Protein AF-A0A7N8XTZ6-F1 (afdb_monomer_lite)

Structure (mmCIF, N/CA/C/O backbone):
data_AF-A0A7N8XTZ6-F1
#
_entry.id   AF-A0A7N8XTZ6-F1
#
loop_
_atom_site.group_PDB
_atom_site.id
_atom_site.type_symbol
_atom_site.label_atom_id
_atom_site.label_alt_id
_atom_site.label_comp_id
_atom_site.label_asym_id
_atom_site.label_entity_id
_atom_site.label_seq_id
_atom_site.pdbx_PDB_ins_code
_atom_site.Cartn_x
_atom_site.Cartn_y
_atom_site.Cartn_z
_atom_site.occupancy
_atom_site.B_iso_or_equiv
_atom_site.auth_seq_id
_atom_site.auth_comp_id
_atom_site.auth_asym_id
_atom_site.auth_atom_id
_atom_site.pdbx_PDB_model_num
ATOM 1 N N . LEU A 1 1 ? -36.428 7.237 -22.338 1.00 53.00 1 LEU A N 1
ATOM 2 C CA . LEU A 1 1 ? -36.943 7.265 -20.946 1.00 53.00 1 LEU A CA 1
ATOM 3 C C . LEU A 1 1 ? -35.924 7.736 -19.896 1.00 53.00 1 LEU A C 1
ATOM 5 O O . LEU A 1 1 ? -36.353 8.100 -18.816 1.00 53.00 1 LEU A O 1
ATOM 9 N N . VAL A 1 2 ? -34.629 7.873 -20.215 1.00 46.31 2 VAL A N 1
ATOM 10 C CA . VAL A 1 2 ? -33.611 8.408 -19.276 1.00 46.31 2 VAL A CA 1
ATOM 11 C C . VAL A 1 2 ? -33.415 9.939 -19.382 1.00 46.31 2 VAL A C 1
ATOM 13 O O . VAL A 1 2 ? -32.907 10.571 -18.469 1.00 46.31 2 VAL A O 1
ATOM 16 N N . LEU A 1 3 ? -33.936 10.591 -20.429 1.00 43.81 3 LEU A N 1
ATOM 17 C CA . LEU A 1 3 ? -33.808 12.048 -20.638 1.00 43.81 3 LEU A CA 1
ATOM 18 C C . LEU A 1 3 ? -34.954 12.910 -20.062 1.00 43.81 3 LEU A C 1
ATOM 20 O O . LEU A 1 3 ? -34.936 14.126 -20.222 1.00 43.81 3 LEU A O 1
ATOM 24 N N . LYS A 1 4 ? -35.939 12.318 -19.368 1.00 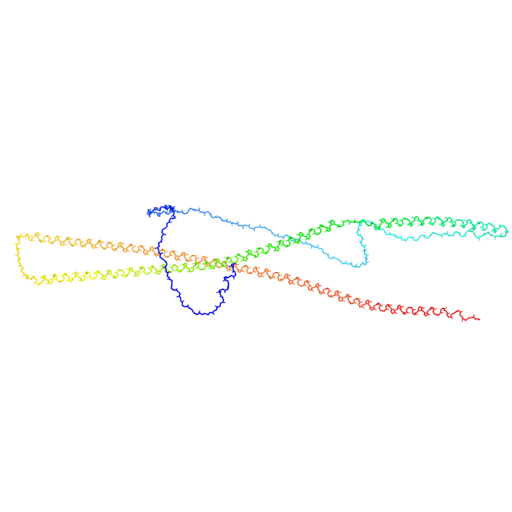48.09 4 LYS A N 1
ATOM 25 C CA . LYS A 1 4 ? -36.986 13.073 -18.639 1.00 48.09 4 LYS A CA 1
ATOM 26 C C . LYS A 1 4 ? -36.684 13.271 -17.147 1.00 48.09 4 LYS A C 1
ATOM 28 O O . LYS A 1 4 ? -37.325 14.109 -16.530 1.00 48.09 4 LYS A O 1
ATOM 33 N N . TYR A 1 5 ? -35.698 12.563 -16.591 1.00 44.84 5 TYR A N 1
ATOM 34 C CA . TYR A 1 5 ? -35.375 12.615 -15.157 1.00 44.84 5 TYR A CA 1
ATOM 35 C C . TYR A 1 5 ? -34.317 13.664 -14.782 1.00 44.84 5 TYR A C 1
ATOM 37 O O . TYR A 1 5 ? -34.234 14.069 -13.631 1.00 44.84 5 TYR A O 1
ATOM 45 N N . VAL A 1 6 ? -33.532 14.154 -15.746 1.00 46.50 6 VAL A N 1
ATOM 46 C CA . VAL A 1 6 ? -32.408 15.071 -15.462 1.00 46.50 6 VAL A CA 1
ATOM 47 C C . VAL A 1 6 ? -32.818 16.552 -15.545 1.00 46.50 6 VAL A C 1
ATOM 49 O O . VAL A 1 6 ? -32.068 17.434 -15.145 1.00 46.50 6 VAL A O 1
ATOM 52 N N . ARG A 1 7 ? -34.046 16.862 -15.989 1.00 41.66 7 ARG A N 1
ATOM 53 C CA . ARG A 1 7 ? -34.522 18.251 -16.146 1.00 41.66 7 ARG A CA 1
ATOM 54 C C . ARG A 1 7 ? -35.310 18.802 -14.945 1.00 41.66 7 ARG A C 1
ATOM 56 O O . ARG A 1 7 ? -35.736 19.948 -15.000 1.00 41.66 7 ARG A O 1
ATOM 63 N N . SER A 1 8 ? -35.486 18.036 -13.864 1.00 40.62 8 SER A N 1
ATOM 64 C CA . SER A 1 8 ? -36.206 18.493 -12.659 1.00 40.62 8 SER A CA 1
ATOM 65 C C . SER A 1 8 ? -35.304 18.936 -11.501 1.00 40.62 8 SER A C 1
ATOM 67 O O . SER A 1 8 ? -35.826 19.297 -10.455 1.00 40.62 8 SER A O 1
ATOM 69 N N . PHE A 1 9 ? -33.975 18.924 -11.662 1.00 43.94 9 PHE A N 1
ATOM 70 C CA . PHE A 1 9 ? -33.036 19.224 -10.568 1.00 43.94 9 PHE A CA 1
ATOM 71 C C . PHE A 1 9 ? -32.358 20.601 -10.640 1.00 43.94 9 PHE A C 1
ATOM 73 O O . PHE A 1 9 ? -31.551 20.919 -9.775 1.00 43.94 9 PHE A O 1
ATOM 80 N N . PHE A 1 10 ? -32.702 21.448 -11.617 1.00 41.97 10 PHE A N 1
ATOM 81 C CA . PHE A 1 10 ? -32.140 22.800 -11.733 1.00 41.97 10 PHE A CA 1
ATOM 82 C C . PHE A 1 10 ? -33.215 23.853 -12.050 1.00 41.97 10 PHE A C 1
ATOM 84 O O . PHE A 1 10 ? -33.395 24.266 -13.194 1.00 41.97 10 PHE A O 1
ATOM 91 N N . SER A 1 11 ? -33.928 24.313 -11.020 1.00 34.78 11 SER A N 1
ATOM 92 C CA . SER A 1 11 ? -34.310 25.729 -10.900 1.00 34.78 11 SER A CA 1
ATOM 93 C C . SER A 1 11 ? -34.806 26.056 -9.484 1.00 34.78 11 SER A C 1
ATOM 95 O O . SER A 1 11 ? -35.590 25.279 -8.938 1.00 34.78 11 SER A O 1
ATOM 97 N N . PRO A 1 12 ? -34.362 27.172 -8.878 1.00 45.38 12 PRO A N 1
ATOM 98 C CA . PRO A 1 12 ? -34.702 27.548 -7.513 1.00 45.38 12 PRO A CA 1
ATOM 99 C C . PRO A 1 12 ? -35.937 28.463 -7.458 1.00 45.38 12 PRO A C 1
ATOM 101 O O . PRO A 1 12 ? -36.089 29.362 -8.280 1.00 45.38 12 PRO A O 1
ATOM 104 N N . GLY A 1 13 ? -36.752 28.292 -6.415 1.00 35.47 13 GLY A N 1
ATOM 105 C CA . GLY A 1 13 ? -37.654 29.333 -5.912 1.00 35.47 13 GLY A CA 1
ATOM 106 C C . GLY A 1 13 ? -39.131 29.186 -6.280 1.00 35.47 13 GLY A C 1
ATOM 107 O O . GLY A 1 13 ? -39.539 29.540 -7.377 1.00 35.47 13 GLY A O 1
ATOM 108 N N . ALA A 1 14 ? -39.934 28.741 -5.311 1.00 36.12 14 ALA A N 1
ATOM 109 C CA . ALA A 1 14 ? -41.225 29.327 -4.924 1.00 36.12 14 ALA A CA 1
ATOM 110 C C . ALA A 1 14 ? -41.850 28.440 -3.836 1.00 36.12 14 ALA A C 1
ATOM 112 O O . ALA A 1 14 ? -41.941 27.225 -3.996 1.00 36.12 14 ALA A O 1
ATOM 113 N N . GLY A 1 15 ? -42.225 29.046 -2.709 1.00 44.69 15 GLY A N 1
ATOM 114 C CA . GLY A 1 15 ? -42.796 28.344 -1.566 1.00 44.69 15 GLY A CA 1
ATOM 115 C C . GLY A 1 15 ? -44.145 27.695 -1.871 1.00 44.69 15 GLY A C 1
ATOM 116 O O . GLY A 1 15 ? -44.975 28.268 -2.572 1.00 44.69 15 GLY A O 1
ATOM 117 N N . HIS A 1 16 ? -44.365 26.519 -1.290 1.00 36.81 16 HIS A N 1
ATOM 118 C CA . HIS A 1 16 ? -45.698 26.018 -0.982 1.00 36.81 16 HIS A CA 1
ATOM 119 C C . HIS A 1 16 ? -45.617 24.981 0.150 1.00 36.81 16 HIS A C 1
ATOM 121 O O . HIS A 1 16 ? -44.698 24.168 0.194 1.00 36.81 16 HIS A O 1
ATOM 127 N N . GLU A 1 17 ? -46.565 25.087 1.081 1.00 39.56 17 GLU A N 1
ATOM 128 C CA . GLU A 1 17 ? -46.767 24.298 2.305 1.00 39.56 17 GLU A CA 1
ATOM 129 C C . GLU A 1 17 ? -46.643 22.761 2.165 1.00 39.56 17 GLU A C 1
ATOM 131 O O . GLU A 1 17 ? -46.912 22.207 1.096 1.00 39.56 17 GLU A O 1
ATOM 136 N N . PRO A 1 18 ? -46.291 22.043 3.255 1.00 40.22 18 PRO A N 1
ATOM 137 C CA . PRO A 1 18 ? -46.111 20.591 3.237 1.00 40.22 18 PRO A CA 1
ATOM 138 C C . PRO A 1 18 ? -47.454 19.828 3.244 1.00 40.22 18 PRO A C 1
ATOM 140 O O . PRO A 1 18 ? -48.345 20.167 4.025 1.00 40.22 18 PRO A O 1
ATOM 143 N N . PRO A 1 19 ? -47.620 18.747 2.454 1.00 43.56 19 PRO A N 1
ATOM 144 C CA . PRO A 1 19 ? -48.818 17.922 2.521 1.00 43.56 19 PRO A CA 1
ATOM 145 C C . PRO A 1 19 ? -48.747 16.902 3.669 1.00 43.56 19 PRO A C 1
ATOM 147 O O . PRO A 1 19 ? -47.782 16.156 3.835 1.00 43.56 19 PRO A O 1
ATOM 150 N N . VAL A 1 20 ? -49.833 16.865 4.438 1.00 38.66 20 VAL A N 1
ATOM 151 C CA . VAL A 1 20 ? -50.139 15.930 5.527 1.00 38.66 20 VAL A CA 1
ATOM 152 C C . VAL A 1 20 ? -50.174 14.484 5.010 1.00 38.66 20 VAL A C 1
ATOM 154 O O . VAL A 1 20 ? -50.982 14.141 4.146 1.00 38.66 20 VAL A O 1
ATOM 157 N N . LEU A 1 21 ? -49.324 13.613 5.565 1.00 35.75 21 LEU A N 1
ATOM 158 C CA . LEU A 1 21 ? -49.322 12.174 5.288 1.00 35.75 21 LEU A CA 1
ATOM 159 C C . LEU A 1 21 ? -50.515 11.491 5.978 1.00 35.75 21 LEU A C 1
ATOM 161 O O . LEU A 1 21 ? -50.527 11.290 7.191 1.00 35.75 21 LEU A O 1
ATOM 165 N N . ARG A 1 22 ? -51.522 11.116 5.184 1.00 36.16 22 ARG A N 1
ATOM 166 C CA . ARG A 1 22 ? -52.637 10.244 5.583 1.00 36.16 22 ARG A CA 1
ATOM 167 C C . ARG A 1 22 ? -52.230 8.780 5.369 1.00 36.16 22 ARG A C 1
ATOM 169 O O . ARG A 1 22 ? -51.995 8.371 4.235 1.00 36.16 22 ARG A O 1
ATOM 176 N N . LEU A 1 23 ? -52.164 7.997 6.445 1.00 40.38 23 LEU A N 1
ATOM 177 C CA . LEU A 1 23 ? -51.990 6.538 6.399 1.00 40.38 23 LEU A CA 1
ATOM 178 C C . LEU A 1 23 ? -53.248 5.856 5.815 1.00 40.38 23 LEU A C 1
ATOM 180 O O . LEU A 1 23 ? -54.357 6.231 6.206 1.00 40.38 23 LEU A O 1
ATOM 184 N N . PRO A 1 24 ? -53.121 4.847 4.930 1.00 46.06 24 PRO A N 1
ATOM 185 C CA . PRO A 1 24 ? -54.238 3.988 4.543 1.00 46.06 24 PRO A CA 1
ATOM 186 C C . PRO A 1 24 ? -54.418 2.802 5.521 1.00 46.06 24 PRO A C 1
ATOM 188 O O . PRO A 1 24 ? -53.465 2.419 6.204 1.00 46.06 24 PRO A O 1
ATOM 191 N N . PRO A 1 25 ? -55.631 2.217 5.618 1.00 40.03 25 PRO A N 1
ATOM 192 C CA . PRO A 1 25 ? -55.994 1.282 6.680 1.00 40.03 25 PRO A CA 1
ATOM 193 C C . PRO A 1 25 ? -55.593 -0.173 6.392 1.00 40.03 25 PRO A C 1
ATOM 195 O O . PRO A 1 25 ? -55.547 -0.628 5.249 1.00 40.03 25 PRO A O 1
ATOM 198 N N . LEU A 1 26 ? -55.373 -0.912 7.481 1.00 42.50 26 LEU A N 1
ATOM 199 C CA . LEU A 1 26 ? -55.199 -2.361 7.533 1.00 42.50 26 LEU A CA 1
ATOM 200 C C . LEU A 1 26 ? -56.523 -3.077 7.225 1.00 42.50 26 LEU A C 1
ATOM 202 O O . LEU A 1 26 ? -57.456 -2.970 8.015 1.00 42.50 26 LEU A O 1
ATOM 206 N N . ALA A 1 27 ? -56.581 -3.833 6.124 1.00 34.94 27 ALA A N 1
ATOM 207 C CA . ALA A 1 27 ? -57.344 -5.083 5.996 1.00 34.94 27 ALA A CA 1
ATOM 208 C C . ALA A 1 27 ? -57.211 -5.664 4.576 1.00 34.94 27 ALA A C 1
ATOM 210 O O . ALA A 1 27 ? -57.773 -5.129 3.627 1.00 34.94 27 ALA A O 1
ATOM 211 N N . SER A 1 28 ? -56.514 -6.792 4.431 1.00 32.81 28 SER A N 1
ATOM 212 C CA . SER A 1 28 ? -57.115 -8.053 3.967 1.00 32.81 28 SER A CA 1
ATOM 213 C C . SER A 1 28 ? -56.027 -9.095 3.689 1.00 32.81 28 SER A C 1
ATOM 215 O O . SER A 1 28 ? -55.102 -8.887 2.909 1.00 32.81 28 SER A O 1
ATOM 217 N N . PHE A 1 29 ? -56.185 -10.223 4.375 1.00 34.34 29 PHE A N 1
ATOM 218 C CA . PHE A 1 29 ? -55.523 -11.511 4.209 1.00 34.34 29 PHE A CA 1
ATOM 219 C C . PHE A 1 29 ? -55.370 -11.945 2.738 1.00 34.34 29 PHE A C 1
ATOM 221 O O . PHE A 1 29 ? -56.264 -11.697 1.932 1.00 34.34 29 PHE A O 1
ATOM 228 N N . ARG A 1 30 ? -54.351 -12.771 2.437 1.00 35.09 30 ARG A N 1
ATOM 229 C CA . ARG A 1 30 ? -54.504 -14.240 2.257 1.00 35.09 30 ARG A CA 1
ATOM 230 C C . ARG A 1 30 ? -53.313 -14.843 1.486 1.00 35.09 30 ARG A C 1
ATOM 232 O O . ARG A 1 30 ? -53.186 -14.650 0.287 1.00 35.09 30 ARG A O 1
ATOM 239 N N . GLY A 1 31 ? -52.530 -15.678 2.172 1.00 33.59 31 GLY A N 1
ATOM 240 C CA . GLY A 1 31 ? -51.916 -16.874 1.585 1.00 33.59 31 GLY A CA 1
ATOM 241 C C . GLY A 1 31 ? -50.514 -16.752 0.990 1.00 33.59 31 GLY A C 1
ATOM 242 O O . GLY A 1 31 ? -50.381 -16.611 -0.218 1.00 33.59 31 GLY A O 1
ATOM 243 N N . ILE A 1 32 ? -49.487 -17.017 1.803 1.00 37.56 32 ILE A N 1
ATOM 244 C CA . ILE A 1 32 ? -48.329 -17.815 1.370 1.00 37.56 32 ILE A CA 1
ATOM 245 C C . ILE A 1 32 ? -48.038 -18.835 2.478 1.00 37.56 32 ILE A C 1
ATOM 247 O O . ILE A 1 32 ? -48.097 -18.523 3.664 1.00 37.56 32 ILE A O 1
ATOM 251 N N . LYS A 1 33 ? -47.869 -20.081 2.041 1.00 38.44 33 LYS A N 1
ATOM 252 C CA . LYS A 1 33 ? -47.864 -21.324 2.809 1.00 38.44 33 LYS A CA 1
ATOM 253 C C . LYS A 1 33 ? -46.563 -21.543 3.588 1.00 38.44 33 LYS A C 1
ATOM 255 O O . LYS A 1 33 ? -45.501 -21.123 3.148 1.00 38.44 33 LYS A O 1
ATOM 260 N N . GLU A 1 34 ? -46.727 -22.252 4.704 1.00 36.94 34 GLU A N 1
ATOM 261 C CA . GLU A 1 34 ? -45.802 -23.160 5.398 1.00 36.94 34 GLU A CA 1
ATOM 262 C C . GLU A 1 34 ? -44.364 -23.257 4.862 1.00 36.94 34 GLU A C 1
ATOM 264 O O . GLU A 1 34 ? -44.107 -23.860 3.821 1.00 36.94 34 GLU A O 1
ATOM 269 N N . ALA A 1 35 ? -43.414 -22.795 5.676 1.00 34.66 35 ALA A N 1
ATOM 270 C CA . ALA A 1 35 ? -42.079 -23.370 5.745 1.00 34.66 35 ALA A CA 1
ATOM 271 C C . ALA A 1 35 ? -41.725 -23.586 7.223 1.00 34.66 35 ALA A C 1
ATOM 273 O O . ALA A 1 35 ? -41.589 -22.651 8.009 1.00 34.66 35 ALA A O 1
ATOM 274 N N . THR A 1 36 ? -41.671 -24.862 7.577 1.00 36.91 36 THR A N 1
ATOM 275 C CA . THR A 1 36 ? -41.353 -25.457 8.870 1.00 36.91 36 THR A CA 1
ATOM 276 C C . THR A 1 36 ? -40.033 -24.943 9.450 1.00 36.91 36 THR A C 1
ATOM 278 O O . THR A 1 36 ? -38.977 -25.083 8.841 1.00 36.91 36 THR A O 1
ATOM 281 N N . ILE A 1 37 ? -40.105 -24.405 10.667 1.00 37.34 37 ILE A N 1
ATOM 282 C CA . ILE A 1 37 ? -38.970 -24.105 11.546 1.00 37.34 37 ILE A CA 1
ATOM 283 C C . ILE A 1 37 ? -38.744 -25.342 12.431 1.00 37.34 37 ILE A C 1
ATOM 285 O O . ILE A 1 37 ? -39.681 -25.721 13.138 1.00 37.34 37 ILE A O 1
ATOM 289 N N . PRO A 1 38 ? -37.562 -25.985 12.453 1.00 44.22 38 PRO A N 1
ATOM 290 C CA . PRO A 1 38 ? -37.238 -26.904 13.529 1.00 44.22 38 PRO A CA 1
ATOM 291 C C . PRO A 1 38 ? -36.688 -26.130 14.732 1.00 44.22 38 PRO A C 1
ATOM 293 O O . PRO A 1 38 ? -35.795 -25.291 14.618 1.00 44.22 38 PRO A O 1
ATOM 296 N N . ALA A 1 39 ? -37.286 -26.430 15.880 1.00 35.44 39 ALA A N 1
ATOM 297 C CA . ALA A 1 39 ? -36.992 -25.889 17.192 1.00 35.44 39 ALA A CA 1
ATOM 298 C C . ALA A 1 39 ? -35.570 -26.221 17.676 1.00 35.44 39 ALA A C 1
ATOM 300 O O . ALA A 1 39 ? -35.051 -27.314 17.446 1.00 35.44 39 ALA A O 1
ATOM 301 N N . ALA A 1 40 ? -34.986 -25.274 18.406 1.00 38.31 40 ALA A N 1
ATOM 302 C CA . ALA A 1 40 ? -33.860 -25.506 19.298 1.00 38.31 40 ALA A CA 1
ATOM 303 C C . ALA A 1 40 ? -34.288 -26.379 20.494 1.00 38.31 40 ALA A C 1
ATOM 305 O O . ALA A 1 40 ? -35.422 -26.241 20.962 1.00 38.31 40 ALA A O 1
ATOM 306 N N . PRO A 1 41 ? -33.395 -27.213 21.047 1.00 50.66 41 PRO A N 1
ATOM 307 C CA . PRO A 1 41 ? -33.492 -27.631 22.433 1.00 50.66 41 PRO A CA 1
ATOM 308 C C . PRO A 1 41 ? -32.604 -26.743 23.318 1.00 50.66 41 PRO A C 1
ATOM 310 O O . PRO A 1 41 ? -31.379 -26.749 23.202 1.00 50.66 41 PRO A O 1
ATOM 313 N N . ASP A 1 42 ? -33.246 -26.017 24.232 1.00 36.69 42 ASP A N 1
ATOM 314 C CA . ASP A 1 42 ? -32.642 -25.560 25.482 1.00 36.69 42 ASP A CA 1
ATOM 315 C C . ASP A 1 42 ? -32.375 -26.775 26.373 1.00 36.69 42 ASP A C 1
ATOM 317 O O . ASP A 1 42 ? -33.292 -27.571 26.576 1.00 36.69 42 ASP A O 1
ATOM 321 N N . SER A 1 43 ? -31.160 -26.910 26.921 1.00 32.47 43 SER A N 1
ATOM 322 C CA . SER A 1 43 ? -30.896 -27.570 28.212 1.00 32.47 43 SER A CA 1
ATOM 323 C C . SER A 1 43 ? -29.388 -27.651 28.512 1.00 32.47 43 SER A C 1
ATOM 325 O O . SER A 1 43 ? -28.652 -28.397 27.873 1.00 32.47 43 SER A O 1
ATOM 327 N N . LEU A 1 44 ? -29.002 -26.925 29.569 1.00 35.84 44 LEU A N 1
ATOM 328 C CA . LEU A 1 44 ? -27.921 -27.199 30.528 1.00 35.84 44 LEU A CA 1
ATOM 329 C C . LEU A 1 44 ? -26.474 -26.787 30.193 1.00 35.84 44 LEU A C 1
ATOM 331 O O . LEU A 1 44 ? -25.675 -27.508 29.604 1.00 35.84 44 LEU A O 1
ATOM 335 N N . TYR A 1 45 ? -26.117 -25.637 30.779 1.00 42.75 45 TYR A N 1
ATOM 336 C CA . TYR A 1 45 ? -24.871 -25.434 31.524 1.00 42.75 45 TYR A CA 1
ATOM 337 C C . TYR A 1 45 ? -24.393 -26.727 32.208 1.00 42.75 45 TYR A C 1
ATOM 339 O O . TYR A 1 45 ? -25.130 -27.259 33.038 1.00 42.75 45 TYR A O 1
ATOM 347 N N . SER A 1 46 ? -23.163 -27.167 31.916 1.00 38.81 46 SER A N 1
ATOM 348 C CA . SER A 1 46 ? -22.146 -27.712 32.846 1.00 38.81 46 SER A CA 1
ATOM 349 C C . SER A 1 46 ? -21.087 -28.506 32.070 1.00 38.81 46 SER A C 1
ATOM 351 O O . SER A 1 46 ? -21.394 -29.571 31.561 1.00 38.81 46 SER A O 1
ATOM 353 N N . GLU A 1 47 ? -19.861 -27.978 31.985 1.00 35.38 47 GLU A N 1
ATOM 354 C CA . GLU A 1 47 ? -18.568 -28.675 32.186 1.00 35.38 47 GLU A CA 1
ATOM 355 C C . GLU A 1 47 ? -17.431 -27.963 31.439 1.00 35.38 47 GLU A C 1
ATOM 357 O O . GLU A 1 47 ? -17.168 -28.165 30.254 1.00 35.38 47 GLU A O 1
ATOM 362 N N . LEU A 1 48 ? -16.698 -27.145 32.196 1.00 41.84 48 LEU A N 1
ATOM 363 C CA . LEU A 1 48 ? -15.302 -26.846 31.917 1.00 41.84 48 LEU A CA 1
ATOM 364 C C . LEU A 1 48 ? -14.484 -28.119 32.162 1.00 41.84 48 LEU A C 1
ATOM 366 O O . LEU A 1 48 ? -14.299 -28.518 33.308 1.00 41.84 48 LEU A O 1
ATOM 370 N N . THR A 1 49 ? -13.934 -28.714 31.103 1.00 37.78 49 THR A N 1
ATOM 371 C CA . THR A 1 49 ? -12.788 -29.624 31.224 1.00 37.78 49 THR A CA 1
ATOM 372 C C . THR A 1 49 ? -11.644 -29.123 30.354 1.00 37.78 49 THR A C 1
ATOM 374 O O . THR A 1 49 ? -11.701 -29.105 29.125 1.00 37.78 49 THR A O 1
ATOM 377 N N . ILE A 1 50 ? -10.590 -28.706 31.049 1.00 42.69 50 ILE A N 1
ATOM 378 C CA . ILE A 1 50 ? -9.276 -28.325 30.542 1.00 42.69 50 ILE A CA 1
ATOM 379 C C . ILE A 1 50 ? -8.682 -29.504 29.762 1.00 42.69 50 ILE A C 1
ATOM 381 O O . ILE A 1 50 ? -8.424 -30.566 30.329 1.00 42.69 50 ILE A O 1
ATOM 385 N N . ARG A 1 51 ? -8.412 -29.310 28.466 1.00 33.69 51 ARG A N 1
ATOM 386 C CA . ARG A 1 51 ? -7.613 -30.238 27.657 1.00 33.69 51 ARG A CA 1
ATOM 387 C C . ARG A 1 51 ? -6.376 -29.509 27.135 1.00 33.69 51 ARG A C 1
ATOM 389 O O . ARG A 1 51 ? -6.477 -28.541 26.390 1.00 33.69 51 ARG A O 1
ATOM 396 N N . GLN A 1 52 ? -5.217 -29.974 27.598 1.00 40.16 52 GLN A N 1
ATOM 397 C CA . GLN A 1 52 ? -3.875 -29.506 27.243 1.00 40.16 52 GLN A CA 1
ATOM 398 C C . GLN A 1 52 ? -3.659 -29.459 25.719 1.00 40.16 52 GLN A C 1
ATOM 400 O O . GLN A 1 52 ? -4.042 -30.414 25.035 1.00 40.16 52 GLN A O 1
ATOM 405 N N . PRO A 1 53 ? -2.974 -28.438 25.171 1.00 42.19 53 PRO A N 1
ATOM 406 C CA . PRO A 1 53 ? -2.447 -28.527 23.820 1.00 42.19 53 PRO A CA 1
ATOM 407 C C . PRO A 1 53 ? -1.178 -29.389 23.811 1.00 42.19 53 PRO A C 1
ATOM 409 O O . PRO A 1 53 ? -0.188 -29.103 24.485 1.00 42.19 53 PRO A O 1
ATOM 412 N N . ALA A 1 54 ? -1.236 -30.461 23.024 1.00 34.91 54 ALA A N 1
ATOM 413 C CA . ALA A 1 54 ? -0.098 -31.285 22.660 1.00 34.91 54 ALA A CA 1
ATOM 414 C C . ALA A 1 54 ? 0.956 -30.469 21.893 1.00 34.91 54 ALA A C 1
ATOM 416 O O . ALA A 1 54 ? 0.638 -29.550 21.136 1.00 34.91 54 ALA A O 1
ATOM 417 N N . ALA A 1 55 ? 2.218 -30.843 22.097 1.00 47.22 55 ALA A N 1
ATOM 418 C CA . ALA A 1 55 ? 3.392 -30.285 21.448 1.00 47.22 55 ALA A CA 1
ATOM 419 C C . ALA A 1 55 ? 3.249 -30.257 19.916 1.00 47.22 55 ALA A C 1
ATOM 421 O O . ALA A 1 55 ? 3.103 -31.300 19.279 1.00 47.22 55 ALA A O 1
ATOM 422 N N . MET A 1 56 ? 3.363 -29.066 19.325 1.00 35.19 56 MET A N 1
ATOM 423 C CA . MET A 1 56 ? 3.633 -28.905 17.901 1.00 35.19 56 MET A CA 1
ATOM 424 C C . MET A 1 56 ? 5.057 -28.387 17.720 1.00 35.19 56 MET A C 1
ATOM 426 O O . MET A 1 56 ? 5.464 -27.352 18.243 1.00 35.19 56 MET A O 1
ATOM 430 N N . THR A 1 57 ? 5.806 -29.205 17.002 1.00 37.72 57 THR A N 1
ATOM 431 C CA . THR A 1 57 ? 7.206 -29.104 16.620 1.00 37.72 57 THR A CA 1
ATOM 432 C C . THR A 1 57 ? 7.508 -27.840 15.819 1.00 37.72 57 THR A C 1
ATOM 434 O O . THR A 1 57 ? 6.861 -27.557 14.812 1.00 37.72 57 THR A O 1
ATOM 437 N N . SER A 1 58 ? 8.548 -27.124 16.235 1.00 29.91 58 SER A N 1
ATOM 438 C CA . SER A 1 58 ? 9.148 -26.002 15.518 1.00 29.91 58 SER A CA 1
ATOM 439 C C . SER A 1 58 ? 9.720 -26.458 14.170 1.00 29.91 58 SER A C 1
ATOM 441 O O . SER A 1 58 ? 10.697 -27.203 14.132 1.00 29.91 58 SER A O 1
ATOM 443 N N . PHE A 1 59 ? 9.157 -25.983 13.058 1.00 33.28 59 PHE A N 1
ATOM 444 C CA . PHE A 1 59 ? 9.821 -26.049 11.755 1.00 33.28 59 PHE A CA 1
ATOM 445 C C . PHE A 1 59 ? 10.743 -24.837 11.597 1.00 33.28 59 PHE A C 1
ATOM 447 O O . PHE A 1 59 ? 10.329 -23.754 11.183 1.00 33.28 59 PHE A O 1
ATOM 454 N N . THR A 1 60 ? 12.015 -25.024 11.939 1.00 34.62 60 THR A N 1
ATOM 455 C CA . THR A 1 60 ? 13.091 -24.085 11.611 1.00 34.62 60 THR A CA 1
ATOM 456 C C . THR A 1 60 ? 13.453 -24.263 10.140 1.00 34.62 60 THR A C 1
ATOM 458 O O . THR A 1 60 ? 14.108 -25.235 9.771 1.00 34.62 60 THR A O 1
ATOM 461 N N . THR A 1 61 ? 13.046 -23.326 9.284 1.00 32.88 61 THR A N 1
ATOM 462 C CA . THR A 1 61 ? 13.539 -23.283 7.900 1.00 32.88 61 THR A CA 1
ATOM 463 C C . THR A 1 61 ? 14.819 -22.452 7.876 1.00 32.88 61 THR A C 1
ATOM 465 O O . THR A 1 61 ? 14.782 -21.229 7.769 1.00 32.88 61 THR A O 1
ATOM 468 N N . HIS A 1 62 ? 15.967 -23.116 8.020 1.00 35.62 62 HIS A N 1
ATOM 469 C CA . HIS A 1 62 ? 17.251 -22.545 7.621 1.00 35.62 62 HIS A CA 1
ATOM 470 C C . HIS A 1 62 ? 17.300 -22.518 6.090 1.00 35.62 62 HIS A C 1
ATOM 472 O O . HIS A 1 62 ? 17.345 -23.571 5.461 1.00 35.62 62 HIS A O 1
ATOM 478 N N . SER A 1 63 ? 17.305 -21.327 5.489 1.00 29.06 63 SER A N 1
ATOM 479 C CA . SER A 1 63 ? 17.642 -21.168 4.072 1.00 29.06 63 SER A CA 1
ATOM 480 C C . SER A 1 63 ? 19.081 -20.684 3.963 1.00 29.06 63 SER A C 1
ATOM 482 O O . SER A 1 63 ? 19.380 -19.504 4.140 1.00 29.06 63 SER A O 1
ATOM 484 N N . SER A 1 64 ? 19.976 -21.625 3.696 1.00 37.06 64 SER A N 1
ATOM 485 C CA . SER A 1 64 ? 21.342 -21.398 3.243 1.00 37.06 64 SER A CA 1
ATOM 486 C C . SER A 1 64 ? 21.330 -20.993 1.767 1.00 37.06 64 SER A C 1
ATOM 488 O O . SER A 1 64 ? 20.915 -21.767 0.911 1.00 37.06 64 SER A O 1
ATOM 490 N N . TYR A 1 65 ? 21.837 -19.800 1.457 1.00 34.72 65 TYR A N 1
ATOM 491 C CA . TYR A 1 65 ? 22.256 -19.451 0.100 1.00 34.72 65 TYR A CA 1
ATOM 492 C C . TYR A 1 65 ? 23.775 -19.291 0.090 1.00 34.72 65 TYR A C 1
ATOM 494 O O . TYR A 1 65 ? 24.325 -18.317 0.598 1.00 34.72 65 TYR A O 1
ATOM 502 N N . LEU A 1 66 ? 24.441 -20.296 -0.475 1.00 38.81 66 LEU A N 1
ATOM 503 C CA . LEU A 1 66 ? 25.814 -20.236 -0.963 1.00 38.81 66 LEU A CA 1
ATOM 504 C C . LEU A 1 66 ? 25.785 -20.394 -2.490 1.00 38.81 66 LEU A C 1
ATOM 506 O O . LEU A 1 66 ? 24.942 -21.119 -3.016 1.00 38.81 66 LEU A O 1
ATOM 510 N N . SER A 1 67 ? 26.784 -19.776 -3.133 1.00 31.98 67 SER A N 1
ATOM 511 C CA . SER A 1 67 ? 27.184 -19.848 -4.553 1.00 31.98 67 SER A CA 1
ATOM 512 C C . SER A 1 67 ? 26.387 -18.976 -5.545 1.00 31.98 67 SER A C 1
ATOM 514 O O . SER A 1 67 ? 25.168 -19.019 -5.573 1.00 31.98 67 SER A O 1
ATOM 516 N N . SER A 1 68 ? 26.987 -18.146 -6.413 1.00 34.38 68 SER A N 1
ATOM 517 C CA . SER A 1 68 ? 28.369 -18.071 -6.931 1.00 34.38 68 SER A CA 1
ATOM 518 C C . SER A 1 68 ? 28.696 -16.658 -7.466 1.00 34.38 68 SER A C 1
ATOM 520 O O . SER A 1 68 ? 27.778 -15.940 -7.863 1.00 34.38 68 SER A O 1
ATOM 522 N N . PRO A 1 69 ? 29.982 -16.260 -7.562 1.00 40.56 69 PRO A N 1
ATOM 523 C CA . PRO A 1 69 ? 30.389 -15.022 -8.222 1.00 40.56 69 PRO A CA 1
ATOM 524 C C . PRO A 1 69 ? 30.500 -15.188 -9.747 1.00 40.56 69 PRO A C 1
ATOM 526 O O . PRO A 1 69 ? 30.895 -16.236 -10.262 1.00 40.56 69 PRO A O 1
ATOM 529 N N . ILE A 1 70 ? 30.169 -14.117 -10.469 1.00 37.97 70 ILE A N 1
ATOM 530 C CA . ILE A 1 70 ? 30.293 -14.007 -11.924 1.00 37.97 70 ILE A CA 1
ATOM 531 C C . ILE A 1 70 ? 31.767 -13.819 -12.298 1.00 37.97 70 ILE A C 1
ATOM 533 O O . ILE A 1 70 ? 32.443 -12.899 -11.843 1.00 37.97 70 ILE A O 1
ATOM 537 N N . ARG A 1 71 ? 32.241 -14.710 -13.167 1.00 33.66 71 ARG A N 1
ATOM 538 C CA . ARG A 1 71 ? 33.548 -14.709 -13.826 1.00 33.66 71 ARG A CA 1
ATOM 539 C C . ARG A 1 71 ? 33.569 -13.627 -14.914 1.00 33.66 71 ARG A C 1
ATOM 541 O O . ARG A 1 71 ? 32.917 -13.798 -15.940 1.00 33.66 71 ARG A O 1
ATOM 548 N N . SER A 1 72 ? 34.319 -12.542 -14.724 1.00 31.69 72 SER A N 1
ATOM 549 C CA . SER A 1 72 ? 34.640 -11.591 -15.796 1.00 31.69 72 SER A CA 1
ATOM 550 C C . SER A 1 72 ? 35.956 -11.992 -16.469 1.00 31.69 72 SER A C 1
ATOM 552 O O . SER A 1 72 ? 37.017 -12.057 -15.852 1.00 31.69 72 SER A O 1
ATOM 554 N N . SER A 1 73 ? 35.877 -12.320 -17.756 1.00 32.88 73 SER A N 1
ATOM 555 C CA . SER A 1 73 ? 37.034 -12.557 -18.614 1.00 32.88 73 SER A CA 1
ATOM 556 C C . SER A 1 73 ? 37.621 -11.230 -19.086 1.00 32.88 73 SER A C 1
ATOM 558 O O . SER A 1 73 ? 36.938 -10.428 -19.722 1.00 32.88 73 SER A O 1
ATOM 560 N N . ILE A 1 74 ? 38.903 -11.042 -18.793 1.00 36.75 74 ILE A N 1
ATOM 561 C CA . ILE A 1 74 ? 39.781 -10.018 -19.357 1.00 36.75 74 ILE A CA 1
ATOM 562 C C . ILE A 1 74 ? 40.006 -10.351 -20.837 1.00 36.75 74 ILE A C 1
ATOM 564 O O . ILE A 1 74 ? 40.465 -11.448 -21.152 1.00 36.75 74 ILE A O 1
ATOM 568 N N . ILE A 1 75 ? 39.712 -9.411 -21.737 1.00 35.28 75 ILE A N 1
ATOM 569 C CA . ILE A 1 75 ? 40.229 -9.428 -23.110 1.00 35.28 75 ILE A CA 1
ATOM 570 C C . ILE A 1 75 ? 41.204 -8.260 -23.230 1.00 35.28 75 ILE A C 1
ATOM 572 O O . ILE A 1 75 ? 40.823 -7.093 -23.156 1.00 35.28 75 ILE A O 1
ATOM 576 N N . SER A 1 76 ? 42.477 -8.610 -23.383 1.00 31.70 76 SER A N 1
ATOM 577 C CA . SER A 1 76 ? 43.565 -7.719 -23.768 1.00 31.70 76 SER A CA 1
ATOM 578 C C . SER A 1 76 ? 43.881 -7.929 -25.247 1.00 31.70 76 SER A C 1
ATOM 580 O O . SER A 1 76 ? 44.093 -9.062 -25.665 1.00 31.70 76 SER A O 1
ATOM 582 N N . SER A 1 77 ? 43.992 -6.843 -26.011 1.00 31.31 77 SER A N 1
ATOM 583 C CA . SER A 1 77 ? 44.804 -6.750 -27.240 1.00 31.31 77 SER A CA 1
ATOM 584 C C . SER A 1 77 ? 44.877 -5.268 -27.626 1.00 31.31 77 SER A C 1
ATOM 586 O O . SER A 1 77 ? 43.864 -4.670 -27.967 1.00 31.31 77 SER A O 1
ATOM 588 N N . SER A 1 78 ? 45.947 -4.573 -27.244 1.00 33.81 78 SER A N 1
ATOM 589 C CA . SER A 1 78 ? 47.181 -4.338 -28.014 1.00 33.81 78 SER A CA 1
ATOM 590 C C . SER A 1 78 ? 47.014 -3.334 -29.158 1.00 33.81 78 SER A C 1
ATOM 592 O O . SER A 1 78 ? 46.290 -3.559 -30.121 1.00 33.81 78 SER A O 1
ATOM 594 N N . GLN A 1 79 ? 47.749 -2.233 -29.015 1.00 35.31 79 GLN A N 1
ATOM 595 C CA . GLN A 1 79 ? 48.019 -1.204 -30.014 1.00 35.31 79 GLN A CA 1
ATOM 596 C C . GLN A 1 79 ? 48.810 -1.784 -31.195 1.00 35.31 79 GLN A C 1
ATOM 598 O O . GLN A 1 79 ? 49.695 -2.609 -30.976 1.00 35.31 79 GLN A O 1
ATOM 603 N N . GLN A 1 80 ? 48.601 -1.253 -32.405 1.00 33.97 80 GLN A N 1
ATOM 604 C CA . GLN A 1 80 ? 49.714 -0.893 -33.290 1.00 33.97 80 GLN A CA 1
ATOM 605 C C . GLN A 1 80 ? 49.310 0.084 -34.407 1.00 33.97 80 GLN A C 1
ATOM 607 O O . GLN A 1 80 ? 48.168 0.160 -34.845 1.00 33.97 80 GLN A O 1
ATOM 612 N N . VAL A 1 81 ? 50.318 0.863 -34.787 1.00 33.53 81 VAL A N 1
ATOM 613 C CA . VAL A 1 81 ? 50.380 2.047 -35.650 1.00 33.53 81 VAL A CA 1
ATOM 614 C C . VAL A 1 81 ? 50.620 1.650 -37.115 1.00 33.53 81 VAL A C 1
ATOM 616 O O . VAL A 1 81 ? 51.362 0.703 -37.352 1.00 33.53 81 VAL A O 1
ATOM 619 N N . GLY A 1 82 ? 50.144 2.443 -38.091 1.00 31.50 82 GLY A N 1
ATOM 620 C CA . GLY A 1 82 ? 50.860 2.582 -39.376 1.00 31.50 82 GLY A CA 1
ATOM 621 C C . GLY A 1 82 ? 50.059 2.808 -40.669 1.00 31.50 82 GLY A C 1
ATOM 622 O O . GLY A 1 82 ? 49.635 1.855 -41.300 1.00 31.50 82 GLY A O 1
ATOM 623 N N . ARG A 1 83 ? 50.005 4.084 -41.091 1.00 33.31 83 ARG A N 1
ATOM 624 C CA . ARG A 1 83 ? 50.145 4.674 -42.454 1.00 33.31 83 ARG A CA 1
ATOM 625 C C . ARG A 1 83 ? 49.387 4.113 -43.684 1.00 33.31 83 ARG A C 1
ATOM 627 O O . ARG A 1 83 ? 49.643 3.024 -44.169 1.00 33.31 83 ARG A O 1
ATOM 634 N N . ASN A 1 84 ? 48.644 5.049 -44.289 1.00 35.00 84 ASN A N 1
ATOM 635 C CA . ASN A 1 84 ? 48.517 5.432 -45.708 1.00 35.00 84 ASN A CA 1
ATOM 636 C C . ASN A 1 84 ? 48.551 4.359 -46.813 1.00 35.00 84 ASN A C 1
ATOM 638 O O . ASN A 1 84 ? 49.610 3.876 -47.200 1.00 35.00 84 ASN A O 1
ATOM 642 N N . GLY A 1 85 ? 47.409 4.219 -47.491 1.00 34.94 85 GLY A N 1
ATOM 643 C CA . GLY A 1 85 ? 47.314 3.737 -48.868 1.00 34.94 85 GLY A CA 1
ATOM 644 C C . GLY A 1 85 ? 45.918 3.997 -49.432 1.00 34.94 85 GLY A C 1
ATOM 645 O O . GLY A 1 85 ? 44.961 3.345 -49.034 1.00 34.94 85 GLY A O 1
ATOM 646 N N . VAL A 1 86 ? 45.794 4.975 -50.332 1.00 41.44 86 VAL A N 1
ATOM 647 C CA . VAL A 1 86 ? 44.573 5.237 -51.108 1.00 41.44 86 VAL A CA 1
ATOM 648 C C . VAL A 1 86 ? 44.402 4.117 -52.135 1.00 41.44 86 VAL A C 1
ATOM 650 O O . VAL A 1 86 ? 45.295 3.884 -52.946 1.00 41.44 86 VAL A O 1
ATOM 653 N N . GLY A 1 87 ? 43.248 3.453 -52.119 1.00 37.91 87 GLY A N 1
ATOM 654 C CA . GLY A 1 87 ? 42.840 2.485 -53.133 1.00 37.91 87 GLY A CA 1
ATOM 655 C C . GLY A 1 87 ? 41.319 2.411 -53.198 1.00 37.91 87 GLY A C 1
ATOM 656 O O . GLY A 1 87 ? 40.684 1.878 -52.294 1.00 37.91 87 GLY A O 1
ATOM 657 N N . SER A 1 88 ? 40.734 2.983 -54.251 1.00 39.53 88 SER A N 1
ATOM 658 C CA . SER A 1 88 ? 39.310 2.840 -54.560 1.00 39.53 88 SER A CA 1
ATOM 659 C C . SER A 1 88 ? 39.054 1.419 -55.062 1.00 39.53 88 SER A C 1
ATOM 661 O O . SER A 1 88 ? 39.635 1.003 -56.064 1.00 39.53 88 SER A O 1
ATOM 663 N N . VAL A 1 89 ? 38.212 0.669 -54.350 1.00 41.72 89 VAL A N 1
ATOM 664 C CA . VAL A 1 89 ? 37.789 -0.687 -54.715 1.00 41.72 89 VAL A CA 1
ATOM 665 C C . VAL A 1 89 ? 36.285 -0.653 -54.945 1.00 41.72 89 VAL A C 1
ATOM 667 O O . VAL A 1 89 ? 35.506 -0.541 -54.003 1.00 41.72 89 VAL A O 1
ATOM 670 N N . TYR A 1 90 ? 35.874 -0.747 -56.209 1.00 42.84 90 TYR A N 1
ATOM 671 C CA . TYR A 1 90 ? 34.482 -1.000 -56.563 1.00 42.84 90 TYR A CA 1
ATOM 672 C C . TYR A 1 90 ? 34.263 -2.518 -56.544 1.00 42.84 90 TYR A C 1
ATOM 674 O O . TYR A 1 90 ? 34.714 -3.235 -57.437 1.00 42.84 90 TYR A O 1
ATOM 682 N N . GLY A 1 91 ? 33.653 -3.016 -55.468 1.00 43.47 91 GLY A N 1
ATOM 683 C CA . GLY A 1 91 ? 33.347 -4.432 -55.276 1.00 43.47 91 GLY A CA 1
ATOM 684 C C . GLY A 1 91 ? 32.010 -4.804 -55.911 1.00 43.47 91 GLY A C 1
ATOM 685 O O . GLY A 1 91 ? 30.959 -4.412 -55.413 1.00 43.47 91 GLY A O 1
ATOM 686 N N . GLY A 1 92 ? 32.048 -5.577 -56.998 1.00 41.06 92 GLY A N 1
ATOM 687 C CA . GLY A 1 92 ? 30.886 -6.299 -57.515 1.00 41.06 92 GLY A CA 1
ATOM 688 C C . GLY A 1 92 ? 30.670 -7.590 -56.723 1.00 41.06 92 GLY A C 1
ATOM 689 O O . GLY A 1 92 ? 31.613 -8.346 -56.493 1.00 41.06 92 GLY A O 1
ATOM 690 N N . ALA A 1 93 ? 29.436 -7.829 -56.283 1.00 46.44 93 ALA A N 1
ATOM 691 C CA . ALA A 1 93 ? 29.038 -9.057 -55.607 1.00 46.44 93 ALA A CA 1
ATOM 692 C C . ALA A 1 93 ? 29.186 -10.269 -56.545 1.00 46.44 93 ALA A C 1
ATOM 694 O O . ALA A 1 93 ? 28.639 -10.271 -57.645 1.00 46.44 93 ALA A O 1
ATOM 695 N N . GLY A 1 94 ? 29.902 -11.302 -56.093 1.00 46.00 94 GLY A N 1
ATOM 696 C CA . GLY A 1 94 ? 30.054 -12.572 -56.808 1.00 46.00 94 GLY A CA 1
ATOM 697 C C . GLY A 1 94 ? 31.518 -12.940 -57.016 1.00 46.00 94 GLY A C 1
ATOM 698 O O . GLY A 1 94 ? 32.138 -12.551 -58.000 1.00 46.00 94 GLY A O 1
ATOM 699 N N . GLY A 1 95 ? 32.085 -13.690 -56.070 1.00 52.12 95 GLY A N 1
ATOM 700 C CA . GLY A 1 95 ? 33.461 -14.170 -56.142 1.00 52.12 95 GLY A CA 1
ATOM 701 C C . GLY A 1 95 ? 33.703 -15.068 -57.357 1.00 52.12 95 GLY A C 1
ATOM 702 O O . GLY A 1 95 ? 33.332 -16.238 -57.349 1.00 52.12 95 GLY A O 1
ATOM 703 N N . SER A 1 96 ? 34.357 -14.525 -58.384 1.00 45.91 96 SER A N 1
ATOM 704 C CA . SER A 1 96 ? 35.199 -15.251 -59.345 1.00 45.91 96 SER A CA 1
ATOM 705 C C . SER A 1 96 ? 35.941 -14.272 -60.259 1.00 45.91 96 SER A C 1
ATOM 707 O 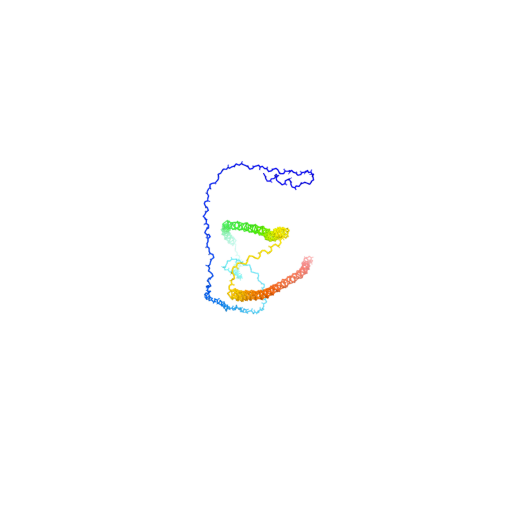O . SER A 1 96 ? 35.321 -13.488 -60.966 1.00 45.91 96 SER A O 1
ATOM 709 N N . GLY A 1 97 ? 37.275 -14.359 -60.270 1.00 43.91 97 GLY A N 1
ATOM 710 C CA . GLY A 1 97 ? 38.121 -13.919 -61.387 1.00 43.91 97 GLY A CA 1
ATOM 711 C C . GLY A 1 97 ? 38.393 -12.417 -61.518 1.00 43.91 97 GLY A C 1
ATOM 712 O O . GLY A 1 97 ? 37.854 -11.757 -62.400 1.00 43.91 97 GLY A O 1
ATOM 713 N N . VAL A 1 98 ? 39.336 -11.884 -60.733 1.00 42.97 98 VAL A N 1
ATOM 714 C CA . VAL A 1 98 ? 40.008 -10.619 -61.081 1.00 42.97 98 VAL A CA 1
ATOM 715 C C . VAL A 1 98 ? 41.020 -10.914 -62.194 1.00 42.97 98 VAL A C 1
ATOM 717 O O . VAL A 1 98 ? 42.127 -11.379 -61.932 1.00 42.97 98 VAL A O 1
ATOM 720 N N . HIS A 1 99 ? 40.641 -10.671 -63.449 1.00 42.56 99 HIS A N 1
ATOM 721 C CA . HIS A 1 99 ? 41.557 -10.746 -64.588 1.00 42.56 99 HIS A CA 1
ATOM 722 C C . HIS A 1 99 ? 42.175 -9.371 -64.862 1.00 42.56 99 HIS A C 1
ATOM 724 O O . HIS A 1 99 ? 41.545 -8.485 -65.435 1.00 42.56 99 HIS A O 1
ATOM 730 N N . VAL A 1 100 ? 43.437 -9.201 -64.466 1.00 37.12 100 VAL A N 1
ATOM 731 C CA . VAL A 1 100 ? 44.262 -8.045 -64.837 1.00 37.12 100 VAL A CA 1
ATOM 732 C C . VAL A 1 100 ? 44.914 -8.340 -66.186 1.00 37.12 100 VAL A C 1
ATOM 734 O O . VAL A 1 100 ? 45.849 -9.134 -66.267 1.00 37.12 100 VAL A O 1
ATOM 737 N N . SER A 1 101 ? 44.434 -7.705 -67.255 1.00 40.38 101 SER A N 1
ATOM 738 C CA . SER A 1 101 ? 45.119 -7.741 -68.552 1.00 40.38 101 SER A CA 1
ATOM 739 C C . SER A 1 101 ? 46.228 -6.688 -68.561 1.00 40.38 101 SER A C 1
ATOM 741 O O . SER A 1 101 ? 45.952 -5.490 -68.548 1.00 40.38 101 SER A O 1
ATOM 743 N N . LYS A 1 102 ? 47.494 -7.123 -68.566 1.00 35.69 102 LYS A N 1
ATOM 744 C CA . LYS A 1 102 ? 48.640 -6.258 -68.880 1.00 35.69 102 LYS A CA 1
ATOM 745 C C . LYS A 1 102 ? 48.759 -6.141 -70.398 1.00 35.69 102 LYS A C 1
ATOM 747 O O . LYS A 1 102 ? 48.844 -7.154 -71.084 1.00 35.69 102 LYS A O 1
ATOM 752 N N . ALA A 1 103 ? 48.802 -4.917 -70.915 1.00 35.91 103 ALA A N 1
ATOM 753 C CA . ALA A 1 103 ? 49.146 -4.667 -72.307 1.00 35.91 103 ALA A CA 1
ATOM 754 C C . ALA A 1 103 ? 50.641 -4.964 -72.524 1.00 35.91 103 ALA A C 1
ATOM 756 O O . ALA A 1 103 ? 51.497 -4.279 -71.967 1.00 35.91 103 ALA A O 1
ATOM 757 N N . SER A 1 104 ? 50.960 -5.990 -73.316 1.00 35.38 104 SER A N 1
ATOM 758 C CA . SER A 1 104 ? 52.302 -6.198 -73.865 1.00 35.38 104 SER A CA 1
ATOM 759 C C . SER A 1 104 ? 52.343 -5.635 -75.282 1.00 35.38 104 SER A C 1
ATOM 761 O O . SER A 1 104 ? 51.660 -6.137 -76.174 1.00 35.38 104 SER A O 1
ATOM 763 N N . VAL A 1 105 ? 53.147 -4.597 -75.494 1.00 38.16 105 VAL A N 1
ATOM 764 C CA . VAL A 1 105 ? 53.480 -4.105 -76.832 1.00 38.16 105 VAL A CA 1
ATOM 765 C C . VAL A 1 105 ? 54.501 -5.059 -77.456 1.00 38.16 105 VAL A C 1
ATOM 767 O O . VAL A 1 105 ? 55.672 -5.067 -77.095 1.00 38.16 105 VAL A O 1
ATOM 770 N N . SER A 1 106 ? 54.052 -5.918 -78.368 1.00 35.62 106 SER A N 1
ATOM 771 C CA . SER A 1 106 ? 54.934 -6.726 -79.211 1.00 35.62 106 SER A CA 1
ATOM 772 C C . SER A 1 106 ? 55.091 -6.031 -80.561 1.00 35.62 106 SER A C 1
ATOM 774 O O . SER A 1 106 ? 54.229 -6.145 -81.436 1.00 35.62 106 SER A O 1
ATOM 776 N N . SER A 1 107 ? 56.193 -5.300 -80.730 1.00 40.75 107 SER A N 1
ATOM 777 C CA . SER A 1 107 ? 56.628 -4.756 -82.016 1.00 40.75 107 SER A CA 1
ATOM 778 C C . SER A 1 107 ? 56.942 -5.906 -82.976 1.00 40.75 107 SER A C 1
ATOM 780 O O . SER A 1 107 ? 58.010 -6.513 -82.916 1.00 40.75 107 SER A O 1
ATOM 782 N N . SER A 1 108 ? 55.992 -6.236 -83.843 1.00 42.97 108 SER A N 1
ATOM 783 C CA . SER A 1 108 ? 56.153 -7.239 -84.895 1.00 42.97 108 SER A CA 1
ATOM 784 C C . SER A 1 108 ? 55.513 -6.704 -86.172 1.00 42.97 108 SER A C 1
ATOM 786 O O . SER A 1 108 ? 54.302 -6.717 -86.353 1.00 42.97 108 SER A O 1
ATOM 788 N N . GLY A 1 109 ? 56.360 -6.142 -87.028 1.00 37.34 109 GLY A N 1
ATOM 789 C CA . GLY A 1 109 ? 55.965 -5.509 -88.281 1.00 37.34 109 GLY A CA 1
ATOM 790 C C . GLY A 1 109 ? 57.194 -5.127 -89.092 1.00 37.34 109 GLY A C 1
ATOM 791 O O . GLY A 1 109 ? 57.385 -3.963 -89.424 1.00 37.34 109 GLY A O 1
ATOM 792 N N . ALA A 1 110 ? 58.073 -6.100 -89.340 1.00 36.41 110 ALA A N 1
ATOM 793 C CA . ALA A 1 110 ? 59.160 -5.960 -90.297 1.00 36.41 110 ALA A CA 1
ATOM 794 C C . ALA A 1 110 ? 58.554 -5.917 -91.708 1.00 36.41 110 ALA A C 1
ATOM 796 O O . ALA A 1 110 ? 58.192 -6.947 -92.273 1.00 36.41 110 ALA A O 1
ATOM 797 N N . PHE A 1 111 ? 58.405 -4.713 -92.256 1.00 36.19 111 PHE A N 1
ATOM 798 C CA . PHE A 1 111 ? 58.097 -4.520 -93.667 1.00 36.19 111 PHE A CA 1
ATOM 799 C C . PHE A 1 111 ? 59.361 -4.824 -94.480 1.00 36.19 111 PHE A C 1
ATOM 801 O O . PHE A 1 111 ? 60.366 -4.123 -94.381 1.00 36.19 111 PHE A O 1
ATOM 808 N N . GLN A 1 112 ? 59.316 -5.914 -95.247 1.00 42.25 112 GLN A N 1
ATOM 809 C CA . GLN A 1 112 ? 60.347 -6.298 -96.207 1.00 42.25 112 GLN A CA 1
ATOM 810 C C . GLN A 1 112 ? 60.337 -5.313 -97.383 1.00 42.25 112 GLN A C 1
ATOM 812 O O . GLN A 1 112 ? 59.486 -5.381 -98.265 1.00 42.25 112 GLN A O 1
ATOM 817 N N . LEU A 1 113 ? 61.294 -4.388 -97.382 1.00 41.38 113 LEU A N 1
ATOM 818 C CA . LEU A 1 113 ? 61.617 -3.504 -98.500 1.00 41.38 113 LEU A CA 1
ATOM 819 C C . LEU A 1 113 ? 62.664 -4.196 -99.390 1.00 41.38 113 LEU A C 1
ATOM 821 O O . LEU A 1 113 ? 63.837 -3.835 -99.370 1.00 41.38 113 LEU A O 1
ATOM 825 N N . ALA A 1 114 ? 62.257 -5.248 -100.103 1.00 44.72 114 ALA A N 1
ATOM 826 C CA . ALA A 1 114 ? 63.161 -6.078 -100.908 1.00 44.72 114 ALA A CA 1
ATOM 827 C C . ALA A 1 114 ? 62.699 -6.269 -102.364 1.00 44.72 114 ALA A C 1
ATOM 829 O O . ALA A 1 114 ? 63.114 -7.226 -103.007 1.00 44.72 114 ALA A O 1
ATOM 830 N N . ASP A 1 115 ? 61.866 -5.367 -102.892 1.00 44.75 115 ASP A N 1
ATOM 831 C CA . ASP A 1 115 ? 61.388 -5.456 -104.279 1.00 44.75 115 ASP A CA 1
ATOM 832 C C . ASP A 1 115 ? 61.256 -4.074 -104.942 1.00 44.75 115 ASP A C 1
ATOM 834 O O . ASP A 1 115 ? 60.195 -3.655 -105.394 1.00 44.75 115 ASP A O 1
ATOM 838 N N . ALA A 1 116 ? 62.343 -3.298 -104.912 1.00 43.75 116 ALA A N 1
ATOM 839 C CA . ALA A 1 116 ? 62.425 -1.999 -105.593 1.00 43.75 116 ALA A CA 1
ATOM 840 C C . ALA A 1 116 ? 63.818 -1.722 -106.189 1.00 43.75 116 ALA A C 1
ATOM 842 O O . ALA A 1 116 ? 64.199 -0.571 -106.381 1.00 43.75 116 ALA A O 1
ATOM 843 N N . LEU A 1 117 ? 64.597 -2.773 -106.466 1.00 46.56 117 LEU A N 1
ATOM 844 C CA . LEU A 1 117 ? 65.947 -2.669 -107.026 1.00 46.56 117 LEU A CA 1
ATOM 845 C C . LEU A 1 117 ? 66.130 -3.634 -108.201 1.00 46.56 117 LEU A C 1
ATOM 847 O O . LEU A 1 117 ? 67.060 -4.430 -108.202 1.00 46.56 117 LEU A O 1
ATOM 851 N N . ASN A 1 118 ? 65.233 -3.594 -109.191 1.00 51.12 118 ASN A N 1
ATOM 852 C CA . ASN A 1 118 ? 65.569 -4.045 -110.543 1.00 51.12 118 ASN A CA 1
ATOM 853 C C . ASN A 1 118 ? 64.525 -3.568 -111.565 1.00 51.12 118 ASN A C 1
ATOM 855 O O . ASN A 1 118 ? 63.489 -4.200 -111.745 1.00 51.12 118 ASN A O 1
ATOM 859 N N . ALA A 1 119 ? 64.781 -2.449 -112.239 1.00 42.81 119 ALA A N 1
ATOM 860 C CA . ALA A 1 119 ? 64.018 -2.066 -113.427 1.00 42.81 119 ALA A CA 1
ATOM 861 C C . ALA A 1 119 ? 64.873 -1.178 -114.339 1.00 42.81 119 ALA A C 1
ATOM 863 O O . ALA A 1 119 ? 64.644 0.021 -114.468 1.00 42.81 119 ALA A O 1
ATOM 864 N N . THR A 1 120 ? 65.890 -1.786 -114.945 1.00 45.97 120 THR A N 1
ATOM 865 C CA . THR A 1 120 ? 66.553 -1.270 -116.143 1.00 45.97 120 THR A CA 1
ATOM 866 C C . THR A 1 120 ? 65.740 -1.657 -117.387 1.00 45.97 120 THR A C 1
ATOM 868 O O . THR A 1 120 ? 65.479 -2.833 -117.625 1.00 45.97 120 THR A O 1
ATOM 871 N N . ASP A 1 121 ? 65.314 -0.633 -118.128 1.00 45.78 121 ASP A N 1
ATOM 872 C CA . ASP A 1 121 ? 65.009 -0.540 -119.565 1.00 45.78 121 ASP A CA 1
ATOM 873 C C . ASP A 1 121 ? 64.416 -1.747 -120.329 1.00 45.78 121 ASP A C 1
ATOM 875 O O . ASP A 1 121 ? 65.109 -2.686 -120.716 1.00 45.78 121 ASP A O 1
ATOM 879 N N . GLY A 1 122 ? 63.132 -1.631 -120.711 1.00 45.22 122 GLY A N 1
ATOM 880 C CA . GLY A 1 122 ? 62.530 -2.411 -121.804 1.00 45.22 122 GLY A CA 1
ATOM 881 C C . GLY A 1 122 ? 61.000 -2.237 -121.944 1.00 45.22 122 GLY A C 1
ATOM 882 O O . GLY A 1 122 ? 60.283 -2.384 -120.954 1.00 45.22 122 GLY A O 1
ATOM 883 N N . PRO A 1 123 ? 60.440 -1.989 -123.149 1.00 52.75 123 PRO A N 1
ATOM 884 C CA . PRO A 1 123 ? 59.032 -1.600 -123.367 1.00 52.75 123 PRO A CA 1
ATOM 885 C C . PRO A 1 123 ? 58.003 -2.751 -123.269 1.00 52.75 123 PRO A C 1
ATOM 887 O O . PRO A 1 123 ? 56.902 -2.657 -123.802 1.00 52.75 123 PRO A O 1
ATOM 890 N N . PHE A 1 124 ? 58.324 -3.836 -122.557 1.00 51.59 124 PHE A N 1
ATOM 891 C CA . PHE A 1 124 ? 57.402 -4.946 -122.261 1.00 51.59 124 PHE A CA 1
ATOM 892 C C . PHE A 1 124 ? 56.795 -4.875 -120.844 1.00 51.59 124 PHE A C 1
ATOM 894 O O . PHE A 1 124 ? 55.985 -5.725 -120.477 1.00 51.59 124 PHE A O 1
ATOM 901 N N . ASN A 1 125 ? 57.155 -3.856 -120.052 1.00 57.34 125 ASN A N 1
ATOM 902 C CA . ASN A 1 125 ? 56.880 -3.814 -118.613 1.00 57.34 125 ASN 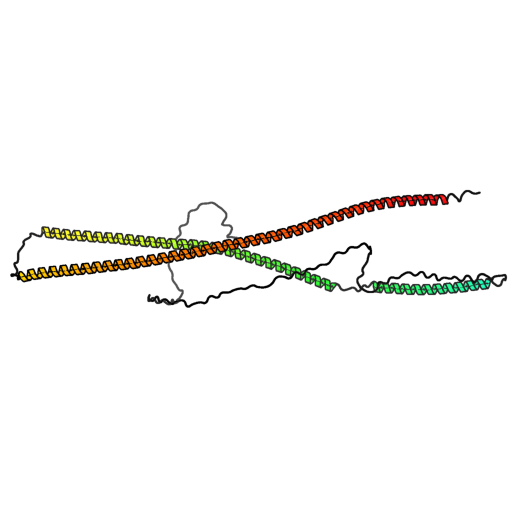A CA 1
ATOM 903 C C . ASN A 1 125 ? 55.543 -3.162 -118.216 1.00 57.34 125 ASN A C 1
ATOM 905 O O . ASN A 1 125 ? 55.007 -3.492 -117.167 1.00 57.34 125 ASN A O 1
ATOM 909 N N . GLU A 1 126 ? 54.955 -2.289 -119.039 1.00 60.19 126 GLU A N 1
ATOM 910 C CA . GLU A 1 126 ? 53.721 -1.564 -118.675 1.00 60.19 126 GLU A CA 1
ATOM 911 C C . GLU A 1 126 ? 52.501 -2.493 -118.541 1.00 60.19 126 GLU A C 1
ATOM 913 O O . GLU A 1 126 ? 51.636 -2.315 -117.686 1.00 60.19 126 GLU A O 1
ATOM 918 N N . LYS A 1 127 ? 52.454 -3.564 -119.340 1.00 70.12 127 LYS A N 1
ATOM 919 C CA . LYS A 1 127 ? 51.389 -4.569 -119.249 1.00 70.12 127 LYS A CA 1
ATOM 920 C C . LYS A 1 127 ? 51.550 -5.470 -118.020 1.00 70.12 127 LYS A C 1
ATOM 922 O O . LYS A 1 127 ? 50.551 -5.836 -117.409 1.00 70.12 127 LYS A O 1
ATOM 927 N N . ALA A 1 128 ? 52.786 -5.804 -117.646 1.00 69.50 128 ALA A N 1
ATOM 928 C CA . ALA A 1 128 ? 53.084 -6.616 -116.467 1.00 69.50 128 ALA A CA 1
ATOM 929 C C . ALA A 1 128 ? 52.868 -5.831 -115.163 1.00 69.50 128 ALA A C 1
ATOM 931 O O . ALA A 1 128 ? 52.316 -6.374 -114.206 1.00 69.50 128 ALA A O 1
ATOM 932 N N . THR A 1 129 ? 53.211 -4.539 -115.140 1.00 68.12 129 THR A N 1
ATOM 933 C CA . THR A 1 129 ? 52.895 -3.652 -114.011 1.00 68.12 129 THR A CA 1
ATOM 934 C C . THR A 1 129 ? 51.387 -3.432 -113.881 1.00 68.12 129 THR A C 1
ATOM 936 O O . THR A 1 129 ? 50.863 -3.536 -112.775 1.00 68.12 129 THR A O 1
ATOM 939 N N . MET A 1 130 ? 50.655 -3.245 -114.987 1.00 76.75 130 MET A N 1
ATOM 940 C CA . MET A 1 130 ? 49.185 -3.172 -114.964 1.00 76.75 130 MET A CA 1
ATOM 941 C C . MET A 1 130 ? 48.525 -4.479 -114.513 1.00 76.75 130 MET A C 1
ATOM 943 O O . MET A 1 130 ? 47.520 -4.448 -113.804 1.00 76.75 130 MET A O 1
ATOM 947 N N . GLN A 1 131 ? 49.086 -5.631 -114.883 1.00 81.25 131 GLN A N 1
ATOM 948 C CA . GLN A 1 131 ? 48.587 -6.926 -114.430 1.00 81.25 131 GLN A CA 1
ATOM 949 C C . GLN A 1 131 ? 48.844 -7.136 -112.932 1.00 81.25 131 GLN A C 1
ATOM 951 O O . GLN A 1 131 ? 47.920 -7.503 -112.218 1.00 81.25 131 GLN A O 1
ATOM 956 N N . ASN A 1 132 ? 50.029 -6.783 -112.425 1.00 81.75 132 ASN A N 1
ATOM 957 C CA . ASN A 1 132 ? 50.336 -6.835 -110.991 1.00 81.75 132 ASN A CA 1
ATOM 958 C C . ASN A 1 132 ? 49.423 -5.907 -110.168 1.00 81.75 132 ASN A C 1
ATOM 960 O O . ASN A 1 132 ? 48.918 -6.295 -109.114 1.00 81.75 132 ASN A O 1
ATOM 964 N N . LEU A 1 133 ? 49.147 -4.700 -110.673 1.00 83.50 133 LEU A N 1
ATOM 965 C CA . LEU A 1 133 ? 48.201 -3.774 -110.049 1.00 83.50 133 LEU A CA 1
ATOM 966 C C . LEU A 1 133 ? 46.770 -4.319 -110.059 1.00 83.50 133 LEU A C 1
ATOM 968 O O . LEU A 1 133 ? 46.077 -4.203 -109.050 1.00 83.50 133 LEU A O 1
ATOM 972 N N . ASN A 1 134 ? 46.340 -4.949 -111.154 1.00 84.56 134 ASN A N 1
ATOM 973 C CA . ASN A 1 134 ? 45.032 -5.595 -111.239 1.00 84.56 134 ASN A CA 1
ATOM 974 C C . ASN A 1 134 ? 44.922 -6.811 -110.311 1.00 84.56 134 ASN A C 1
ATOM 976 O O . ASN A 1 134 ? 43.905 -6.954 -109.637 1.00 84.56 134 ASN A O 1
ATOM 980 N N . ASP A 1 135 ? 45.959 -7.640 -110.207 1.00 84.94 135 ASP A N 1
ATOM 981 C CA . ASP A 1 135 ? 45.999 -8.785 -109.290 1.00 84.94 135 ASP A CA 1
ATOM 982 C C . ASP A 1 135 ? 45.979 -8.309 -107.830 1.00 84.94 135 ASP A C 1
ATOM 984 O O . ASP A 1 135 ? 45.262 -8.847 -106.980 1.00 84.94 135 ASP A O 1
ATOM 988 N N . ARG A 1 136 ? 46.689 -7.214 -107.537 1.00 85.00 136 ARG A N 1
ATOM 989 C CA . ARG A 1 136 ? 46.661 -6.564 -106.228 1.00 85.00 136 ARG A CA 1
ATOM 990 C C . ARG A 1 136 ? 45.286 -5.961 -105.932 1.00 85.00 136 ARG A C 1
ATOM 992 O O . ARG A 1 136 ? 44.782 -6.149 -104.826 1.00 85.00 136 ARG A O 1
ATOM 999 N N . LEU A 1 137 ? 44.641 -5.307 -106.897 1.00 88.81 137 LEU A N 1
ATOM 1000 C CA . LEU A 1 137 ? 43.279 -4.781 -106.760 1.00 88.81 137 LEU A CA 1
ATOM 1001 C C . LEU A 1 137 ? 42.259 -5.910 -106.562 1.00 88.81 137 LEU A C 1
ATOM 1003 O O . LEU A 1 137 ? 41.396 -5.793 -105.693 1.00 88.81 137 LEU A O 1
ATOM 1007 N N . ALA A 1 138 ? 42.389 -7.026 -107.281 1.00 87.81 138 ALA A N 1
ATOM 1008 C CA . ALA A 1 138 ? 41.564 -8.214 -107.084 1.00 87.81 138 ALA A CA 1
ATOM 1009 C C . ALA A 1 138 ? 41.736 -8.782 -105.665 1.00 87.81 138 ALA A C 1
ATOM 1011 O O . ALA A 1 138 ? 40.742 -9.031 -104.981 1.00 87.81 138 ALA A O 1
ATOM 1012 N N . SER A 1 139 ? 42.978 -8.873 -105.172 1.00 89.19 139 SER A N 1
ATOM 1013 C CA . SER A 1 139 ? 43.259 -9.302 -103.795 1.00 89.19 139 SER A CA 1
ATOM 1014 C C . SER A 1 139 ? 42.687 -8.337 -102.743 1.00 89.19 139 SER A C 1
ATOM 1016 O O . SER A 1 139 ? 42.162 -8.779 -101.718 1.00 89.19 139 SER A O 1
ATOM 1018 N N . TYR A 1 140 ? 42.710 -7.022 -103.004 1.00 91.75 140 TYR A N 1
ATOM 1019 C CA . TYR A 1 140 ? 42.083 -6.021 -102.139 1.00 91.75 140 TYR A CA 1
ATOM 1020 C C . TYR A 1 140 ? 40.557 -6.138 -102.154 1.00 91.75 140 TYR A C 1
ATOM 1022 O O . TYR A 1 140 ? 39.952 -6.125 -101.086 1.00 91.75 140 TYR A O 1
ATOM 1030 N N . LEU A 1 141 ? 39.928 -6.309 -103.321 1.00 92.25 141 LEU A N 1
ATOM 1031 C CA . LEU A 1 141 ? 38.479 -6.506 -103.426 1.00 92.25 141 LEU A CA 1
ATOM 1032 C C . LEU A 1 141 ? 38.027 -7.790 -102.723 1.00 92.25 141 LEU A C 1
ATOM 1034 O O . LEU A 1 141 ? 37.011 -7.789 -102.029 1.00 92.25 141 LEU A O 1
ATOM 1038 N N . GLU A 1 142 ? 38.790 -8.875 -102.844 1.00 92.69 142 GLU A N 1
ATOM 1039 C CA . GLU A 1 142 ? 38.508 -10.122 -102.132 1.00 92.69 142 GLU A CA 1
ATOM 1040 C C . GLU A 1 142 ? 38.687 -9.964 -100.615 1.00 92.69 142 GLU A C 1
ATOM 1042 O O . GLU A 1 142 ? 37.865 -10.445 -99.825 1.00 92.69 142 GLU A O 1
ATOM 1047 N N . LYS A 1 143 ? 39.698 -9.198 -100.186 1.00 93.50 143 LYS A N 1
ATOM 1048 C CA . LYS A 1 143 ? 39.888 -8.862 -98.774 1.00 93.50 143 LYS A CA 1
ATOM 1049 C C . LYS A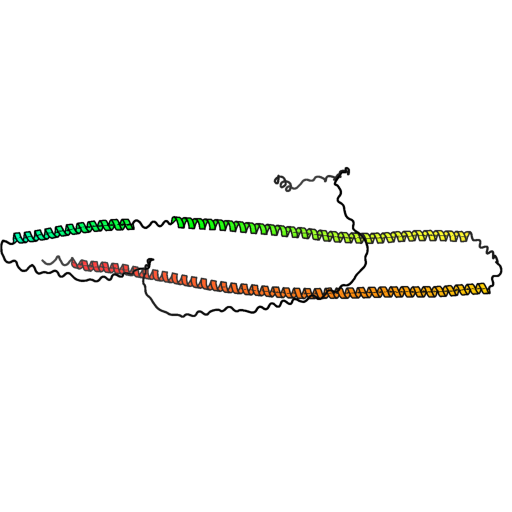 1 143 ? 38.749 -8.005 -98.224 1.00 93.50 143 LYS A C 1
ATOM 1051 O O . LYS A 1 143 ? 38.282 -8.294 -97.122 1.00 93.50 143 LYS A O 1
ATOM 1056 N N . VAL A 1 144 ? 38.291 -7.000 -98.971 1.00 93.94 144 VAL A N 1
ATOM 1057 C CA . VAL A 1 144 ? 37.155 -6.143 -98.597 1.00 93.94 144 VAL A CA 1
ATOM 1058 C C . VAL A 1 144 ? 35.889 -6.984 -98.465 1.00 93.94 144 VAL A C 1
ATOM 1060 O O . VAL A 1 144 ? 35.284 -6.966 -97.399 1.00 93.94 144 VAL A O 1
ATOM 1063 N N . ARG A 1 145 ? 35.572 -7.843 -99.443 1.00 93.12 145 ARG A N 1
ATOM 1064 C CA . ARG A 1 145 ? 34.418 -8.762 -99.359 1.00 93.12 145 ARG A CA 1
ATOM 1065 C C . ARG A 1 145 ? 34.499 -9.707 -98.158 1.00 93.12 145 ARG A C 1
ATOM 1067 O O . ARG A 1 145 ? 33.501 -9.944 -97.477 1.00 93.12 145 ARG A O 1
ATOM 1074 N N . SER A 1 146 ? 35.684 -10.247 -97.858 1.00 94.31 146 SER A N 1
ATOM 1075 C CA . SER A 1 146 ? 35.874 -11.087 -96.669 1.00 94.31 146 SER A CA 1
ATOM 1076 C C . SER A 1 146 ? 35.692 -10.303 -95.367 1.00 94.31 146 SER A C 1
ATOM 1078 O O . SER A 1 146 ? 35.197 -10.879 -94.395 1.00 94.31 146 SER A O 1
ATOM 1080 N N . LEU A 1 147 ? 36.124 -9.042 -95.318 1.00 93.00 147 LEU A N 1
ATOM 1081 C CA . LEU A 1 147 ? 35.962 -8.182 -94.149 1.00 93.00 147 LEU A CA 1
ATOM 1082 C C . LEU A 1 147 ? 34.507 -7.751 -93.979 1.00 93.00 147 LEU A C 1
ATOM 1084 O O . LEU A 1 147 ? 34.006 -7.857 -92.869 1.00 93.00 147 LEU A O 1
ATOM 1088 N N . GLU A 1 148 ? 33.814 -7.377 -95.052 1.00 93.44 148 GLU A N 1
ATOM 1089 C CA . GLU A 1 148 ? 32.381 -7.060 -95.047 1.00 93.44 148 GLU A CA 1
ATOM 1090 C C . GLU A 1 148 ? 31.555 -8.235 -94.519 1.00 93.44 148 GLU A C 1
ATOM 1092 O O . GLU A 1 148 ? 30.756 -8.052 -93.604 1.00 93.44 148 GLU A O 1
ATOM 1097 N N . LYS A 1 149 ? 31.823 -9.461 -94.994 1.00 95.06 149 LYS A N 1
ATOM 1098 C CA . LYS A 1 149 ? 31.157 -10.674 -94.493 1.00 95.06 149 LYS A CA 1
ATOM 1099 C C . LYS A 1 149 ? 31.429 -10.921 -93.006 1.00 95.06 149 LYS A C 1
ATOM 1101 O O . LYS A 1 149 ? 30.530 -11.269 -92.247 1.00 95.06 149 LYS A O 1
ATOM 1106 N N . LYS A 1 150 ? 32.675 -10.734 -92.560 1.00 94.31 150 LYS A N 1
ATOM 1107 C CA . LYS A 1 150 ? 33.009 -10.863 -91.132 1.00 94.31 150 LYS A CA 1
ATOM 1108 C C . LYS A 1 150 ? 32.345 -9.770 -90.299 1.00 94.31 150 LYS A C 1
ATOM 1110 O O . LYS A 1 150 ? 31.942 -10.047 -89.175 1.00 94.31 150 LYS A O 1
ATOM 1115 N N . ASN A 1 151 ? 32.222 -8.559 -90.838 1.00 92.31 151 ASN A N 1
ATOM 1116 C CA . ASN A 1 151 ? 31.589 -7.445 -90.150 1.00 92.31 151 ASN A CA 1
ATOM 1117 C C . ASN A 1 151 ? 30.079 -7.676 -90.017 1.00 92.31 151 ASN A C 1
ATOM 1119 O O . ASN A 1 151 ? 29.553 -7.543 -88.917 1.00 92.31 151 ASN A O 1
ATOM 1123 N N . SER A 1 152 ? 29.407 -8.158 -91.070 1.00 94.56 152 SER A N 1
ATOM 1124 C CA . SER A 1 152 ? 27.989 -8.536 -90.994 1.00 94.56 152 SER A CA 1
ATOM 1125 C C . SER A 1 152 ? 27.740 -9.662 -89.987 1.00 94.56 152 SER A C 1
ATOM 1127 O O . SER A 1 152 ? 26.778 -9.615 -89.220 1.00 94.56 152 SER A O 1
ATOM 1129 N N . ASP A 1 153 ? 28.632 -10.657 -89.931 1.00 95.56 153 ASP A N 1
ATOM 1130 C CA . ASP A 1 153 ? 28.535 -11.749 -88.957 1.00 95.56 153 ASP A CA 1
ATOM 1131 C C . ASP A 1 153 ? 28.733 -11.249 -87.515 1.00 95.56 153 ASP A C 1
ATOM 1133 O O . ASP A 1 153 ? 28.068 -11.723 -86.588 1.00 95.56 153 ASP A O 1
ATOM 1137 N N . LEU A 1 154 ? 29.644 -10.294 -87.302 1.00 94.19 154 LEU A N 1
ATOM 1138 C CA . LEU A 1 154 ? 29.863 -9.669 -85.996 1.00 94.19 154 LEU A CA 1
ATOM 1139 C C . LEU A 1 154 ? 28.680 -8.792 -85.583 1.00 94.19 154 LEU A C 1
ATOM 1141 O O . LEU A 1 154 ? 28.244 -8.882 -84.437 1.00 94.19 154 LEU A O 1
ATOM 1145 N N . GLU A 1 155 ? 28.109 -8.013 -86.500 1.00 93.06 155 GLU A N 1
ATOM 1146 C CA . GLU A 1 155 ? 26.902 -7.221 -86.245 1.00 93.06 155 GLU A CA 1
ATOM 1147 C C . GLU A 1 155 ? 25.718 -8.101 -85.831 1.00 93.06 155 GLU A C 1
ATOM 1149 O O . GLU A 1 155 ? 25.014 -7.776 -84.872 1.00 93.06 155 GLU A O 1
ATOM 1154 N N . LEU A 1 156 ? 25.520 -9.247 -86.495 1.00 94.56 156 LEU A N 1
ATOM 1155 C CA . LEU A 1 156 ? 24.485 -10.210 -86.109 1.00 94.56 156 LEU A CA 1
ATOM 1156 C C . LEU A 1 156 ? 24.730 -10.788 -84.713 1.00 94.56 156 LEU A C 1
ATOM 1158 O O . LEU A 1 156 ? 23.803 -10.861 -83.906 1.00 94.56 156 LEU A O 1
ATOM 1162 N N . LYS A 1 157 ? 25.975 -11.150 -84.390 1.00 94.56 157 LYS A N 1
ATOM 1163 C CA . LYS A 1 157 ? 26.330 -11.644 -83.050 1.00 94.56 157 LYS A CA 1
ATOM 1164 C C . LYS A 1 157 ? 26.125 -10.585 -81.971 1.00 94.56 157 LYS A C 1
ATOM 1166 O O . LYS A 1 157 ? 25.638 -10.923 -80.896 1.00 94.56 157 LYS A O 1
ATOM 1171 N N . ILE A 1 158 ? 26.448 -9.322 -82.251 1.00 91.38 158 ILE A N 1
ATOM 1172 C CA . ILE A 1 158 ? 26.209 -8.206 -81.326 1.00 91.38 158 ILE A CA 1
ATOM 1173 C C . ILE A 1 158 ? 24.707 -8.017 -81.111 1.00 91.38 158 ILE A C 1
ATOM 1175 O O . ILE A 1 158 ? 24.281 -7.916 -79.965 1.00 91.38 158 ILE A O 1
ATOM 1179 N N . LYS A 1 159 ? 23.896 -8.032 -82.177 1.00 90.31 159 LYS A N 1
ATOM 1180 C CA . LYS A 1 159 ? 22.432 -7.926 -82.062 1.00 90.31 159 LYS A CA 1
ATOM 1181 C C . LYS A 1 159 ? 21.846 -9.053 -81.212 1.00 90.31 159 LYS A C 1
ATOM 1183 O O . LYS A 1 159 ? 21.115 -8.767 -80.271 1.00 90.31 159 LYS A O 1
ATOM 1188 N N . LEU A 1 160 ? 22.227 -10.303 -81.476 1.00 89.88 160 LEU A N 1
ATOM 1189 C CA . LEU A 1 160 ? 21.768 -11.456 -80.692 1.00 89.88 160 LEU A CA 1
ATOM 1190 C C . LEU A 1 160 ? 22.239 -11.392 -79.234 1.00 89.88 160 LEU A C 1
ATOM 1192 O O . LEU A 1 160 ? 21.473 -11.699 -78.323 1.00 89.88 160 LEU A O 1
ATOM 1196 N N . PHE A 1 161 ? 23.478 -10.961 -78.991 1.00 87.19 161 PHE A N 1
ATOM 1197 C CA . PHE A 1 161 ? 23.999 -10.792 -77.638 1.00 87.19 161 PHE A CA 1
ATOM 1198 C C . PHE A 1 161 ? 23.243 -9.699 -76.878 1.00 87.19 161 PHE A C 1
ATOM 1200 O O . PHE A 1 161 ? 22.847 -9.912 -75.732 1.00 87.19 161 PHE A O 1
ATOM 1207 N N . LEU A 1 162 ? 22.985 -8.560 -77.522 1.00 85.25 162 LEU A N 1
ATOM 1208 C CA . LEU A 1 162 ? 22.183 -7.484 -76.949 1.00 85.25 162 LEU A CA 1
ATOM 1209 C C . LEU A 1 162 ? 20.750 -7.936 -76.690 1.00 85.25 162 LEU A C 1
ATOM 1211 O O . LEU A 1 162 ? 20.236 -7.641 -75.624 1.00 85.25 162 LEU A O 1
ATOM 1215 N N . GLU A 1 163 ? 20.127 -8.700 -77.584 1.00 83.19 163 GLU A N 1
ATOM 1216 C CA . GLU A 1 163 ? 18.775 -9.228 -77.375 1.00 83.19 163 GLU A CA 1
ATOM 1217 C C . GLU A 1 163 ? 18.724 -10.259 -76.235 1.00 83.19 163 GLU A C 1
ATOM 1219 O O . GLU A 1 163 ? 17.800 -10.242 -75.420 1.00 83.19 163 GLU A O 1
ATOM 1224 N N . SER A 1 164 ? 19.752 -11.106 -76.118 1.00 79.56 164 SER A N 1
ATOM 1225 C CA . SER A 1 164 ? 19.884 -12.060 -75.011 1.00 79.56 164 SER A CA 1
ATOM 1226 C C . SER A 1 164 ? 20.131 -11.377 -73.661 1.00 79.56 164 SER A C 1
ATOM 1228 O O . SER A 1 164 ? 19.644 -11.855 -72.643 1.00 79.56 164 SER A O 1
ATOM 1230 N N . LYS A 1 165 ? 20.836 -10.235 -73.643 1.00 74.31 165 LYS A N 1
ATOM 1231 C CA . LYS A 1 165 ? 21.082 -9.436 -72.430 1.00 74.31 165 LYS A CA 1
ATOM 1232 C C . LYS A 1 165 ? 19.986 -8.421 -72.114 1.00 74.31 165 LYS A C 1
ATOM 1234 O O . LYS A 1 165 ? 19.832 -8.053 -70.955 1.00 74.31 165 LYS A O 1
ATOM 1239 N N . ALA A 1 166 ? 19.237 -7.965 -73.116 1.00 64.44 166 ALA A N 1
ATOM 1240 C CA . ALA A 1 166 ? 18.115 -7.042 -72.956 1.00 64.44 166 ALA A CA 1
ATOM 1241 C C . ALA A 1 166 ? 16.908 -7.704 -72.281 1.00 64.44 166 ALA A C 1
ATOM 1243 O O . ALA A 1 166 ? 15.985 -7.008 -71.868 1.00 64.44 166 ALA A O 1
ATOM 1244 N N . LYS A 1 167 ? 16.933 -9.032 -72.130 1.00 62.88 167 LYS A N 1
ATOM 1245 C CA . LYS A 1 167 ? 16.069 -9.778 -71.222 1.00 62.88 167 LYS A CA 1
ATOM 1246 C C . LYS A 1 167 ? 16.868 -10.103 -69.954 1.00 62.88 167 LYS A C 1
ATOM 1248 O O . LYS A 1 167 ? 17.334 -11.234 -69.826 1.00 62.88 167 LYS A O 1
ATOM 1253 N N . PRO A 1 168 ? 17.081 -9.157 -69.017 1.00 61.62 168 PRO A N 1
ATOM 1254 C CA . PRO A 1 168 ? 17.390 -9.583 -67.661 1.00 61.62 168 PRO A CA 1
ATOM 1255 C C . PRO A 1 168 ? 16.245 -10.509 -67.238 1.00 61.62 168 PRO A C 1
ATOM 1257 O O . PRO A 1 168 ? 15.084 -10.181 -67.495 1.00 61.62 168 PRO A O 1
ATOM 1260 N N . GLU A 1 169 ? 16.559 -11.687 -66.689 1.00 62.50 169 GLU A N 1
ATOM 1261 C CA . GLU A 1 169 ? 15.555 -12.563 -66.082 1.00 62.50 169 GLU A CA 1
ATOM 1262 C C . GLU A 1 169 ? 14.648 -11.689 -65.217 1.00 62.50 169 GLU A C 1
ATOM 1264 O O . GLU A 1 169 ? 15.100 -11.072 -64.251 1.00 62.50 169 GLU A O 1
ATOM 1269 N N . ALA A 1 170 ? 13.385 -11.555 -65.618 1.00 61.88 170 ALA A N 1
ATOM 1270 C CA . ALA A 1 170 ? 12.394 -10.842 -64.841 1.00 61.88 170 ALA A CA 1
ATOM 1271 C C . ALA A 1 170 ? 12.159 -11.678 -63.583 1.00 61.88 170 ALA A C 1
ATOM 1273 O O . ALA A 1 170 ? 11.342 -12.591 -63.572 1.00 61.88 170 ALA A O 1
ATOM 1274 N N . HIS A 1 171 ? 12.966 -11.449 -62.550 1.00 69.62 171 HIS A N 1
ATOM 1275 C CA . HIS A 1 171 ? 12.763 -12.091 -61.267 1.00 69.62 171 HIS A CA 1
ATOM 1276 C C . HIS A 1 171 ? 11.413 -11.612 -60.725 1.00 69.62 171 HIS A C 1
ATOM 1278 O O . HIS A 1 171 ? 11.202 -10.416 -60.512 1.00 69.62 171 HIS A O 1
ATOM 1284 N N . ASP A 1 172 ? 10.483 -12.542 -60.527 1.00 75.62 172 ASP A N 1
ATOM 1285 C CA . ASP A 1 172 ? 9.137 -12.248 -60.045 1.00 75.62 172 ASP A CA 1
ATOM 1286 C C . ASP A 1 172 ? 9.167 -11.822 -58.565 1.00 75.62 172 ASP A C 1
ATOM 1288 O O . ASP A 1 172 ? 8.971 -12.621 -57.648 1.00 75.62 172 ASP A O 1
ATOM 1292 N N . TYR A 1 173 ? 9.384 -10.529 -58.305 1.00 81.69 173 TYR A N 1
ATOM 1293 C CA . TYR A 1 173 ? 9.373 -9.948 -56.950 1.00 81.69 173 TYR A CA 1
ATOM 1294 C C . TYR A 1 173 ? 7.976 -9.883 -56.307 1.00 81.69 173 TYR A C 1
ATOM 1296 O O . TYR A 1 173 ? 7.829 -9.488 -55.147 1.00 81.69 173 TYR A O 1
ATOM 1304 N N . THR A 1 174 ? 6.938 -10.283 -57.039 1.00 89.38 174 THR A N 1
ATOM 1305 C CA . THR A 1 174 ? 5.537 -10.261 -56.604 1.00 89.38 174 THR A CA 1
ATOM 1306 C C . THR A 1 174 ? 5.305 -11.105 -55.348 1.00 89.38 174 THR A C 1
ATOM 1308 O O . THR A 1 174 ? 4.577 -10.680 -54.453 1.00 89.38 174 THR A O 1
ATOM 1311 N N . SER A 1 175 ? 5.963 -12.263 -55.225 1.00 88.25 175 SER A N 1
ATOM 1312 C CA . SER A 1 175 ? 5.842 -13.139 -54.048 1.00 88.25 175 SER A CA 1
ATOM 1313 C C . SER A 1 175 ? 6.400 -12.484 -52.779 1.00 88.25 175 SER A C 1
ATOM 1315 O O . SER A 1 175 ? 5.738 -12.482 -51.740 1.00 88.25 175 SER A O 1
ATOM 1317 N N . PHE A 1 176 ? 7.572 -11.848 -52.874 1.00 90.06 176 PHE A N 1
ATOM 1318 C CA . PHE A 1 176 ? 8.175 -11.096 -51.773 1.00 90.06 176 PHE A CA 1
ATOM 1319 C C . PHE A 1 176 ? 7.341 -9.870 -51.402 1.00 90.06 176 PHE A C 1
ATOM 1321 O O . PHE A 1 176 ? 7.124 -9.621 -50.220 1.00 90.06 176 PHE A O 1
ATOM 1328 N N . SER A 1 177 ? 6.813 -9.138 -52.389 1.00 90.94 177 SER A N 1
ATOM 1329 C CA . SER A 1 177 ? 5.929 -7.994 -52.134 1.00 90.94 177 SER A CA 1
ATOM 1330 C C . SER A 1 177 ? 4.652 -8.414 -51.401 1.00 90.94 177 SER A C 1
ATOM 1332 O O . SER A 1 177 ? 4.268 -7.773 -50.423 1.00 90.94 177 SER A O 1
ATOM 1334 N N . ASN A 1 178 ? 4.033 -9.524 -51.812 1.00 95.00 178 ASN A N 1
ATOM 1335 C CA . ASN A 1 178 ? 2.853 -10.068 -51.142 1.00 95.00 178 ASN A CA 1
ATOM 1336 C C . ASN A 1 178 ? 3.170 -10.503 -49.709 1.00 95.00 178 ASN A C 1
ATOM 1338 O O . ASN A 1 178 ? 2.411 -10.177 -48.799 1.00 95.00 178 ASN A O 1
ATOM 1342 N N . ARG A 1 179 ? 4.313 -11.165 -49.484 1.00 95.62 179 ARG A N 1
ATOM 1343 C CA . ARG A 1 179 ? 4.727 -11.565 -48.134 1.00 95.62 179 ARG A CA 1
ATOM 1344 C C . ARG A 1 179 ? 5.004 -10.361 -47.234 1.00 95.62 179 ARG A C 1
ATOM 1346 O O . ARG A 1 179 ? 4.598 -10.373 -46.077 1.00 95.62 179 ARG A O 1
ATOM 1353 N N . ILE A 1 180 ? 5.649 -9.317 -47.759 1.00 95.81 180 ILE A N 1
ATOM 1354 C CA . ILE A 1 180 ? 5.892 -8.068 -47.022 1.00 95.81 180 ILE A CA 1
ATOM 1355 C C . ILE A 1 180 ? 4.561 -7.429 -46.617 1.00 95.81 180 ILE A C 1
ATOM 1357 O O . ILE A 1 180 ? 4.387 -7.108 -45.443 1.00 95.81 180 ILE A O 1
ATOM 1361 N N . LYS A 1 181 ? 3.606 -7.308 -47.547 1.00 97.06 181 LYS A N 1
ATOM 1362 C CA . LYS A 1 181 ? 2.270 -6.765 -47.254 1.00 97.06 181 LYS A CA 1
ATOM 1363 C C . LYS A 1 181 ? 1.542 -7.583 -46.191 1.00 97.06 181 LYS A C 1
ATOM 1365 O O . LYS A 1 181 ? 1.097 -7.018 -45.204 1.00 97.06 181 LYS A O 1
ATOM 1370 N N . GLU A 1 182 ? 1.522 -8.907 -46.325 1.00 97.19 182 GLU A N 1
ATOM 1371 C CA . GLU A 1 182 ? 0.901 -9.792 -45.335 1.00 97.19 182 GLU A CA 1
ATOM 1372 C C . GLU A 1 182 ? 1.511 -9.598 -43.935 1.00 97.19 182 GLU A C 1
ATOM 1374 O O . GLU A 1 182 ? 0.789 -9.494 -42.946 1.00 97.19 182 GLU A O 1
ATOM 1379 N N . THR A 1 183 ? 2.842 -9.493 -43.836 1.00 96.44 183 THR A N 1
ATOM 1380 C CA . THR A 1 183 ? 3.503 -9.237 -42.545 1.00 96.44 183 THR A CA 1
ATOM 1381 C C . THR A 1 183 ? 3.227 -7.836 -41.997 1.00 96.44 183 THR A C 1
ATOM 1383 O O . THR A 1 183 ? 3.124 -7.672 -40.783 1.00 96.44 183 THR A O 1
ATOM 1386 N N . GLN A 1 184 ? 3.072 -6.831 -42.864 1.00 97.62 184 GLN A N 1
ATOM 1387 C CA . GLN A 1 184 ? 2.671 -5.480 -42.464 1.00 97.62 184 GLN A CA 1
ATOM 1388 C C . GLN A 1 184 ? 1.232 -5.468 -41.936 1.00 97.62 184 GLN A C 1
ATOM 1390 O O . GLN A 1 184 ? 0.981 -4.884 -40.884 1.00 97.62 184 GLN A O 1
ATOM 1395 N N . ASP A 1 185 ? 0.315 -6.171 -42.598 1.00 97.81 185 ASP A N 1
ATOM 1396 C CA . ASP A 1 185 ? -1.078 -6.292 -42.165 1.00 97.81 185 ASP A CA 1
ATOM 1397 C C . ASP A 1 185 ? -1.182 -7.031 -40.823 1.00 97.81 185 ASP A C 1
ATOM 1399 O O . ASP A 1 185 ? -1.907 -6.597 -39.926 1.00 97.81 185 ASP A O 1
ATOM 1403 N N . GLN A 1 186 ? -0.401 -8.102 -40.637 1.00 97.88 186 GLN A N 1
ATOM 1404 C CA . GLN A 1 186 ? -0.296 -8.809 -39.355 1.00 97.88 186 GLN A CA 1
ATOM 1405 C C . GLN A 1 186 ? 0.256 -7.906 -38.247 1.00 97.88 186 GLN A C 1
ATOM 1407 O O . GLN A 1 186 ? -0.263 -7.927 -37.130 1.00 97.88 186 GLN A O 1
ATOM 1412 N N . LEU A 1 187 ? 1.271 -7.087 -38.546 1.00 97.62 187 LEU A N 1
ATOM 1413 C CA . LEU A 1 187 ? 1.817 -6.125 -37.592 1.00 97.62 187 LEU A CA 1
ATOM 1414 C C . LEU A 1 187 ? 0.756 -5.094 -37.192 1.00 97.62 187 LEU A C 1
ATOM 1416 O O . LEU A 1 187 ? 0.549 -4.867 -36.002 1.00 97.62 187 LEU A O 1
ATOM 1420 N N . ILE A 1 188 ? 0.042 -4.517 -38.160 1.00 97.88 188 ILE A N 1
ATOM 1421 C CA . ILE A 1 188 ? -1.022 -3.541 -37.895 1.00 97.88 188 ILE A CA 1
ATOM 1422 C C . ILE A 1 188 ? -2.137 -4.185 -37.060 1.00 97.88 188 ILE A C 1
ATOM 1424 O O . ILE A 1 188 ? -2.543 -3.624 -36.040 1.00 97.88 188 ILE A O 1
ATOM 1428 N N . ALA A 1 189 ? -2.584 -5.390 -37.419 1.00 97.94 189 ALA A N 1
ATOM 1429 C CA . ALA A 1 189 ? -3.585 -6.127 -36.654 1.00 97.94 189 ALA A CA 1
ATOM 1430 C C . ALA A 1 189 ? -3.132 -6.379 -35.205 1.00 97.94 189 ALA A C 1
ATOM 1432 O O . ALA A 1 189 ? -3.890 -6.100 -34.275 1.00 97.94 189 ALA A O 1
ATOM 1433 N N . ALA A 1 190 ? -1.887 -6.820 -35.002 1.00 97.44 190 ALA A N 1
ATOM 1434 C CA . ALA A 1 190 ? -1.319 -7.033 -33.672 1.00 97.44 190 ALA A CA 1
ATOM 1435 C C . ALA A 1 190 ? -1.205 -5.723 -32.872 1.00 97.44 190 ALA A C 1
ATOM 1437 O O . ALA A 1 190 ? -1.520 -5.699 -31.684 1.00 97.44 190 ALA A O 1
ATOM 1438 N N . THR A 1 191 ? -0.816 -4.611 -33.506 1.00 98.00 191 THR A N 1
ATOM 1439 C CA . THR A 1 191 ? -0.763 -3.300 -32.832 1.00 98.00 191 THR A CA 1
ATOM 1440 C C . THR A 1 191 ? -2.147 -2.813 -32.405 1.00 98.00 191 THR A C 1
ATOM 1442 O O . THR A 1 191 ? -2.303 -2.347 -31.277 1.00 98.00 191 THR A O 1
ATOM 1445 N N . ASN A 1 192 ? -3.169 -3.001 -33.246 1.00 98.00 192 ASN A N 1
ATOM 1446 C CA . ASN A 1 192 ? -4.553 -2.660 -32.916 1.00 98.00 192 ASN A CA 1
ATOM 1447 C C . ASN A 1 192 ? -5.108 -3.549 -31.794 1.00 98.00 192 ASN A C 1
ATOM 1449 O O . ASN A 1 192 ? -5.776 -3.052 -30.887 1.00 98.00 192 ASN A O 1
ATOM 1453 N N . GLN A 1 193 ? -4.803 -4.851 -31.813 1.00 98.00 193 GLN A N 1
ATOM 1454 C CA . GLN A 1 193 ? -5.167 -5.771 -30.731 1.00 98.00 193 GLN A CA 1
ATOM 1455 C C . GLN A 1 193 ? -4.494 -5.378 -29.413 1.00 98.00 193 GLN A C 1
ATOM 1457 O O . GLN A 1 193 ? -5.170 -5.295 -28.391 1.00 98.00 193 GLN A O 1
ATOM 1462 N N . ASN A 1 194 ? -3.198 -5.056 -29.438 1.00 97.50 194 ASN A N 1
ATOM 1463 C CA . ASN A 1 194 ? -2.482 -4.575 -28.258 1.00 97.50 194 ASN A CA 1
ATOM 1464 C C . ASN A 1 194 ? -3.102 -3.285 -27.711 1.00 97.50 194 ASN A C 1
ATOM 1466 O O . ASN A 1 194 ? -3.349 -3.199 -26.511 1.00 97.50 194 ASN A O 1
ATOM 1470 N N . ALA A 1 195 ? -3.423 -2.314 -28.572 1.00 97.62 195 ALA A N 1
ATOM 1471 C CA . ALA A 1 195 ? -4.105 -1.089 -28.155 1.00 97.62 195 ALA A CA 1
ATOM 1472 C C . ALA A 1 195 ? -5.479 -1.386 -27.524 1.00 97.62 195 ALA A C 1
ATOM 1474 O O . ALA A 1 195 ? -5.802 -0.850 -26.465 1.00 97.62 195 ALA A O 1
ATOM 1475 N N . SER A 1 196 ? -6.262 -2.292 -28.119 1.00 98.19 196 SER A N 1
ATOM 1476 C CA . SER A 1 196 ? -7.553 -2.718 -27.567 1.00 98.19 196 SER A CA 1
ATOM 1477 C C . SER A 1 196 ? -7.414 -3.394 -26.199 1.00 98.19 196 SER A C 1
ATOM 1479 O O . SER A 1 196 ? -8.245 -3.160 -25.323 1.00 98.19 196 SER A O 1
ATOM 1481 N N . ILE A 1 197 ? -6.389 -4.228 -26.005 1.00 97.56 197 ILE A N 1
ATOM 1482 C CA . ILE A 1 197 ? -6.123 -4.896 -24.724 1.00 97.56 197 ILE A CA 1
ATOM 1483 C C . ILE A 1 197 ? -5.720 -3.869 -23.664 1.00 97.56 197 ILE A C 1
ATOM 1485 O O . ILE A 1 197 ? -6.235 -3.922 -22.552 1.00 97.56 197 ILE A O 1
ATOM 1489 N N . VAL A 1 198 ? -4.854 -2.910 -24.004 1.00 97.38 198 VAL A N 1
ATOM 1490 C CA . VAL A 1 198 ? -4.451 -1.834 -23.083 1.00 97.38 198 VAL A CA 1
ATOM 1491 C C . VAL A 1 198 ? -5.667 -1.022 -22.631 1.00 97.38 198 VAL A C 1
ATOM 1493 O O . VAL A 1 198 ? -5.851 -0.831 -21.433 1.00 97.38 198 VAL A O 1
ATOM 1496 N N . LEU A 1 199 ? -6.558 -0.646 -23.553 1.00 98.00 199 LEU A N 1
ATOM 1497 C CA . LEU A 1 199 ? -7.798 0.056 -23.201 1.00 98.00 199 LEU A CA 1
ATOM 1498 C C . LEU A 1 199 ? -8.719 -0.781 -22.303 1.00 98.00 199 LEU A C 1
ATOM 1500 O O . LEU A 1 199 ? -9.324 -0.245 -21.376 1.00 98.00 199 LEU A O 1
ATOM 1504 N N . ALA A 1 200 ? -8.829 -2.089 -22.551 1.00 97.25 200 ALA A N 1
ATOM 1505 C CA . ALA A 1 200 ? -9.611 -2.982 -21.698 1.00 97.25 200 ALA A CA 1
ATOM 1506 C C . ALA A 1 200 ? -9.009 -3.102 -20.287 1.00 97.25 200 ALA A C 1
ATOM 1508 O O . ALA A 1 200 ? -9.753 -3.109 -19.307 1.00 97.25 200 ALA A O 1
ATOM 1509 N N . ILE A 1 201 ? -7.677 -3.150 -20.177 1.00 97.00 201 ILE A N 1
ATOM 1510 C CA . ILE A 1 201 ? -6.959 -3.149 -18.896 1.00 97.00 201 ILE A CA 1
ATOM 1511 C C . ILE A 1 201 ? -7.218 -1.845 -18.143 1.00 97.00 201 ILE A C 1
ATOM 1513 O O . ILE A 1 201 ? -7.538 -1.886 -16.957 1.00 97.00 201 ILE A O 1
ATOM 1517 N N . ASP A 1 202 ? -7.104 -0.700 -18.811 1.00 97.94 202 ASP A N 1
ATOM 1518 C CA . ASP A 1 202 ? -7.308 0.599 -18.170 1.00 97.94 202 ASP A CA 1
ATOM 1519 C C . ASP A 1 202 ? -8.766 0.786 -17.734 1.00 97.94 202 ASP A C 1
ATOM 1521 O O . ASP A 1 202 ? -9.019 1.248 -16.625 1.00 97.94 202 ASP A O 1
ATOM 1525 N N . ASN A 1 203 ? -9.732 0.325 -18.535 1.00 96.50 203 ASN A N 1
ATOM 1526 C CA . ASN A 1 203 ? -11.141 0.302 -18.140 1.00 96.50 203 ASN A CA 1
ATOM 1527 C C . ASN A 1 203 ? -11.375 -0.607 -16.918 1.00 96.50 203 ASN A C 1
ATOM 1529 O O . ASN A 1 203 ? -12.009 -0.190 -15.952 1.00 96.50 203 ASN A O 1
ATOM 1533 N N . ALA A 1 204 ? -10.807 -1.818 -16.905 1.00 95.00 204 ALA A N 1
ATOM 1534 C CA . ALA A 1 204 ? -10.921 -2.724 -15.762 1.00 95.00 204 ALA A CA 1
ATOM 1535 C C . ALA A 1 204 ? -10.289 -2.143 -14.483 1.00 95.00 204 ALA A C 1
ATOM 1537 O O . ALA A 1 204 ? -10.839 -2.323 -13.394 1.00 95.00 204 ALA A O 1
ATOM 1538 N N . LYS A 1 205 ? -9.168 -1.419 -14.602 1.00 94.81 205 LYS A N 1
ATOM 1539 C CA . LYS A 1 205 ? -8.544 -0.701 -13.480 1.00 94.81 205 LYS A CA 1
ATOM 1540 C C . LYS A 1 205 ? -9.440 0.419 -12.964 1.00 94.81 205 LYS A C 1
ATOM 1542 O O . LYS A 1 205 ? -9.740 0.424 -11.779 1.00 94.81 205 LYS A O 1
ATOM 1547 N N . LEU A 1 206 ? -9.940 1.286 -13.848 1.00 94.69 206 LEU A N 1
ATOM 1548 C CA . LEU A 1 206 ? -10.858 2.364 -13.465 1.00 94.69 206 LEU A CA 1
ATOM 1549 C C . LEU A 1 206 ? -12.129 1.820 -12.799 1.00 94.69 206 LEU A C 1
ATOM 1551 O O . LEU A 1 206 ? -12.561 2.345 -11.780 1.00 94.69 206 LEU A O 1
ATOM 1555 N N . ALA A 1 207 ? -12.695 0.727 -13.317 1.00 93.50 207 ALA A N 1
ATOM 1556 C CA . ALA A 1 207 ? -13.841 0.071 -12.694 1.00 93.50 207 ALA A CA 1
ATOM 1557 C C . ALA A 1 207 ? -13.502 -0.498 -11.305 1.00 93.50 207 ALA A C 1
ATOM 1559 O O . ALA A 1 207 ? -14.325 -0.434 -10.394 1.00 93.50 207 ALA A O 1
ATOM 1560 N N . THR A 1 208 ? -12.297 -1.047 -11.133 1.00 92.94 208 THR A N 1
ATOM 1561 C CA . THR A 1 208 ? -11.823 -1.536 -9.832 1.00 92.94 208 THR A CA 1
ATOM 1562 C C . THR A 1 208 ? -11.689 -0.384 -8.841 1.00 92.94 208 THR A C 1
ATOM 1564 O O . THR A 1 208 ? -12.221 -0.494 -7.740 1.00 92.94 208 THR A O 1
ATOM 1567 N N . ASP A 1 209 ? -11.068 0.724 -9.245 1.00 93.62 209 ASP A N 1
ATOM 1568 C CA . ASP A 1 209 ? -10.905 1.922 -8.414 1.00 93.62 209 ASP A CA 1
ATOM 1569 C C . ASP A 1 209 ? -12.266 2.547 -8.038 1.00 93.62 209 ASP A C 1
ATOM 1571 O O . ASP A 1 209 ? -12.496 2.948 -6.898 1.00 93.62 209 ASP A O 1
ATOM 1575 N N . ASP A 1 210 ? -13.233 2.550 -8.958 1.00 95.25 210 ASP A N 1
ATOM 1576 C CA . ASP A 1 210 ? -14.603 2.977 -8.657 1.00 95.25 210 ASP A CA 1
ATOM 1577 C C . ASP A 1 210 ? -15.273 2.074 -7.607 1.00 95.25 210 ASP A C 1
ATOM 1579 O O . ASP A 1 210 ? -16.023 2.552 -6.747 1.00 95.25 210 ASP A O 1
ATOM 1583 N N . PHE A 1 211 ? -15.048 0.758 -7.675 1.00 94.94 211 PHE A N 1
ATOM 1584 C CA . PHE A 1 211 ? -15.603 -0.181 -6.701 1.00 94.94 211 PHE A CA 1
ATOM 1585 C C . PHE A 1 211 ? -14.903 -0.110 -5.346 1.00 94.94 211 PHE A C 1
ATOM 1587 O O . PHE A 1 211 ? -15.592 -0.241 -4.333 1.00 94.94 211 PHE A O 1
ATOM 1594 N N . THR A 1 212 ? -13.591 0.131 -5.294 1.00 93.62 212 THR A N 1
ATOM 1595 C CA . THR A 1 212 ? -12.872 0.305 -4.023 1.00 93.62 212 THR A CA 1
ATOM 1596 C C . THR A 1 212 ? -13.371 1.544 -3.291 1.00 93.62 212 THR A C 1
ATOM 1598 O O . THR A 1 212 ? -13.766 1.428 -2.134 1.00 93.62 212 THR A O 1
ATOM 1601 N N . VAL A 1 213 ? -13.503 2.685 -3.977 1.00 92.25 213 VAL A N 1
ATOM 1602 C CA . VAL A 1 213 ? -14.043 3.918 -3.376 1.00 92.25 213 VAL A CA 1
ATOM 1603 C C . VAL A 1 213 ? -15.483 3.723 -2.891 1.00 92.25 213 VAL A C 1
ATOM 1605 O O . VAL A 1 213 ? -15.843 4.151 -1.793 1.00 92.25 213 VAL A O 1
ATOM 1608 N N . LYS A 1 214 ? -16.335 3.050 -3.678 1.00 96.44 214 LYS A N 1
ATOM 1609 C CA . LYS A 1 214 ? -17.712 2.734 -3.251 1.00 96.44 214 LYS A CA 1
ATOM 1610 C C . LYS A 1 214 ? -17.738 1.829 -2.023 1.00 96.44 214 LYS A C 1
ATOM 1612 O O . LYS A 1 214 ? -18.537 2.068 -1.121 1.00 96.44 214 LYS A O 1
ATOM 1617 N N . TYR A 1 215 ? -16.881 0.813 -1.989 1.00 94.31 215 TYR A N 1
ATOM 1618 C CA . TYR A 1 215 ? -16.766 -0.097 -0.856 1.00 94.31 215 TYR A CA 1
ATOM 1619 C C . TYR A 1 215 ? -16.286 0.627 0.406 1.00 94.31 215 TYR A C 1
ATOM 1621 O O . TYR A 1 215 ? -16.878 0.443 1.464 1.00 94.31 215 TYR A O 1
ATOM 1629 N N . GLU A 1 216 ? -15.268 1.482 0.299 1.00 92.75 216 GLU A N 1
ATOM 1630 C CA . GLU A 1 216 ? -14.750 2.266 1.425 1.00 92.75 216 GLU A CA 1
ATOM 1631 C C . GLU A 1 216 ? -15.806 3.221 1.991 1.00 92.75 216 GLU A C 1
ATOM 1633 O O . GLU A 1 216 ? -16.000 3.271 3.206 1.00 92.75 216 GLU A O 1
ATOM 1638 N N . ASN A 1 217 ? -16.550 3.917 1.125 1.00 92.62 217 ASN A N 1
ATOM 1639 C CA . ASN A 1 217 ? -17.644 4.793 1.549 1.00 92.62 217 ASN A CA 1
ATOM 1640 C C . ASN A 1 217 ? -18.764 4.018 2.261 1.00 92.62 217 ASN A C 1
ATOM 1642 O O . ASN A 1 217 ? -19.243 4.434 3.315 1.00 92.62 217 ASN A O 1
ATOM 1646 N N . GLU A 1 218 ? -19.174 2.879 1.704 1.00 92.75 218 GLU A N 1
ATOM 1647 C CA . GLU A 1 218 ? -20.204 2.019 2.291 1.00 92.75 218 GLU A CA 1
ATOM 1648 C C . GLU A 1 218 ? -19.741 1.399 3.623 1.00 92.75 218 GLU A C 1
ATOM 1650 O O . GLU A 1 218 ? -20.522 1.287 4.571 1.00 92.75 218 GLU A O 1
ATOM 1655 N N . LEU A 1 219 ? -18.463 1.022 3.725 1.00 92.38 219 LEU A N 1
ATOM 1656 C CA . LEU A 1 219 ? -17.857 0.529 4.959 1.00 92.38 219 LEU A CA 1
ATOM 1657 C C . LEU A 1 219 ? -17.841 1.616 6.038 1.00 92.38 219 LEU A C 1
ATOM 1659 O O . LEU A 1 219 ? -18.238 1.346 7.170 1.00 92.38 219 LEU A O 1
ATOM 1663 N N . ALA A 1 220 ? -17.441 2.841 5.690 1.00 91.44 220 ALA A N 1
ATOM 1664 C CA . ALA A 1 220 ? -17.445 3.973 6.614 1.00 91.44 220 ALA A CA 1
ATOM 1665 C C . ALA A 1 220 ? -18.864 4.286 7.124 1.00 91.44 220 ALA A C 1
ATOM 1667 O O . ALA A 1 220 ? -19.070 4.480 8.324 1.00 91.44 220 ALA A O 1
ATOM 1668 N N . MET A 1 221 ? -19.861 4.258 6.231 1.00 92.69 221 MET A N 1
ATOM 1669 C CA . MET A 1 221 ? -21.276 4.409 6.590 1.00 92.69 221 MET A CA 1
ATOM 1670 C C . MET A 1 221 ? -21.742 3.299 7.542 1.00 92.69 221 MET A C 1
ATOM 1672 O O . MET A 1 221 ? -22.357 3.596 8.567 1.00 92.69 221 MET A O 1
ATOM 1676 N N . ARG A 1 222 ? -21.412 2.028 7.255 1.00 94.62 222 ARG A N 1
ATOM 1677 C CA . ARG A 1 222 ? -21.725 0.901 8.153 1.00 94.62 222 ARG A CA 1
ATOM 1678 C C . ARG A 1 222 ? -21.107 1.081 9.532 1.00 94.62 222 ARG A C 1
ATOM 1680 O O . ARG A 1 222 ? -21.822 0.951 10.518 1.00 94.62 222 ARG A O 1
ATOM 1687 N N . GLN A 1 223 ? -19.821 1.417 9.604 1.00 93.25 223 GLN A N 1
ATOM 1688 C CA . GLN A 1 223 ? -19.127 1.629 10.875 1.00 93.25 223 GLN A CA 1
ATOM 1689 C C . GLN A 1 223 ? -19.765 2.761 11.689 1.00 93.25 223 GLN A C 1
ATOM 1691 O O . GLN A 1 223 ? -19.956 2.607 12.893 1.00 93.25 223 GLN A O 1
ATOM 1696 N N . SER A 1 224 ? -20.160 3.866 11.046 1.00 93.69 224 SER A N 1
ATOM 1697 C CA . SER A 1 224 ? -20.896 4.946 11.718 1.00 93.69 224 SER A CA 1
ATOM 1698 C C . SER A 1 224 ? -22.211 4.444 12.319 1.00 93.69 224 SER A C 1
ATOM 1700 O O . SER A 1 224 ? -22.495 4.703 13.486 1.00 93.69 224 SER A O 1
ATOM 1702 N N . VAL A 1 225 ? -22.992 3.681 11.548 1.00 97.44 225 VAL A N 1
ATOM 1703 C CA . VAL A 1 225 ? -24.270 3.122 12.016 1.00 97.44 225 VAL A CA 1
ATOM 1704 C C . VAL A 1 225 ? -24.059 2.096 13.133 1.00 97.44 225 VAL A C 1
ATOM 1706 O O . VAL A 1 225 ? -24.823 2.072 14.094 1.00 97.44 225 VAL A O 1
ATOM 1709 N N . GLU A 1 226 ? -23.023 1.262 13.057 1.00 96.06 226 GLU A N 1
ATOM 1710 C CA . GLU A 1 226 ? -22.679 0.302 14.114 1.00 96.06 226 GLU A CA 1
ATOM 1711 C C . GLU A 1 226 ? -22.316 1.006 15.427 1.00 96.06 226 GLU A C 1
ATOM 1713 O O . GLU A 1 226 ? -22.775 0.588 16.496 1.00 96.06 226 GLU A O 1
ATOM 1718 N N . VAL A 1 227 ? -21.558 2.105 15.354 1.00 96.19 227 VAL A N 1
ATOM 1719 C CA . VAL A 1 227 ? -21.250 2.954 16.514 1.00 96.19 227 VAL A CA 1
ATOM 1720 C C . VAL A 1 227 ? -22.525 3.570 17.093 1.00 96.19 227 VAL A C 1
ATOM 1722 O O . VAL A 1 227 ? -22.717 3.532 18.312 1.00 96.19 227 VAL A O 1
ATOM 1725 N N . ASP A 1 228 ? -23.428 4.072 16.249 1.00 96.94 228 ASP A N 1
ATOM 1726 C CA . ASP A 1 228 ? -24.709 4.629 16.696 1.00 96.94 228 ASP A CA 1
ATOM 1727 C C . ASP A 1 228 ? -25.599 3.567 17.358 1.00 96.94 228 ASP A C 1
ATOM 1729 O O . ASP A 1 228 ? -26.176 3.820 18.417 1.00 96.94 228 ASP A O 1
ATOM 1733 N N . ILE A 1 229 ? -25.662 2.350 16.808 1.00 97.25 229 ILE A N 1
ATOM 1734 C CA . ILE A 1 229 ? -26.391 1.224 17.413 1.00 97.25 229 ILE A CA 1
ATOM 1735 C C . ILE A 1 229 ? -25.795 0.866 18.777 1.00 97.25 229 ILE A C 1
ATOM 1737 O O . ILE A 1 229 ? -26.542 0.676 19.739 1.00 97.25 229 ILE A O 1
ATOM 1741 N N . ALA A 1 230 ? -24.467 0.778 18.887 1.00 96.94 230 ALA A N 1
ATOM 1742 C CA . ALA A 1 230 ? -23.802 0.498 20.158 1.00 96.94 230 ALA A CA 1
ATOM 1743 C C . ALA A 1 230 ? -24.091 1.594 21.198 1.00 96.94 230 ALA A C 1
ATOM 1745 O O . ALA A 1 230 ? -24.384 1.294 22.358 1.00 96.94 230 ALA A O 1
ATOM 1746 N N . ARG A 1 231 ? -24.088 2.864 20.774 1.00 97.94 231 ARG A N 1
ATOM 1747 C CA . ARG A 1 231 ? -24.456 4.001 21.624 1.00 97.94 231 ARG A CA 1
ATOM 1748 C C . ARG A 1 231 ? -25.915 3.926 22.075 1.00 97.94 231 ARG A C 1
ATOM 1750 O O . ARG A 1 231 ? -26.179 4.123 23.257 1.00 97.94 231 ARG A O 1
ATOM 1757 N N . LEU A 1 232 ? -26.847 3.623 21.171 1.00 97.69 232 LEU A N 1
ATOM 1758 C CA . LEU A 1 232 ? -28.270 3.487 21.499 1.00 97.69 232 LEU A CA 1
ATOM 1759 C C . LEU A 1 232 ? -28.528 2.331 22.469 1.00 97.69 232 LEU A C 1
ATOM 1761 O O . LEU A 1 232 ? -29.322 2.493 23.391 1.00 97.69 232 LEU A O 1
ATOM 1765 N N . LYS A 1 233 ? -27.827 1.200 22.317 1.00 98.12 233 LYS A N 1
ATOM 1766 C CA . LYS A 1 233 ? -27.882 0.094 23.288 1.00 98.12 233 LYS A CA 1
ATOM 1767 C C . LYS A 1 233 ? -27.429 0.541 24.675 1.00 98.12 233 LYS A C 1
ATOM 1769 O O . LYS A 1 233 ? -28.136 0.302 25.641 1.00 98.12 233 LYS A O 1
ATOM 1774 N N . LYS A 1 234 ? -26.321 1.283 24.763 1.00 98.06 234 LYS A N 1
ATOM 1775 C CA . LYS A 1 234 ? -25.847 1.829 26.042 1.00 98.06 234 LYS A CA 1
ATOM 1776 C C . LYS A 1 234 ? -26.865 2.777 26.688 1.00 98.06 234 LYS A C 1
ATOM 1778 O O . LYS A 1 234 ? -27.079 2.703 27.891 1.00 98.06 234 LYS A O 1
ATOM 1783 N N . VAL A 1 235 ? -27.503 3.645 25.898 1.00 98.50 235 VAL A N 1
ATOM 1784 C CA . VAL A 1 235 ? -28.566 4.538 26.395 1.00 98.50 235 VAL A CA 1
ATOM 1785 C C . VAL A 1 235 ? -29.780 3.736 26.871 1.00 98.50 235 VAL A C 1
ATOM 1787 O O . VAL A 1 235 ? -30.373 4.077 27.889 1.00 98.50 235 VAL A O 1
ATOM 1790 N N . LEU A 1 236 ? -30.152 2.663 26.168 1.00 98.50 236 LEU A N 1
ATOM 1791 C CA . LEU A 1 236 ? -31.229 1.771 26.597 1.00 98.50 236 LEU A CA 1
ATOM 1792 C C . LEU A 1 236 ? -30.905 1.090 27.934 1.00 98.50 236 LEU A C 1
ATOM 1794 O O . LEU A 1 236 ? -31.771 1.039 28.807 1.00 98.50 236 LEU A O 1
ATOM 1798 N N . ASP A 1 237 ? -29.676 0.602 28.106 1.00 98.38 237 ASP A N 1
ATOM 1799 C CA . ASP A 1 237 ? -29.225 -0.010 29.359 1.00 98.38 237 ASP A CA 1
ATOM 1800 C C . ASP A 1 237 ? -29.263 1.010 30.510 1.00 98.38 237 ASP A C 1
ATOM 1802 O O . ASP A 1 237 ? -29.807 0.723 31.574 1.00 98.38 237 ASP A O 1
ATOM 1806 N N . GLU A 1 238 ? -28.784 2.236 30.276 1.00 98.38 238 GLU A N 1
ATOM 1807 C CA . GLU A 1 238 ? -28.837 3.339 31.245 1.00 98.38 238 GLU A CA 1
ATOM 1808 C C . GLU A 1 238 ? -30.280 3.703 31.632 1.00 98.38 238 GLU A C 1
ATOM 1810 O O . GLU A 1 238 ? -30.598 3.837 32.812 1.00 98.38 238 GLU A O 1
ATOM 1815 N N . LEU A 1 239 ? -31.189 3.800 30.656 1.00 98.25 239 LEU A N 1
ATOM 1816 C CA . LEU A 1 239 ? -32.612 4.028 30.924 1.00 98.25 239 LEU A CA 1
ATOM 1817 C C . LEU A 1 239 ? -33.254 2.866 31.686 1.00 98.25 239 LEU A C 1
ATOM 1819 O O . LEU A 1 239 ? -34.143 3.096 32.504 1.00 98.25 239 LEU A O 1
ATOM 1823 N N . THR A 1 240 ? -32.818 1.633 31.434 1.00 98.38 240 THR A N 1
ATOM 1824 C CA . THR A 1 240 ? -33.318 0.446 32.136 1.00 98.38 240 THR A CA 1
ATOM 1825 C C . THR A 1 240 ? -32.878 0.449 33.598 1.00 98.38 240 THR A C 1
ATOM 1827 O O . THR A 1 240 ? -33.706 0.184 34.468 1.00 98.38 240 THR A O 1
ATOM 1830 N N . LEU A 1 241 ? -31.624 0.820 33.880 1.00 98.19 241 LEU A N 1
ATOM 1831 C CA . LEU A 1 241 ? -31.133 1.012 35.248 1.00 98.19 241 LEU A CA 1
ATOM 1832 C C . LEU A 1 241 ? -31.892 2.136 35.959 1.00 98.19 241 LEU A C 1
ATOM 1834 O O . LEU A 1 241 ? -32.446 1.906 37.027 1.00 98.19 241 LEU A O 1
ATOM 1838 N N . ASN A 1 242 ? -32.038 3.302 35.321 1.00 98.12 242 ASN A N 1
ATOM 1839 C CA . ASN A 1 242 ? -32.803 4.416 35.889 1.00 98.12 242 ASN A CA 1
ATOM 1840 C C . ASN A 1 242 ? -34.265 4.032 36.171 1.00 98.12 242 ASN A C 1
ATOM 1842 O O . ASN A 1 242 ? -34.846 4.466 37.164 1.00 98.12 242 ASN A O 1
ATOM 1846 N N . ARG A 1 243 ? -34.880 3.212 35.305 1.00 98.38 243 ARG A N 1
ATOM 1847 C CA . ARG A 1 243 ? -36.235 2.694 35.531 1.00 98.38 243 ARG A CA 1
ATOM 1848 C C . ARG A 1 243 ? -36.282 1.793 36.761 1.00 98.38 243 ARG A C 1
ATOM 1850 O O . ARG A 1 243 ? -37.185 1.963 37.571 1.00 98.38 243 ARG A O 1
ATOM 1857 N N . ALA A 1 244 ? -35.329 0.872 36.901 1.00 98.12 244 ALA A N 1
ATOM 1858 C CA . ALA A 1 244 ? -35.237 -0.009 38.062 1.00 98.12 244 ALA A CA 1
ATOM 1859 C C . ALA A 1 244 ? -35.004 0.785 39.361 1.00 98.12 244 ALA A C 1
ATOM 1861 O O . ALA A 1 244 ? -35.678 0.532 40.356 1.00 98.12 244 ALA A O 1
ATOM 1862 N N . ASP A 1 245 ? -34.136 1.799 39.339 1.00 98.25 245 ASP A N 1
ATOM 1863 C CA . ASP A 1 245 ? -33.889 2.678 40.488 1.00 98.25 245 ASP A CA 1
ATOM 1864 C C . ASP A 1 245 ? -35.158 3.433 40.910 1.00 98.25 245 ASP A C 1
ATOM 1866 O O . ASP A 1 245 ? -35.470 3.528 42.099 1.00 98.25 245 ASP A O 1
ATOM 1870 N N . LEU A 1 246 ? -35.925 3.945 39.941 1.00 97.94 246 LEU A N 1
ATOM 1871 C CA . LEU A 1 246 ? -37.214 4.586 40.207 1.00 97.94 246 LEU A CA 1
ATOM 1872 C C . LEU A 1 246 ? -38.266 3.585 40.699 1.00 97.94 246 LEU A C 1
ATOM 1874 O O . LEU A 1 246 ? -39.035 3.919 41.595 1.00 97.94 246 LEU A O 1
ATOM 1878 N N . GLU A 1 247 ? -38.308 2.366 40.157 1.00 97.75 247 GLU A N 1
ATOM 1879 C CA . GLU A 1 247 ? -39.191 1.297 40.646 1.00 97.75 247 GLU A CA 1
ATOM 1880 C C . GLU A 1 247 ? -38.892 0.966 42.117 1.00 97.75 247 GLU A C 1
ATOM 1882 O O . GLU A 1 247 ? -39.827 0.895 42.915 1.00 97.75 247 GLU A O 1
ATOM 1887 N N . ILE A 1 248 ? -37.613 0.866 42.500 1.00 97.69 248 ILE A N 1
ATOM 1888 C CA . ILE A 1 248 ? -37.185 0.655 43.893 1.00 97.69 248 ILE A CA 1
ATOM 1889 C C . ILE A 1 248 ? -37.609 1.828 44.784 1.00 97.69 248 ILE A C 1
ATOM 1891 O O . ILE A 1 248 ? -38.145 1.603 45.866 1.00 97.69 248 ILE A O 1
ATOM 1895 N N . GLN A 1 249 ? -37.409 3.076 44.346 1.00 98.00 249 GLN A N 1
ATOM 1896 C CA . GLN A 1 249 ? -37.839 4.254 45.115 1.00 98.00 249 GLN A CA 1
ATOM 1897 C C . GLN A 1 249 ? -39.355 4.278 45.323 1.00 98.00 249 GLN A C 1
ATOM 1899 O O . GLN A 1 249 ? -39.828 4.578 46.417 1.00 98.00 249 GLN A O 1
ATOM 1904 N N . VAL A 1 250 ? -40.124 3.955 44.281 1.00 98.00 250 VAL A N 1
ATOM 1905 C CA . VAL A 1 250 ? -41.583 3.903 44.371 1.00 98.00 250 VAL A CA 1
ATOM 1906 C C . VAL A 1 250 ? -42.025 2.796 45.327 1.00 98.00 250 VAL A C 1
ATOM 1908 O O . VAL A 1 250 ? -42.942 3.026 46.114 1.00 98.00 250 VAL A O 1
ATOM 1911 N N . GLU A 1 251 ? -41.393 1.622 45.287 1.00 97.62 251 GLU A N 1
ATOM 1912 C CA . GLU A 1 251 ? -41.715 0.534 46.213 1.00 97.62 251 GLU A CA 1
ATOM 1913 C C . GLU A 1 251 ? -41.338 0.880 47.657 1.00 97.62 251 GLU A C 1
ATOM 1915 O O . GLU A 1 251 ? -42.165 0.721 48.550 1.00 97.62 251 GLU A O 1
ATOM 1920 N N . GLY A 1 252 ? -40.170 1.491 47.880 1.00 97.69 252 GLY A N 1
ATOM 1921 C CA . GLY A 1 252 ? -39.775 1.996 49.197 1.00 97.69 252 GLY A CA 1
ATOM 1922 C C . GLY A 1 252 ? -40.784 2.996 49.771 1.00 97.69 252 GLY A C 1
ATOM 1923 O O . GLY A 1 252 ? -41.207 2.862 50.916 1.00 97.69 252 GLY A O 1
ATOM 1924 N N . LEU A 1 253 ? -41.267 3.942 48.957 1.00 97.38 253 LEU A N 1
ATOM 1925 C CA . LEU A 1 253 ? -42.316 4.882 49.375 1.00 97.38 253 LEU A CA 1
ATOM 1926 C C . LEU A 1 253 ? -43.663 4.191 49.658 1.00 97.38 253 LEU A C 1
ATOM 1928 O O . LEU A 1 253 ? -44.428 4.656 50.507 1.00 97.38 253 LEU A O 1
ATOM 1932 N N . ARG A 1 254 ? -43.989 3.093 48.963 1.00 97.25 254 ARG A N 1
ATOM 1933 C CA . ARG A 1 254 ? -45.190 2.294 49.265 1.00 97.25 254 ARG A CA 1
ATOM 1934 C C . ARG A 1 254 ? -45.052 1.562 50.592 1.00 97.25 254 ARG A C 1
ATOM 1936 O O . ARG A 1 254 ? -46.002 1.591 51.375 1.00 97.25 254 ARG A O 1
ATOM 1943 N N . ASP A 1 255 ? -43.897 0.962 50.850 1.00 97.31 255 ASP A N 1
ATOM 1944 C CA . ASP A 1 255 ? -43.599 0.285 52.111 1.00 97.31 255 ASP A CA 1
ATOM 1945 C C . ASP A 1 255 ? -43.639 1.264 53.286 1.00 97.31 255 ASP A C 1
ATOM 1947 O O . ASP A 1 255 ? -44.279 0.979 54.299 1.00 97.31 255 ASP A O 1
ATOM 1951 N N . GLU A 1 256 ? -43.058 2.459 53.133 1.00 96.75 256 GLU A N 1
ATOM 1952 C CA . GLU A 1 256 ? -43.154 3.538 54.124 1.00 96.75 256 GLU A CA 1
ATOM 1953 C C . GLU A 1 256 ? -44.611 3.933 54.398 1.00 96.75 256 GLU A C 1
ATOM 1955 O O . GLU A 1 256 ? -45.012 4.091 55.552 1.00 96.75 256 GLU A O 1
ATOM 1960 N N . LEU A 1 257 ? -45.439 4.044 53.355 1.00 96.31 257 LEU A N 1
ATOM 1961 C CA . LEU A 1 257 ? -46.858 4.376 53.491 1.00 96.31 257 LEU A CA 1
ATOM 1962 C C . LEU A 1 257 ? -47.630 3.271 54.230 1.00 96.31 257 LEU A C 1
ATOM 1964 O O . LEU A 1 257 ? -48.471 3.574 55.082 1.00 96.31 257 LEU A O 1
ATOM 1968 N N . ILE A 1 258 ? -47.353 2.000 53.927 1.00 96.69 258 ILE A N 1
ATOM 1969 C CA . ILE A 1 258 ? -47.943 0.849 54.628 1.00 96.69 258 ILE A CA 1
ATOM 1970 C C . ILE A 1 258 ? -47.500 0.837 56.092 1.00 96.69 258 ILE A C 1
ATOM 1972 O O . ILE A 1 258 ? -48.344 0.701 56.979 1.00 96.69 258 ILE A O 1
ATOM 1976 N N . TYR A 1 259 ? -46.206 1.025 56.348 1.00 96.81 259 TYR A N 1
ATOM 1977 C CA . TYR A 1 259 ? -45.642 1.090 57.692 1.00 96.81 259 TYR A CA 1
ATOM 1978 C C . TYR A 1 259 ? -46.298 2.197 58.520 1.00 96.81 259 TYR A C 1
ATOM 1980 O O . TYR A 1 259 ? -46.759 1.945 59.632 1.00 96.81 259 TYR A O 1
ATOM 1988 N N . LEU A 1 260 ? -46.429 3.401 57.955 1.00 96.12 260 LEU A N 1
ATOM 1989 C 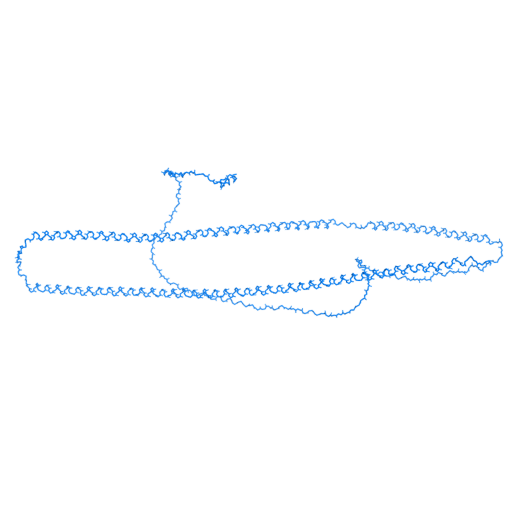CA . LEU A 1 260 ? -47.030 4.541 58.643 1.00 96.12 260 LEU A CA 1
ATOM 1990 C C . LEU A 1 260 ? -48.521 4.316 58.939 1.00 96.12 260 LEU A C 1
ATOM 1992 O O . LEU A 1 260 ? -48.992 4.660 60.021 1.00 96.12 260 LEU A O 1
ATOM 1996 N N . LYS A 1 261 ? -49.263 3.693 58.012 1.00 96.06 261 LYS A N 1
ATOM 1997 C CA . LYS A 1 261 ? -50.665 3.300 58.242 1.00 96.06 261 LYS A CA 1
ATOM 1998 C C . LYS A 1 261 ? -50.796 2.275 59.360 1.00 96.06 261 LYS A C 1
ATOM 2000 O O . LYS A 1 261 ? -51.658 2.440 60.217 1.00 96.06 261 LYS A O 1
ATOM 2005 N N . LYS A 1 262 ? -49.949 1.244 59.352 1.00 96.56 262 LYS A N 1
ATOM 2006 C CA . LYS A 1 262 ? -49.962 0.193 60.370 1.00 96.56 262 LYS A CA 1
ATOM 2007 C C . LYS A 1 262 ? -49.588 0.747 61.745 1.00 96.56 262 LYS A C 1
ATOM 2009 O O . LYS A 1 262 ? -50.292 0.477 62.706 1.00 96.56 262 LYS A O 1
ATOM 2014 N N . SER A 1 263 ? -48.552 1.586 61.819 1.00 95.31 263 SER A N 1
ATOM 2015 C CA . SER A 1 263 ? -48.170 2.295 63.047 1.00 95.31 263 SER A CA 1
ATOM 2016 C C . SER A 1 263 ? -49.323 3.146 63.573 1.00 95.31 263 SER A C 1
ATOM 2018 O O . SER A 1 263 ? -49.617 3.111 64.759 1.00 95.31 263 SER A O 1
ATOM 2020 N N . HIS A 1 264 ? -50.016 3.876 62.695 1.00 94.88 264 HIS A N 1
ATOM 2021 C CA . HIS A 1 264 ? -51.164 4.679 63.102 1.00 94.88 264 HIS A CA 1
ATOM 2022 C C . HIS A 1 264 ? -52.332 3.823 63.615 1.00 94.88 264 HIS A C 1
ATOM 2024 O O . HIS A 1 264 ? -52.977 4.191 64.592 1.00 94.88 264 HIS A O 1
ATOM 2030 N N . GLU A 1 265 ? -52.607 2.683 62.980 1.00 94.56 265 GLU A N 1
ATOM 2031 C CA . GLU A 1 265 ? -53.625 1.732 63.436 1.00 94.56 265 GLU A CA 1
ATOM 2032 C C . GLU A 1 265 ? -53.268 1.125 64.802 1.00 94.56 265 GLU A C 1
ATOM 2034 O O . GLU A 1 265 ? -54.116 1.080 65.692 1.00 94.56 265 GLU A O 1
ATOM 2039 N N . GLU A 1 266 ? -52.010 0.725 64.998 1.00 91.94 266 GLU A N 1
ATOM 2040 C CA . GLU A 1 266 ? -51.491 0.233 66.279 1.00 91.94 266 GLU A CA 1
ATOM 2041 C C . GLU A 1 266 ? -51.577 1.309 67.376 1.00 91.94 266 GLU A C 1
ATOM 2043 O O . GLU A 1 266 ? -52.048 1.014 68.475 1.00 91.94 266 GLU A O 1
ATOM 2048 N N . ASP A 1 267 ? -51.224 2.562 67.074 1.00 90.06 267 ASP A N 1
ATOM 2049 C CA . ASP A 1 267 ? -51.347 3.692 68.003 1.00 90.06 267 ASP A CA 1
ATOM 2050 C C . ASP A 1 267 ? -52.811 3.981 68.363 1.00 90.06 267 ASP A C 1
ATOM 2052 O O . ASP A 1 267 ? -53.124 4.241 69.526 1.00 90.06 267 ASP A O 1
ATOM 2056 N N . LEU A 1 268 ? -53.731 3.912 67.394 1.00 89.19 268 LEU A N 1
ATOM 2057 C CA . LEU A 1 268 ? -55.167 4.066 67.647 1.00 89.19 268 LEU A CA 1
ATOM 2058 C C . LEU A 1 268 ? -55.711 2.932 68.519 1.00 89.19 268 LEU A C 1
ATOM 2060 O O . LEU A 1 268 ? -56.481 3.202 69.441 1.00 89.19 268 LEU A O 1
ATOM 2064 N N . LEU A 1 269 ? -55.300 1.686 68.265 1.00 88.56 269 LEU A N 1
ATOM 2065 C CA . LEU A 1 269 ? -55.655 0.535 69.098 1.00 88.56 269 LEU A CA 1
ATOM 2066 C C . LEU A 1 269 ? -55.082 0.673 70.512 1.00 88.56 269 LEU A C 1
ATOM 2068 O O . LEU A 1 269 ? -55.792 0.407 71.481 1.00 88.56 269 LEU A O 1
ATOM 2072 N N . ALA A 1 270 ? -53.837 1.133 70.651 1.00 84.62 270 ALA A N 1
ATOM 2073 C CA . ALA A 1 270 ? -53.209 1.394 71.942 1.00 84.62 270 ALA A CA 1
ATOM 2074 C C . ALA A 1 270 ? -53.922 2.523 72.700 1.00 84.62 270 ALA A C 1
ATOM 2076 O O . ALA A 1 270 ? -54.202 2.380 73.890 1.00 84.62 270 ALA A O 1
ATOM 2077 N N . LEU A 1 271 ? -54.292 3.611 72.018 1.00 81.44 271 LEU A N 1
ATOM 2078 C CA . LEU A 1 271 ? -55.050 4.712 72.610 1.00 81.44 271 LEU A CA 1
ATOM 2079 C C . LEU A 1 271 ? -56.465 4.262 73.000 1.00 81.44 271 LEU A C 1
ATOM 2081 O O . LEU A 1 271 ? -56.950 4.611 74.072 1.00 81.44 271 LEU A O 1
ATOM 2085 N N . GLN A 1 272 ? -57.119 3.436 72.180 1.00 79.06 272 GLN A N 1
ATOM 2086 C CA . GLN A 1 272 ? -58.422 2.849 72.496 1.00 79.06 272 GLN A CA 1
ATOM 2087 C C . GLN A 1 272 ? -58.333 1.885 73.688 1.00 79.06 272 GLN A C 1
ATOM 2089 O O . GLN A 1 272 ? -59.206 1.913 74.554 1.00 79.06 272 GLN A O 1
ATOM 2094 N N . ALA A 1 273 ? -57.268 1.087 73.784 1.00 76.38 273 ALA A N 1
ATOM 2095 C CA . ALA A 1 273 ? -56.986 0.244 74.943 1.00 76.38 273 ALA A CA 1
ATOM 2096 C C . ALA A 1 273 ? -56.665 1.076 76.197 1.00 76.38 273 ALA A C 1
ATOM 2098 O O . ALA A 1 273 ? -57.084 0.716 77.293 1.00 76.38 273 ALA A O 1
ATOM 2099 N N . GLN A 1 274 ? -55.994 2.221 76.049 1.00 67.31 274 GLN A N 1
ATOM 2100 C CA . GLN A 1 274 ? -55.720 3.152 77.146 1.00 67.31 274 GLN A CA 1
ATOM 2101 C C . GLN A 1 274 ? -56.986 3.890 77.615 1.00 67.31 274 GLN A C 1
ATOM 2103 O O . GLN A 1 274 ? -57.127 4.167 78.804 1.00 67.31 274 GLN A O 1
ATOM 2108 N N . VAL A 1 275 ? -57.926 4.175 76.708 1.00 61.81 275 VAL A N 1
ATOM 2109 C CA . VAL A 1 275 ? -59.218 4.817 77.017 1.00 61.81 275 VAL A CA 1
ATOM 2110 C C . VAL A 1 275 ? -60.255 3.806 77.536 1.00 61.81 275 VAL A C 1
ATOM 2112 O O . VAL A 1 275 ? -61.099 4.169 78.352 1.00 61.81 275 VAL A O 1
ATOM 2115 N N . GLY A 1 276 ? -60.188 2.537 77.115 1.00 52.50 276 GLY A N 1
ATOM 2116 C CA . GLY A 1 276 ? -61.044 1.442 77.599 1.00 52.50 276 GLY A CA 1
ATOM 2117 C C . GLY A 1 276 ? -60.497 0.699 78.824 1.00 52.50 276 GLY A C 1
ATOM 2118 O O . GLY A 1 276 ? -61.226 -0.047 79.475 1.00 52.50 276 GLY A O 1
ATOM 2119 N N . GLY A 1 277 ? -59.225 0.908 79.157 1.00 52.19 277 GLY A N 1
ATOM 2120 C CA . GLY A 1 277 ? -58.536 0.283 80.276 1.00 52.19 277 GLY A CA 1
ATOM 2121 C C . GLY A 1 277 ? -58.721 1.055 81.575 1.00 52.19 277 GLY A C 1
ATOM 2122 O O . GLY A 1 277 ? -57.777 1.651 82.090 1.00 52.19 277 GLY A O 1
ATOM 2123 N N . GLN A 1 278 ? -59.913 0.984 82.168 1.00 42.47 278 GLN A N 1
ATOM 2124 C CA . GLN A 1 278 ? -59.980 1.023 83.625 1.00 42.47 278 GLN A CA 1
ATOM 2125 C C . GLN A 1 278 ? -59.261 -0.242 84.106 1.00 42.47 278 GLN A C 1
ATOM 2127 O O . GLN A 1 278 ? -59.791 -1.345 84.013 1.00 42.47 278 GLN A O 1
ATOM 2132 N N . VAL A 1 279 ? -58.003 -0.077 84.519 1.00 43.12 279 VAL A N 1
ATOM 2133 C CA . VAL A 1 279 ? -57.147 -1.135 85.057 1.00 43.12 279 VAL A CA 1
ATOM 2134 C C . VAL A 1 279 ? -57.779 -1.643 86.356 1.00 43.12 279 VAL A C 1
ATOM 2136 O O . VAL A 1 279 ? -57.473 -1.163 87.444 1.00 43.12 279 VAL A O 1
ATOM 2139 N N . ASN A 1 280 ? -58.702 -2.596 86.233 1.00 39.59 280 ASN A N 1
ATOM 2140 C CA . ASN A 1 280 ? -59.113 -3.466 87.321 1.00 39.59 280 ASN A CA 1
ATOM 2141 C C . ASN A 1 280 ? -58.199 -4.690 87.255 1.00 39.59 280 ASN A C 1
ATOM 2143 O O . ASN A 1 280 ? -58.396 -5.600 86.451 1.00 39.59 280 ASN A O 1
ATOM 2147 N N . VAL A 1 281 ? -57.136 -4.659 88.058 1.00 45.81 281 VAL A N 1
ATOM 2148 C CA . VAL A 1 281 ? -56.296 -5.828 88.317 1.00 45.81 281 VAL A CA 1
ATOM 2149 C C . VAL A 1 281 ? -57.095 -6.746 89.238 1.00 45.81 281 VAL A C 1
ATOM 2151 O O . VAL A 1 281 ? -57.000 -6.653 90.459 1.00 45.81 281 VAL A O 1
ATOM 2154 N N . GLU A 1 282 ? -57.926 -7.607 88.659 1.00 41.78 282 GLU A N 1
ATOM 2155 C CA . GLU A 1 282 ? -58.460 -8.760 89.378 1.00 41.78 282 GLU A CA 1
ATOM 2156 C C . GLU A 1 282 ? -57.386 -9.842 89.374 1.00 41.78 282 GLU A C 1
ATOM 2158 O O . GLU A 1 282 ? -57.105 -10.503 88.377 1.00 41.78 282 GLU A O 1
ATOM 2163 N N . VAL A 1 283 ? -56.715 -9.931 90.518 1.00 43.00 283 VAL A N 1
ATOM 2164 C CA . VAL A 1 283 ? -55.756 -10.974 90.852 1.00 43.00 283 VAL A CA 1
ATOM 2165 C C . VAL A 1 283 ? -56.552 -12.264 91.062 1.00 43.00 283 VAL A C 1
ATOM 2167 O O . VAL A 1 283 ? -56.982 -12.551 92.177 1.00 43.00 283 VAL A O 1
ATOM 2170 N N . ASP A 1 284 ? -56.788 -13.022 89.991 1.00 41.03 284 ASP A N 1
ATOM 2171 C CA . ASP A 1 284 ? -57.268 -14.400 90.108 1.00 41.03 284 ASP A CA 1
ATOM 2172 C C . ASP A 1 284 ? -56.085 -15.284 90.524 1.00 41.03 284 ASP A C 1
ATOM 2174 O O . ASP A 1 284 ? -55.205 -15.634 89.733 1.00 41.03 284 ASP A O 1
ATOM 2178 N N . ALA A 1 285 ? -56.010 -15.549 91.827 1.00 39.41 285 ALA A N 1
ATOM 2179 C CA . ALA A 1 285 ? -55.017 -16.421 92.429 1.00 39.41 285 ALA A CA 1
ATOM 2180 C C . ALA A 1 285 ? -55.385 -17.881 92.134 1.00 39.41 285 ALA A C 1
ATOM 2182 O O . ALA A 1 285 ? -55.985 -18.576 92.957 1.00 39.41 285 ALA A O 1
ATOM 2183 N N . ALA A 1 286 ? -54.992 -18.344 90.948 1.00 51.25 286 ALA A N 1
ATOM 2184 C CA . ALA A 1 286 ? -54.889 -19.764 90.650 1.00 51.25 286 ALA A CA 1
ATOM 2185 C C . ALA A 1 286 ? -53.983 -20.457 91.701 1.00 51.25 286 ALA A C 1
ATOM 2187 O O . ALA A 1 286 ? -53.037 -19.849 92.214 1.00 51.25 286 ALA A O 1
ATOM 2188 N N . PRO A 1 287 ? -54.295 -21.708 92.078 1.00 51.22 287 PRO A N 1
ATOM 2189 C CA . PRO A 1 287 ? -53.748 -22.375 93.254 1.00 51.22 287 PRO A CA 1
ATOM 2190 C C . PRO A 1 287 ? -52.225 -22.485 93.192 1.00 51.22 287 PRO A C 1
ATOM 2192 O O . PRO A 1 287 ? -51.687 -23.001 92.222 1.00 51.22 287 PRO A O 1
ATOM 2195 N N . GLN A 1 288 ? -51.585 -22.001 94.262 1.00 49.81 288 GLN A N 1
ATOM 2196 C CA . GLN A 1 288 ? -50.164 -22.057 94.613 1.00 49.81 288 GLN A CA 1
ATOM 2197 C C . GLN A 1 288 ? -49.346 -23.036 93.751 1.00 49.81 288 GLN A C 1
ATOM 2199 O O . GLN A 1 288 ? -49.119 -24.184 94.137 1.00 49.81 288 GLN A O 1
ATOM 2204 N N . GLU A 1 289 ? -48.891 -22.571 92.584 1.00 61.25 289 GLU A N 1
ATOM 2205 C CA . GLU A 1 289 ? -47.829 -23.252 91.855 1.00 61.25 289 GLU A CA 1
ATOM 2206 C C . GLU A 1 289 ? -46.596 -23.252 92.755 1.00 61.25 289 GLU A C 1
ATOM 2208 O O . GLU A 1 289 ? -46.262 -22.244 93.386 1.00 61.25 289 GLU A O 1
ATOM 2213 N N . ASP A 1 290 ? -45.957 -24.413 92.865 1.00 62.59 290 ASP A N 1
ATOM 2214 C CA . ASP A 1 290 ? -44.756 -24.592 93.660 1.00 62.59 290 ASP A CA 1
ATOM 2215 C C . ASP A 1 290 ? -43.718 -23.549 93.223 1.00 62.59 290 ASP A C 1
ATOM 2217 O O . ASP A 1 290 ? -43.153 -23.620 92.130 1.00 62.59 290 ASP A O 1
ATOM 2221 N N . LEU A 1 291 ? -43.500 -22.533 94.063 1.00 73.62 291 LEU A N 1
ATOM 2222 C CA . LEU A 1 291 ? -42.618 -21.407 93.764 1.00 73.62 291 LEU A CA 1
ATOM 2223 C C . LEU A 1 291 ? -41.208 -21.903 93.417 1.00 73.62 291 LEU A C 1
ATOM 2225 O O . LEU A 1 291 ? -40.506 -21.267 92.635 1.00 73.62 291 LEU A O 1
ATOM 2229 N N . ALA A 1 292 ? -40.805 -23.061 93.950 1.00 76.69 292 ALA A N 1
ATOM 2230 C CA . ALA A 1 292 ? -39.558 -23.713 93.584 1.00 76.69 292 ALA A CA 1
ATOM 2231 C C . ALA A 1 292 ? -39.556 -24.192 92.120 1.00 76.69 292 ALA A C 1
ATOM 2233 O O . ALA A 1 292 ? -38.561 -23.980 91.427 1.00 76.69 292 ALA A O 1
ATOM 2234 N N . ALA A 1 293 ? -40.660 -24.766 91.632 1.00 79.19 293 ALA A N 1
ATOM 2235 C CA . ALA A 1 293 ? -40.826 -25.196 90.244 1.00 79.19 293 ALA A CA 1
ATOM 2236 C C . ALA A 1 293 ? -40.915 -24.006 89.275 1.00 79.19 293 ALA A C 1
ATOM 2238 O O . ALA A 1 293 ? -40.261 -24.020 88.234 1.00 79.19 293 ALA A O 1
ATOM 2239 N N . VAL A 1 294 ? -41.630 -22.935 89.640 1.00 82.94 294 VAL A N 1
ATOM 2240 C CA . VAL A 1 294 ? -41.707 -21.704 88.828 1.00 82.94 294 VAL A CA 1
ATOM 2241 C C . VAL A 1 294 ? -40.347 -21.003 88.765 1.00 82.94 294 VAL A C 1
ATOM 2243 O O . VAL A 1 294 ? -39.879 -20.639 87.689 1.00 82.94 294 VAL A O 1
ATOM 2246 N N . MET A 1 295 ? -39.647 -20.871 89.896 1.00 82.50 295 MET A N 1
ATOM 2247 C CA . MET A 1 295 ? -38.297 -20.292 89.935 1.00 82.50 295 MET A CA 1
ATOM 2248 C C . MET A 1 295 ? -37.262 -21.165 89.207 1.00 82.50 295 MET A C 1
ATOM 2250 O O . MET A 1 295 ? -36.295 -20.632 88.656 1.00 82.50 295 MET A O 1
ATOM 2254 N N . ALA A 1 296 ? -37.443 -22.490 89.189 1.00 85.69 296 ALA A N 1
ATOM 2255 C CA . ALA A 1 296 ? -36.634 -23.405 88.385 1.00 85.69 296 ALA A CA 1
ATOM 2256 C C . ALA A 1 296 ? -36.925 -23.249 86.885 1.00 85.69 296 ALA A C 1
ATOM 2258 O O . ALA A 1 296 ? -35.980 -23.107 86.115 1.00 85.69 296 ALA A O 1
ATOM 2259 N N . GLY A 1 297 ? -38.196 -23.163 86.479 1.00 88.19 297 GLY A N 1
ATOM 2260 C CA . GLY A 1 297 ? -38.594 -22.926 85.088 1.00 88.19 297 GLY A CA 1
ATOM 2261 C C . GLY A 1 297 ? -38.143 -21.562 84.558 1.00 88.19 297 GLY A C 1
ATOM 2262 O O . GLY A 1 297 ? -37.682 -21.461 83.424 1.00 88.19 297 GLY A O 1
ATOM 2263 N N . ILE A 1 298 ? -38.173 -20.515 85.391 1.00 88.00 298 ILE A N 1
ATOM 2264 C CA . ILE A 1 298 ? -37.619 -19.197 85.045 1.00 88.00 298 ILE A CA 1
ATOM 2265 C C . ILE A 1 298 ? -36.099 -19.291 84.846 1.00 88.00 298 ILE A C 1
ATOM 2267 O O . ILE A 1 298 ? -35.581 -18.758 83.863 1.00 88.00 298 ILE A O 1
ATOM 2271 N N . ARG A 1 299 ? -35.372 -19.994 85.732 1.00 89.38 299 ARG A N 1
ATOM 2272 C CA . ARG A 1 299 ? -33.927 -20.233 85.549 1.00 89.38 299 ARG A CA 1
ATOM 2273 C C . ARG A 1 299 ? -33.639 -21.009 84.270 1.00 89.38 299 ARG A C 1
ATOM 2275 O O . ARG A 1 299 ? -32.796 -20.567 83.500 1.00 89.38 299 ARG A O 1
ATOM 2282 N N . GLU A 1 300 ? -34.358 -22.099 84.026 1.00 91.19 300 GLU A N 1
ATOM 2283 C CA . GLU A 1 300 ? -34.214 -22.917 82.821 1.00 91.19 300 GLU A CA 1
ATOM 2284 C C . GLU A 1 300 ? -34.516 -22.104 81.555 1.00 91.19 300 GLU A C 1
ATOM 2286 O O . GLU A 1 300 ? -33.779 -22.189 80.575 1.00 91.19 300 GLU A O 1
ATOM 2291 N N . HIS A 1 301 ? -35.542 -21.247 81.573 1.00 91.00 301 HIS A N 1
ATOM 2292 C CA . HIS A 1 301 ? -35.876 -20.361 80.459 1.00 91.00 301 HIS A CA 1
ATOM 2293 C C . HIS A 1 301 ? -34.763 -19.342 80.175 1.00 91.00 301 HIS A C 1
ATOM 2295 O O . HIS A 1 301 ? -34.384 -19.146 79.015 1.00 91.00 301 HIS A O 1
ATOM 2301 N N . TYR A 1 302 ? -34.207 -18.705 81.211 1.00 92.69 302 TYR A N 1
ATOM 2302 C CA . TYR A 1 302 ? -33.081 -17.781 81.047 1.00 92.69 302 TYR A CA 1
ATOM 2303 C C . TYR A 1 302 ? -31.802 -18.498 80.610 1.00 92.69 302 TYR A C 1
ATOM 2305 O O . TYR A 1 302 ? -31.086 -17.977 79.758 1.00 92.69 302 TYR A O 1
ATOM 2313 N N . GLU A 1 303 ? -31.537 -19.696 81.127 1.00 91.94 303 GLU A N 1
ATOM 2314 C CA . GLU A 1 303 ? -30.389 -20.513 80.734 1.00 91.94 303 GLU A CA 1
ATOM 2315 C C . GLU A 1 303 ? -30.507 -20.962 79.270 1.00 91.94 303 GLU A C 1
ATOM 2317 O O . GLU A 1 303 ? -29.564 -20.787 78.495 1.00 91.94 303 GLU A O 1
ATOM 2322 N N . ASN A 1 304 ? -31.692 -21.408 78.837 1.00 93.31 304 ASN A N 1
ATOM 2323 C CA . ASN A 1 304 ? -31.969 -21.721 77.434 1.00 93.31 304 ASN A CA 1
ATOM 2324 C C . ASN A 1 304 ? -31.867 -20.489 76.531 1.00 93.31 304 ASN A C 1
ATOM 2326 O O . ASN A 1 304 ? -31.324 -20.585 75.433 1.00 93.31 304 ASN A O 1
ATOM 2330 N N . THR A 1 305 ? -32.370 -19.333 76.966 1.00 92.12 305 THR A N 1
ATOM 2331 C CA . THR A 1 305 ? -32.302 -18.090 76.179 1.00 92.12 305 THR A CA 1
ATOM 2332 C C . THR A 1 305 ? -30.859 -17.604 76.048 1.00 92.12 305 THR A C 1
ATOM 2334 O O . THR A 1 305 ? -30.422 -17.259 74.953 1.00 92.12 305 THR A O 1
ATOM 2337 N N . ALA A 1 306 ? -30.076 -17.651 77.128 1.00 92.56 306 ALA A N 1
ATOM 2338 C CA . ALA A 1 306 ? -28.654 -17.321 77.100 1.00 92.56 306 ALA A CA 1
ATOM 2339 C C . ALA A 1 306 ? -27.856 -18.304 76.225 1.00 92.56 306 ALA A C 1
ATOM 2341 O O . ALA A 1 306 ? -26.997 -17.884 75.447 1.00 92.56 306 ALA A O 1
ATOM 2342 N N . ALA A 1 307 ? -28.164 -19.604 76.297 1.00 93.31 307 ALA A N 1
ATOM 2343 C CA . ALA A 1 307 ? -27.537 -20.626 75.464 1.00 93.31 307 ALA A CA 1
ATOM 2344 C C . ALA A 1 307 ? -27.894 -20.471 73.975 1.00 93.31 307 ALA A C 1
ATOM 2346 O O . ALA A 1 307 ? -27.001 -20.580 73.128 1.00 93.31 307 ALA A O 1
ATOM 2347 N N . LYS A 1 308 ? -29.162 -20.174 73.654 1.00 94.56 308 LYS A N 1
ATOM 2348 C CA . LYS A 1 308 ? -29.623 -19.863 72.291 1.00 94.56 308 LYS A CA 1
ATOM 2349 C C . LYS A 1 308 ? -28.936 -18.615 71.752 1.00 94.56 308 LYS A C 1
ATOM 2351 O O . LYS A 1 308 ? -28.278 -18.719 70.725 1.00 94.56 308 LYS A O 1
ATOM 2356 N N . ASN A 1 309 ? -28.953 -17.507 72.495 1.00 94.00 309 ASN A N 1
ATOM 2357 C CA . ASN A 1 309 ? -28.274 -16.272 72.099 1.00 94.00 309 ASN A CA 1
ATOM 2358 C C . ASN A 1 309 ? -26.778 -16.499 71.860 1.00 94.00 309 ASN A C 1
ATOM 2360 O O . ASN A 1 309 ? -26.244 -16.032 70.861 1.00 94.00 309 ASN A O 1
ATOM 2364 N N . ARG A 1 310 ? -26.091 -17.259 72.726 1.00 94.25 310 ARG A N 1
ATOM 2365 C CA . ARG A 1 310 ? -24.667 -17.582 72.534 1.00 94.25 310 ARG A CA 1
ATOM 2366 C C . ARG A 1 310 ? -24.429 -18.377 71.250 1.00 94.25 310 ARG A C 1
ATOM 2368 O O . ARG A 1 310 ? -23.466 -18.108 70.539 1.00 94.25 310 ARG A O 1
ATOM 2375 N N . LYS A 1 311 ? -25.288 -19.357 70.959 1.00 95.25 311 LYS A N 1
ATOM 2376 C CA . LYS A 1 311 ? -25.193 -20.173 69.743 1.00 95.25 311 LYS A CA 1
ATOM 2377 C C . LYS A 1 311 ? -25.503 -19.353 68.492 1.00 95.25 311 LYS A C 1
ATOM 2379 O O . LYS A 1 311 ? -24.774 -19.471 67.518 1.00 95.25 311 LYS A O 1
ATOM 2384 N N . GLU A 1 312 ? -26.536 -18.519 68.532 1.00 94.56 312 GLU A N 1
ATOM 2385 C CA . GLU A 1 312 ? -26.921 -17.629 67.434 1.00 94.56 312 GLU A CA 1
ATOM 2386 C C . GLU A 1 312 ? -25.814 -16.616 67.129 1.00 94.56 312 GLU A C 1
ATOM 2388 O O . GLU A 1 312 ? -25.430 -16.465 65.970 1.00 94.56 312 GLU A O 1
ATOM 2393 N N . LEU A 1 313 ? -25.223 -16.012 68.165 1.00 94.88 313 LEU A N 1
ATOM 2394 C CA . LEU A 1 313 ? -24.090 -15.098 68.031 1.00 94.88 313 LEU A CA 1
ATOM 2395 C C . LEU A 1 313 ? -22.882 -15.794 67.391 1.00 94.88 313 LEU A C 1
ATOM 2397 O O . LEU A 1 313 ? -22.289 -15.260 66.459 1.00 94.88 313 LEU A O 1
ATOM 2401 N N . GLU A 1 314 ? -22.553 -17.005 67.844 1.00 94.88 314 GLU A N 1
ATOM 2402 C CA . GLU A 1 314 ? -21.469 -17.808 67.272 1.00 94.88 314 GLU A CA 1
ATOM 2403 C C . GLU A 1 314 ? -21.744 -18.150 65.802 1.00 94.88 314 GLU A C 1
ATOM 2405 O O . GLU A 1 314 ? -20.883 -17.946 64.950 1.00 94.88 314 GLU A O 1
ATOM 2410 N N . THR A 1 315 ? -22.958 -18.601 65.467 1.00 94.88 315 THR A N 1
ATOM 2411 C CA . THR A 1 315 ? -23.325 -18.880 64.070 1.00 94.88 315 THR A CA 1
ATOM 2412 C C . THR A 1 315 ? -23.299 -17.626 63.202 1.00 94.88 315 THR A C 1
ATOM 2414 O O . THR A 1 315 ? -22.885 -17.697 62.047 1.00 94.88 315 THR A O 1
ATOM 2417 N N . TRP A 1 316 ? -23.680 -16.470 63.749 1.00 96.06 316 TRP A N 1
ATOM 2418 C CA . TRP A 1 316 ? -23.637 -15.190 63.049 1.00 96.06 316 TRP A CA 1
ATOM 2419 C C . TRP A 1 316 ? -22.194 -14.734 62.800 1.00 96.06 316 TRP A C 1
ATOM 2421 O O . TRP A 1 316 ? -21.854 -14.359 61.677 1.00 96.06 316 TRP A O 1
ATOM 2431 N N . PHE A 1 317 ? -21.316 -14.845 63.801 1.00 96.62 317 PHE A N 1
ATOM 2432 C CA . PHE A 1 317 ? -19.887 -14.560 63.645 1.00 96.62 317 PHE A CA 1
ATOM 2433 C C . PHE A 1 317 ? -19.217 -15.516 62.654 1.00 96.62 317 PHE A C 1
ATOM 2435 O O . PHE A 1 317 ? -18.443 -15.072 61.803 1.00 96.62 317 PHE A O 1
ATOM 2442 N N . GLN A 1 318 ? -19.534 -16.811 62.705 1.00 96.00 318 GLN A N 1
ATOM 2443 C CA . GLN A 1 318 ? -19.039 -17.789 61.734 1.00 96.00 318 GLN A CA 1
ATOM 2444 C C . GLN A 1 318 ? -19.537 -17.482 60.317 1.00 96.00 318 GLN A C 1
ATOM 2446 O O . GLN A 1 318 ? -18.750 -17.512 59.373 1.00 96.00 318 GLN A O 1
ATOM 2451 N N . ALA A 1 319 ? -20.809 -17.107 60.156 1.00 96.25 319 ALA A N 1
ATOM 2452 C CA . ALA A 1 319 ? -21.351 -16.703 58.862 1.00 96.25 319 ALA A CA 1
ATOM 2453 C C . ALA A 1 319 ? -20.645 -15.452 58.316 1.00 96.25 319 ALA A C 1
ATOM 2455 O O . ALA A 1 319 ? -20.221 -15.451 57.160 1.00 96.25 319 ALA A O 1
ATOM 2456 N N . LYS A 1 320 ? -20.438 -14.416 59.145 1.00 96.69 320 LYS A N 1
ATOM 2457 C CA . LYS A 1 320 ? -19.743 -13.196 58.707 1.00 96.69 320 LYS A CA 1
ATOM 2458 C C . LYS A 1 320 ? -18.262 -13.390 58.425 1.00 96.69 320 LYS A C 1
ATOM 2460 O O . LYS A 1 320 ? -17.757 -12.820 57.462 1.00 96.69 320 LYS A O 1
ATOM 2465 N N . THR A 1 321 ? -17.566 -14.204 59.210 1.00 95.75 321 THR A N 1
ATOM 2466 C CA . THR A 1 321 ? -16.160 -14.536 58.928 1.00 95.75 321 THR A CA 1
ATOM 2467 C C . THR A 1 321 ? -16.025 -15.378 57.661 1.00 95.75 321 THR A C 1
ATOM 2469 O O . THR A 1 321 ? -15.120 -15.122 56.866 1.00 95.75 321 THR A O 1
ATOM 2472 N N . ALA A 1 322 ? -16.947 -16.313 57.410 1.00 95.94 322 ALA A N 1
ATOM 2473 C CA . ALA A 1 322 ? -16.987 -17.079 56.167 1.00 95.94 322 ALA A CA 1
ATOM 2474 C C . ALA A 1 322 ? -17.257 -16.182 54.946 1.00 95.94 322 ALA A C 1
ATOM 2476 O O . ALA A 1 322 ? -16.545 -16.288 53.946 1.00 95.94 322 ALA A O 1
ATOM 2477 N N . GLU A 1 323 ? -18.224 -15.265 55.038 1.00 95.94 323 GLU A N 1
ATOM 2478 C CA . GLU A 1 323 ? -18.532 -14.288 53.987 1.00 95.94 323 GLU A CA 1
ATOM 2479 C C . GLU A 1 323 ? -17.337 -13.374 53.690 1.00 95.94 323 GLU A C 1
ATOM 2481 O O . GLU A 1 323 ? -16.937 -13.257 52.533 1.00 95.94 323 GLU A O 1
ATOM 2486 N N . LEU A 1 324 ? -16.695 -12.825 54.727 1.00 96.38 324 LEU A N 1
ATOM 2487 C CA . LEU A 1 324 ? -15.491 -12.008 54.571 1.00 96.38 324 LEU A CA 1
ATOM 2488 C C . LEU A 1 324 ? -14.343 -12.810 53.941 1.00 96.38 324 LEU A C 1
ATOM 2490 O O . LEU A 1 324 ? -13.649 -12.306 53.062 1.00 96.38 324 LEU A O 1
ATOM 2494 N N . SER A 1 325 ? -14.154 -14.074 54.337 1.00 95.94 325 SER A N 1
ATOM 2495 C CA . SER A 1 325 ? -13.128 -14.937 53.734 1.00 95.94 325 SER A CA 1
ATOM 2496 C C . SER A 1 325 ? -13.379 -15.169 52.240 1.00 95.94 325 SER A C 1
ATOM 2498 O O . SER A 1 325 ? -12.438 -15.160 51.445 1.00 95.94 325 SER A O 1
ATOM 2500 N N . LYS A 1 326 ? -14.653 -15.313 51.847 1.00 96.44 326 LYS A N 1
ATOM 2501 C CA . LYS A 1 326 ? -15.067 -15.473 50.452 1.00 96.44 326 LYS A CA 1
ATOM 2502 C C . LYS A 1 326 ? -14.836 -14.187 49.664 1.00 96.44 326 LYS A C 1
ATOM 2504 O O . LYS A 1 326 ? -14.316 -14.250 48.555 1.00 96.44 326 LYS A O 1
ATOM 2509 N N . GLU A 1 327 ? -15.178 -13.034 50.230 1.00 96.31 327 GLU A N 1
ATOM 2510 C CA . GLU A 1 327 ? -14.947 -11.737 49.591 1.00 96.31 327 GLU A CA 1
ATOM 2511 C C . GLU A 1 327 ? -13.449 -11.459 49.400 1.00 96.31 327 GLU A C 1
ATOM 2513 O O . GLU A 1 327 ? -13.031 -11.057 48.316 1.00 96.31 327 GLU A O 1
ATOM 2518 N N . VAL A 1 328 ? -12.616 -11.772 50.399 1.00 96.81 328 VAL A N 1
ATOM 2519 C CA . VAL A 1 328 ? -11.152 -11.677 50.280 1.00 96.81 328 VAL A CA 1
ATOM 2520 C C . VAL A 1 328 ? -10.624 -12.631 49.203 1.00 96.81 328 VAL A C 1
ATOM 2522 O O . VAL A 1 328 ? -9.773 -12.237 48.406 1.00 96.81 328 VAL A O 1
ATOM 2525 N N . ALA A 1 329 ? -11.141 -13.860 49.116 1.00 96.25 329 ALA A N 1
ATOM 2526 C CA . ALA A 1 329 ? -10.758 -14.796 48.057 1.00 96.25 329 ALA A CA 1
ATOM 2527 C C . ALA A 1 329 ? -11.106 -14.251 46.657 1.00 96.25 329 ALA A C 1
ATOM 2529 O O . ALA A 1 329 ? -10.245 -14.215 45.781 1.00 96.25 329 ALA A O 1
ATOM 2530 N N . VAL A 1 330 ? -12.320 -13.727 46.463 1.00 96.75 330 VAL A N 1
ATOM 2531 C CA . VAL A 1 330 ? -12.740 -13.128 45.181 1.00 96.75 330 VAL A CA 1
ATOM 2532 C C . VAL A 1 330 ? -11.930 -11.865 44.860 1.00 96.75 330 VAL A C 1
ATOM 2534 O O . VAL A 1 330 ? -11.484 -11.667 43.729 1.00 96.75 330 VAL A O 1
ATOM 2537 N N . SER A 1 331 ? -11.684 -11.007 45.852 1.00 95.75 331 SER A N 1
ATOM 2538 C CA . SER A 1 331 ? -10.877 -9.795 45.681 1.00 95.75 331 SER A CA 1
ATOM 2539 C C . SER A 1 331 ? -9.421 -10.121 45.316 1.00 95.75 331 SER A C 1
ATOM 2541 O O . SER A 1 331 ? -8.838 -9.485 44.440 1.00 95.75 331 SER A O 1
ATOM 2543 N N . THR A 1 332 ? -8.831 -11.156 45.920 1.00 96.56 332 THR A N 1
ATOM 2544 C CA . THR A 1 332 ? -7.468 -11.595 45.571 1.00 96.56 332 THR A CA 1
ATOM 2545 C C . THR A 1 332 ? -7.394 -12.229 44.180 1.00 96.56 332 THR A C 1
ATOM 2547 O O . THR A 1 332 ? -6.443 -11.950 43.447 1.00 96.56 332 THR A O 1
ATOM 2550 N N . GLU A 1 333 ? -8.403 -13.005 43.774 1.00 96.44 333 GLU A N 1
ATOM 2551 C CA . GLU A 1 333 ? -8.498 -13.574 42.423 1.00 96.44 333 GLU A CA 1
ATOM 2552 C C . GLU A 1 333 ? -8.629 -12.477 41.358 1.00 96.44 333 GLU A C 1
ATOM 2554 O O . GLU A 1 333 ? -7.839 -12.432 40.414 1.00 96.44 333 GLU A O 1
ATOM 2559 N N . THR A 1 334 ? -9.555 -11.534 41.543 1.00 94.00 334 THR A N 1
ATOM 2560 C CA . THR A 1 334 ? -9.745 -10.400 40.619 1.00 94.00 334 THR A CA 1
ATOM 2561 C C . THR A 1 334 ? -8.491 -9.528 40.514 1.00 94.00 334 THR A C 1
ATOM 2563 O O . THR A 1 334 ? -8.098 -9.138 39.411 1.00 94.00 334 THR A O 1
ATOM 2566 N N . LEU A 1 335 ? -7.793 -9.286 41.631 1.00 96.75 335 LEU A N 1
ATOM 2567 C CA . LEU A 1 335 ? -6.506 -8.586 41.632 1.00 96.75 335 LEU A CA 1
ATOM 2568 C C . LEU A 1 335 ? -5.437 -9.358 40.840 1.00 96.75 335 LEU A C 1
ATOM 2570 O O . LEU A 1 335 ? -4.667 -8.758 40.084 1.00 96.75 335 LEU A O 1
ATOM 2574 N N . GLN A 1 336 ? -5.377 -10.683 40.995 1.00 96.75 336 GLN A N 1
ATOM 2575 C CA . GLN A 1 336 ? -4.427 -11.526 40.270 1.00 96.75 336 GLN A CA 1
ATOM 2576 C C . GLN A 1 336 ? -4.726 -11.558 38.765 1.00 96.75 336 GLN A C 1
ATOM 2578 O O . GLN A 1 336 ? -3.791 -11.436 37.966 1.00 96.75 336 GLN A O 1
ATOM 2583 N N . MET A 1 337 ? -6.001 -11.656 38.380 1.00 96.38 337 MET A N 1
ATOM 2584 C CA . MET A 1 337 ? -6.439 -11.575 36.984 1.00 96.38 337 MET A CA 1
ATOM 2585 C C . MET A 1 337 ? -6.050 -10.232 36.367 1.00 96.38 337 MET A C 1
ATOM 2587 O O . MET A 1 337 ? -5.308 -10.210 35.385 1.00 96.38 337 MET A O 1
ATOM 2591 N N . SER A 1 338 ? -6.411 -9.117 37.010 1.00 94.56 338 SER A N 1
ATOM 2592 C CA . SER A 1 338 ? -6.047 -7.774 36.542 1.00 94.56 338 SER A CA 1
ATOM 2593 C C . SER A 1 338 ? -4.528 -7.608 36.394 1.00 94.56 338 SER A C 1
ATOM 2595 O O . SER A 1 338 ? -4.036 -7.096 35.387 1.00 94.56 338 SER A O 1
ATOM 2597 N N . LYS A 1 339 ? -3.741 -8.121 37.349 1.00 97.50 339 LYS A N 1
ATOM 2598 C CA . LYS A 1 339 ? -2.273 -8.106 37.263 1.00 97.50 339 LYS A CA 1
ATOM 2599 C C . LYS A 1 339 ? -1.748 -8.908 36.067 1.00 97.50 339 LYS A C 1
ATOM 2601 O O . LYS A 1 339 ? -0.764 -8.495 35.446 1.00 97.50 339 LYS A O 1
ATOM 2606 N N . SER A 1 340 ? -2.366 -10.048 35.751 1.00 96.38 340 SER A N 1
ATOM 2607 C CA . SER A 1 340 ? -1.992 -10.862 34.590 1.00 96.38 340 SER A CA 1
ATOM 2608 C C . SER A 1 340 ? -2.331 -10.168 33.267 1.00 96.38 340 SER A C 1
ATOM 2610 O O . SER A 1 340 ? -1.446 -10.065 32.414 1.00 96.38 340 SER A O 1
ATOM 2612 N N . GLU A 1 341 ? -3.521 -9.570 33.159 1.00 94.88 341 GLU A N 1
ATOM 2613 C CA . GLU A 1 341 ? -3.973 -8.795 31.996 1.00 94.88 341 GLU A CA 1
ATOM 2614 C C . GLU A 1 341 ? -3.062 -7.589 31.739 1.00 94.88 341 GLU A C 1
ATOM 2616 O O . GLU A 1 341 ? -2.573 -7.397 30.626 1.00 94.88 341 GLU A O 1
ATOM 2621 N N . VAL A 1 342 ? -2.723 -6.819 32.781 1.00 96.50 342 VAL A N 1
ATOM 2622 C CA . VAL A 1 342 ? -1.755 -5.711 32.676 1.00 96.50 342 VAL A CA 1
ATOM 2623 C C . VAL A 1 342 ? -0.393 -6.217 32.188 1.00 96.50 342 VAL A C 1
ATOM 2625 O O . VAL A 1 342 ? 0.270 -5.563 31.377 1.00 96.50 342 VAL A O 1
ATOM 2628 N N . GLY A 1 343 ? 0.035 -7.396 32.646 1.00 96.88 343 GLY A N 1
ATOM 2629 C CA . GLY A 1 343 ? 1.255 -8.042 32.169 1.00 96.88 343 GLY A CA 1
ATOM 2630 C C . GLY A 1 343 ? 1.196 -8.410 30.683 1.00 96.88 343 GLY A C 1
ATOM 2631 O O . GLY A 1 343 ? 2.174 -8.214 29.961 1.00 96.88 343 GLY A O 1
ATOM 2632 N N . GLU A 1 344 ? 0.074 -8.940 30.206 1.00 95.69 344 GLU A N 1
ATOM 2633 C CA . GLU A 1 344 ? -0.144 -9.276 28.793 1.00 95.69 344 GLU A CA 1
ATOM 2634 C C . GLU A 1 344 ? -0.194 -8.031 27.906 1.00 95.69 344 GLU A C 1
ATOM 2636 O O . GLU A 1 344 ? 0.516 -7.970 26.898 1.00 95.69 344 GLU A O 1
ATOM 2641 N N . VAL A 1 345 ? -0.925 -6.994 28.321 1.00 95.75 345 VAL A N 1
ATOM 2642 C CA . VAL A 1 345 ? -0.961 -5.696 27.628 1.00 95.75 345 VAL A CA 1
ATOM 2643 C C . VAL A 1 345 ? 0.442 -5.088 27.547 1.00 95.75 345 VAL A C 1
ATOM 2645 O O . VAL A 1 345 ? 0.865 -4.618 26.492 1.00 95.75 345 VAL A O 1
ATOM 2648 N N . ARG A 1 346 ? 1.240 -5.170 28.618 1.00 96.31 346 ARG A N 1
ATOM 2649 C CA . ARG A 1 346 ? 2.627 -4.685 28.593 1.00 96.31 346 ARG A CA 1
ATOM 2650 C C . ARG A 1 346 ? 3.513 -5.477 27.624 1.00 96.31 346 ARG A C 1
ATOM 2652 O O . ARG A 1 346 ? 4.309 -4.874 26.906 1.00 96.31 346 ARG A O 1
ATOM 2659 N N . ARG A 1 347 ? 3.384 -6.809 27.576 1.00 96.31 347 ARG A N 1
ATOM 2660 C CA . ARG A 1 347 ? 4.147 -7.659 26.636 1.00 96.31 347 ARG A CA 1
ATOM 2661 C C . ARG A 1 347 ? 3.745 -7.409 25.183 1.00 96.31 347 ARG A C 1
ATOM 2663 O O . ARG A 1 347 ? 4.612 -7.365 24.308 1.00 96.31 347 ARG A O 1
ATOM 2670 N N . THR A 1 348 ? 2.451 -7.236 24.917 1.00 94.75 348 THR A N 1
ATOM 2671 C CA . THR A 1 348 ? 1.951 -6.925 23.569 1.00 94.75 348 THR A CA 1
ATOM 2672 C C . THR A 1 348 ? 2.416 -5.545 23.114 1.00 94.75 348 THR A C 1
ATOM 2674 O O . THR A 1 348 ? 2.905 -5.435 21.990 1.00 94.75 348 THR A O 1
ATOM 2677 N N . LEU A 1 349 ? 2.392 -4.536 23.993 1.00 95.81 349 LEU A N 1
ATOM 2678 C CA . LEU A 1 349 ? 2.952 -3.207 23.724 1.00 95.81 349 LEU A CA 1
ATOM 2679 C C . LEU A 1 349 ? 4.436 -3.297 23.354 1.00 95.81 349 LEU A C 1
ATOM 2681 O O . LEU A 1 349 ? 4.818 -2.836 22.283 1.00 95.81 349 LEU A O 1
ATOM 2685 N N . GLN A 1 350 ? 5.255 -3.963 24.174 1.00 96.25 350 GLN A N 1
ATOM 2686 C CA . GLN A 1 350 ? 6.686 -4.143 23.885 1.00 96.25 350 GLN A CA 1
ATOM 2687 C C . GLN A 1 350 ? 6.923 -4.869 22.553 1.00 96.25 350 GLN A C 1
ATOM 2689 O O . GLN A 1 350 ? 7.800 -4.500 21.776 1.00 96.25 350 GLN A O 1
ATOM 2694 N N . THR A 1 351 ? 6.115 -5.888 22.250 1.00 95.06 351 THR A N 1
ATOM 2695 C CA . THR A 1 351 ? 6.199 -6.615 20.976 1.00 95.06 351 THR A CA 1
ATOM 2696 C C . THR A 1 351 ? 5.859 -5.712 19.788 1.00 95.06 351 THR A C 1
ATOM 2698 O O . THR A 1 351 ? 6.519 -5.784 18.749 1.00 95.06 351 THR A O 1
ATOM 2701 N N . LEU A 1 352 ? 4.833 -4.867 19.918 1.00 88.75 352 LEU A N 1
ATOM 2702 C CA . LEU A 1 352 ? 4.453 -3.897 18.891 1.00 88.75 352 LEU A CA 1
ATOM 2703 C C . LEU A 1 352 ? 5.521 -2.817 18.706 1.00 88.75 352 LEU A C 1
ATOM 2705 O O . LEU A 1 352 ? 5.824 -2.468 17.569 1.00 88.75 352 LEU A O 1
ATOM 2709 N N . GLU A 1 353 ? 6.143 -2.350 19.784 1.00 94.25 353 GLU A N 1
ATOM 2710 C CA . GLU A 1 353 ? 7.239 -1.379 19.742 1.00 94.25 353 GLU A CA 1
ATOM 2711 C C . GLU A 1 353 ? 8.473 -1.943 19.018 1.00 94.25 353 GLU A C 1
ATOM 2713 O O . GLU A 1 353 ? 9.028 -1.295 18.130 1.00 94.25 353 GLU A O 1
ATOM 2718 N N . ILE A 1 354 ? 8.843 -3.200 19.291 1.00 95.00 354 ILE A N 1
ATOM 2719 C CA . ILE A 1 354 ? 9.923 -3.888 18.564 1.00 95.00 354 ILE A CA 1
ATOM 2720 C C . ILE A 1 354 ? 9.572 -4.038 17.078 1.00 95.00 354 ILE A C 1
ATOM 2722 O O . ILE A 1 354 ? 10.418 -3.798 16.214 1.00 95.00 354 ILE A O 1
ATOM 2726 N N . LYS A 1 355 ? 8.325 -4.409 16.757 1.00 93.25 355 LYS A N 1
ATOM 2727 C CA . LYS A 1 355 ? 7.858 -4.495 15.363 1.00 93.25 355 LYS A CA 1
ATOM 2728 C C . LYS A 1 355 ? 7.923 -3.137 14.667 1.00 93.25 355 LYS A C 1
ATOM 2730 O O . LYS A 1 355 ? 8.367 -3.079 13.523 1.00 93.25 355 LYS A O 1
ATOM 2735 N N . LEU A 1 356 ? 7.514 -2.065 15.344 1.00 91.94 356 LEU A N 1
ATOM 2736 C CA . LEU A 1 356 ? 7.602 -0.702 14.827 1.00 91.94 356 LEU A CA 1
ATOM 2737 C C . LEU A 1 356 ? 9.058 -0.336 14.526 1.00 91.94 356 LEU A C 1
ATOM 2739 O O . LEU A 1 356 ? 9.361 0.087 13.411 1.00 91.94 356 LEU A O 1
ATOM 2743 N N . GLN A 1 357 ? 9.966 -0.583 15.470 1.00 95.50 357 GLN A N 1
ATOM 2744 C CA . GLN A 1 357 ? 11.384 -0.291 15.284 1.00 95.50 357 GLN A CA 1
ATOM 2745 C C . GLN A 1 357 ? 11.994 -1.100 14.132 1.00 95.50 357 GLN A C 1
ATOM 2747 O O . GLN A 1 357 ? 12.722 -0.549 13.307 1.00 95.50 357 GLN A O 1
ATOM 2752 N N . ALA A 1 358 ? 11.635 -2.380 14.005 1.00 92.75 358 ALA A N 1
ATOM 2753 C CA . ALA A 1 358 ? 12.062 -3.216 12.886 1.00 92.75 358 ALA A CA 1
ATOM 2754 C C . ALA A 1 358 ? 11.559 -2.684 11.531 1.00 92.75 358 ALA A C 1
ATOM 2756 O O . ALA A 1 358 ? 12.306 -2.697 10.550 1.00 92.75 358 ALA A O 1
ATOM 2757 N N . GLN A 1 359 ? 10.321 -2.179 11.464 1.00 88.06 359 GLN A N 1
ATOM 2758 C CA . GLN A 1 359 ? 9.787 -1.564 10.243 1.00 88.06 359 GLN A CA 1
ATOM 2759 C C . GLN A 1 359 ? 10.479 -0.242 9.908 1.00 88.06 359 GLN A C 1
ATOM 2761 O O . GLN A 1 359 ? 10.766 0.002 8.737 1.00 88.06 359 GLN A O 1
ATOM 2766 N N . ILE A 1 360 ? 10.810 0.579 10.907 1.00 93.69 360 ILE A N 1
ATOM 2767 C CA . ILE A 1 360 ? 11.598 1.804 10.708 1.00 93.69 360 ILE A CA 1
ATOM 2768 C C . ILE A 1 360 ? 12.978 1.457 10.137 1.00 93.69 360 ILE A C 1
ATOM 2770 O O . ILE A 1 360 ? 13.387 2.041 9.132 1.00 93.69 360 ILE A O 1
ATOM 2774 N N . SER A 1 361 ? 13.670 0.463 10.704 1.00 94.19 361 SER A N 1
ATOM 2775 C CA . SER A 1 361 ? 14.956 -0.006 10.172 1.00 94.19 361 SER A CA 1
ATOM 2776 C C . SER A 1 361 ? 14.830 -0.554 8.747 1.00 94.19 361 SER A C 1
ATOM 2778 O O . SER A 1 361 ? 15.659 -0.238 7.894 1.00 94.19 361 SER A O 1
ATOM 2780 N N . LYS A 1 362 ? 13.773 -1.326 8.454 1.00 92.12 362 LYS A N 1
ATOM 2781 C CA . LYS A 1 362 ? 13.500 -1.843 7.104 1.00 92.12 362 LYS A CA 1
ATOM 2782 C C . LYS A 1 362 ? 13.257 -0.715 6.102 1.00 92.12 362 LYS A C 1
ATOM 2784 O O . LYS A 1 362 ? 13.815 -0.750 5.008 1.00 92.12 362 LYS A O 1
ATOM 2789 N N . LYS A 1 363 ? 12.447 0.281 6.471 1.00 91.38 363 LYS A N 1
ATOM 2790 C CA . LYS A 1 363 ? 12.196 1.472 5.654 1.00 91.38 363 LYS A CA 1
ATOM 2791 C C . LYS A 1 363 ? 13.509 2.196 5.351 1.00 91.38 363 LYS A C 1
ATOM 2793 O O . LYS A 1 363 ? 13.796 2.427 4.183 1.00 91.38 363 LYS A O 1
ATOM 2798 N N . GLY A 1 364 ? 14.323 2.469 6.372 1.00 93.00 364 GLY A N 1
ATOM 2799 C CA . GLY A 1 364 ? 15.611 3.146 6.197 1.00 93.00 364 GLY A CA 1
ATOM 2800 C C . GLY A 1 364 ? 16.568 2.384 5.276 1.00 93.00 364 GLY A C 1
ATOM 2801 O O . GLY A 1 364 ? 17.209 2.988 4.420 1.00 93.00 364 GLY A O 1
ATOM 2802 N N . ALA A 1 365 ? 16.619 1.051 5.382 1.00 93.56 365 ALA A N 1
ATOM 2803 C CA . ALA A 1 365 ? 17.418 0.225 4.476 1.00 93.56 365 ALA A CA 1
ATOM 2804 C C . ALA A 1 365 ? 16.924 0.313 3.020 1.00 93.56 365 ALA A C 1
ATOM 2806 O O . ALA A 1 365 ? 17.731 0.481 2.108 1.00 93.56 365 ALA A O 1
ATOM 2807 N N . LEU A 1 366 ? 15.607 0.250 2.792 1.00 91.12 366 LEU A N 1
ATOM 2808 C CA . LEU A 1 366 ? 15.032 0.377 1.448 1.00 91.12 366 LEU A CA 1
ATOM 2809 C C . LEU A 1 366 ? 15.277 1.770 0.851 1.00 91.12 366 LEU A C 1
ATOM 2811 O O . LEU A 1 366 ? 15.693 1.870 -0.302 1.00 91.12 366 LEU A O 1
ATOM 2815 N N . GLU A 1 367 ? 15.094 2.834 1.632 1.00 93.94 367 GLU A N 1
ATOM 2816 C CA . GLU A 1 367 ? 15.391 4.207 1.207 1.00 93.94 367 GLU A CA 1
ATOM 2817 C C . GLU A 1 367 ? 16.874 4.380 0.851 1.00 93.94 367 GLU A C 1
ATOM 2819 O O . GLU A 1 367 ? 17.187 4.954 -0.192 1.00 93.94 367 GLU A O 1
ATOM 2824 N N . ALA A 1 368 ? 17.789 3.812 1.644 1.00 94.81 368 ALA A N 1
ATOM 2825 C CA . ALA A 1 368 ? 19.218 3.826 1.338 1.00 94.81 368 ALA A CA 1
ATOM 2826 C C . ALA A 1 368 ? 19.527 3.120 0.006 1.00 94.81 368 ALA A C 1
ATOM 2828 O O . ALA A 1 368 ? 20.226 3.686 -0.835 1.00 94.81 368 ALA A O 1
ATOM 2829 N N . THR A 1 369 ? 18.949 1.936 -0.240 1.00 95.94 369 THR A N 1
ATOM 2830 C CA . THR A 1 369 ? 19.135 1.225 -1.522 1.00 95.94 369 THR A CA 1
ATOM 2831 C C . THR A 1 369 ? 18.533 1.980 -2.711 1.00 95.94 369 THR A C 1
ATOM 2833 O O . THR A 1 369 ? 19.091 1.968 -3.810 1.00 95.94 369 THR A O 1
ATOM 2836 N N . LEU A 1 370 ? 17.419 2.691 -2.511 1.00 94.06 370 LEU A N 1
ATOM 2837 C CA . LEU A 1 370 ? 16.817 3.533 -3.543 1.00 94.06 370 LEU A CA 1
ATOM 2838 C C . LEU A 1 370 ? 17.735 4.713 -3.892 1.00 94.06 370 LEU A C 1
ATOM 2840 O O . LEU A 1 370 ? 17.959 5.001 -5.066 1.00 94.06 370 LEU A O 1
ATOM 2844 N N . VAL A 1 371 ? 18.310 5.375 -2.887 1.00 96.12 371 VAL A N 1
ATOM 2845 C CA . VAL A 1 371 ? 19.273 6.464 -3.103 1.00 96.12 371 VAL A CA 1
ATOM 2846 C C . VAL A 1 371 ? 20.543 5.946 -3.784 1.00 96.12 371 VAL A C 1
ATOM 2848 O O . VAL A 1 371 ? 21.018 6.556 -4.741 1.00 96.12 371 VAL A O 1
ATOM 2851 N N . GLU A 1 372 ? 21.074 4.800 -3.360 1.00 97.50 372 GLU A N 1
ATOM 2852 C CA . GLU A 1 372 ? 22.254 4.183 -3.978 1.00 97.50 372 GLU A CA 1
ATOM 2853 C C . GLU A 1 372 ? 22.008 3.816 -5.451 1.00 97.50 372 GLU A C 1
ATOM 2855 O O . GLU A 1 372 ? 22.816 4.122 -6.329 1.00 97.50 372 GLU A O 1
ATOM 2860 N N . THR A 1 373 ? 20.860 3.213 -5.765 1.00 94.06 373 THR A N 1
ATOM 2861 C CA . THR A 1 373 ? 20.516 2.876 -7.155 1.00 94.06 373 THR A CA 1
ATOM 2862 C C . THR A 1 373 ? 20.314 4.126 -8.008 1.00 94.06 373 THR A C 1
ATOM 2864 O O . THR A 1 373 ? 20.880 4.209 -9.101 1.00 94.06 373 THR A O 1
ATOM 2867 N N . ASN A 1 374 ? 19.596 5.131 -7.501 1.00 96.25 374 ASN A N 1
ATOM 2868 C CA . ASN A 1 374 ? 19.409 6.408 -8.192 1.00 96.25 374 ASN A CA 1
ATOM 2869 C C . ASN A 1 374 ? 20.741 7.118 -8.457 1.00 96.25 374 ASN A C 1
ATOM 2871 O O . ASN A 1 374 ? 20.986 7.557 -9.579 1.00 96.25 374 ASN A O 1
ATOM 2875 N N . THR A 1 375 ? 21.632 7.188 -7.465 1.00 97.00 375 THR A N 1
ATOM 2876 C CA . THR A 1 375 ? 22.966 7.790 -7.634 1.00 97.00 375 THR A CA 1
ATOM 2877 C C . THR A 1 375 ? 23.817 7.006 -8.632 1.00 97.00 375 THR A C 1
ATOM 2879 O O . THR A 1 375 ? 24.475 7.613 -9.480 1.00 97.00 375 THR A O 1
ATOM 2882 N N . ARG A 1 376 ? 23.751 5.667 -8.629 1.00 98.12 376 ARG A N 1
ATOM 2883 C CA . ARG A 1 376 ? 24.423 4.829 -9.634 1.00 98.12 376 ARG A CA 1
ATOM 2884 C C . ARG A 1 376 ? 23.934 5.129 -11.052 1.00 98.12 376 ARG A C 1
ATOM 2886 O O . ARG A 1 376 ? 24.757 5.292 -11.954 1.00 98.12 376 ARG A O 1
ATOM 2893 N N . TYR A 1 377 ? 22.619 5.206 -11.259 1.00 96.56 377 TYR A N 1
ATOM 2894 C CA . TYR A 1 377 ? 22.047 5.517 -12.573 1.00 96.56 377 TYR A CA 1
ATOM 2895 C C . TYR A 1 377 ? 22.331 6.955 -13.004 1.00 96.56 377 TYR A C 1
ATOM 2897 O O . TYR A 1 377 ? 22.693 7.170 -14.158 1.00 96.56 377 TYR A O 1
ATOM 2905 N N . ALA A 1 378 ? 22.264 7.921 -12.085 1.00 97.25 378 ALA A N 1
ATOM 2906 C CA . ALA A 1 378 ? 22.658 9.300 -12.356 1.00 97.25 378 ALA A CA 1
ATOM 2907 C C . ALA A 1 378 ? 24.124 9.370 -12.810 1.00 97.25 378 ALA A C 1
ATOM 2909 O O . ALA A 1 378 ? 24.421 9.953 -13.851 1.00 97.25 378 ALA A O 1
ATOM 2910 N N . ASN A 1 379 ? 25.037 8.692 -12.111 1.00 97.75 379 ASN A N 1
ATOM 2911 C CA . ASN A 1 379 ? 26.447 8.629 -12.497 1.00 97.75 379 ASN A CA 1
ATOM 2912 C C . ASN A 1 379 ? 26.640 8.005 -13.886 1.00 97.75 379 ASN A C 1
ATOM 2914 O O . ASN A 1 379 ? 27.404 8.536 -14.694 1.00 97.75 379 ASN A O 1
ATOM 2918 N N . MET A 1 380 ? 25.917 6.928 -14.200 1.00 98.06 380 MET A N 1
ATOM 2919 C CA . MET A 1 380 ? 25.953 6.304 -15.525 1.00 98.06 380 MET A CA 1
ATOM 2920 C C . MET A 1 380 ? 25.456 7.258 -16.620 1.00 98.06 380 MET A C 1
ATOM 2922 O O . MET A 1 380 ? 26.123 7.417 -17.641 1.00 98.06 380 MET A O 1
ATOM 2926 N N . LEU A 1 381 ? 24.345 7.958 -16.373 1.00 97.94 381 LEU A N 1
ATOM 2927 C CA . LEU A 1 381 ? 23.787 8.945 -17.295 1.00 97.94 381 LEU A CA 1
ATOM 2928 C C . LEU A 1 381 ? 24.756 10.109 -17.527 1.00 97.94 381 LEU A C 1
ATOM 2930 O O . LEU A 1 381 ? 24.989 10.485 -18.672 1.00 97.94 381 LEU A O 1
ATOM 2934 N N . THR A 1 382 ? 25.392 10.632 -16.472 1.00 98.06 382 THR A N 1
ATOM 2935 C CA . THR A 1 382 ? 26.437 11.659 -16.636 1.00 98.06 382 THR A CA 1
ATOM 2936 C C . THR A 1 382 ? 27.644 11.139 -17.422 1.00 98.06 382 THR A C 1
ATOM 2938 O O . THR A 1 382 ? 28.264 11.900 -18.163 1.00 98.06 382 THR A O 1
ATOM 2941 N N . GLY A 1 383 ? 27.974 9.849 -17.297 1.00 98.44 383 GLY A N 1
ATOM 2942 C CA . GLY A 1 383 ? 29.001 9.185 -18.100 1.00 98.44 383 GLY A CA 1
ATOM 2943 C C . GLY A 1 383 ? 28.660 9.177 -19.587 1.00 98.44 383 GLY A C 1
ATOM 2944 O O . GLY A 1 383 ? 29.473 9.625 -20.397 1.00 98.44 383 GLY A O 1
ATOM 2945 N N . PHE A 1 384 ? 27.447 8.747 -19.939 1.00 97.69 384 PHE A N 1
ATOM 2946 C CA . PHE A 1 384 ? 26.971 8.783 -21.323 1.00 97.69 384 PHE A CA 1
ATOM 2947 C C . PHE A 1 384 ? 26.876 10.210 -21.861 1.00 97.69 384 PHE A C 1
ATOM 2949 O O . PHE A 1 384 ? 27.328 10.459 -22.974 1.00 97.69 384 PHE A O 1
ATOM 2956 N N . GLN A 1 385 ? 26.400 11.167 -21.061 1.00 97.75 385 GLN A N 1
ATOM 2957 C CA . GLN A 1 385 ? 26.354 12.573 -21.464 1.00 97.75 385 GLN A CA 1
ATOM 2958 C C . GLN A 1 385 ? 27.752 13.114 -21.793 1.00 97.75 385 GLN A C 1
ATOM 2960 O O . GLN A 1 385 ? 27.923 13.784 -22.807 1.00 97.75 385 GLN A O 1
ATOM 2965 N N . ARG A 1 386 ? 28.775 12.786 -20.988 1.00 98.31 386 ARG A N 1
ATOM 2966 C CA . ARG A 1 386 ? 30.169 13.159 -21.293 1.00 98.31 386 ARG A CA 1
ATOM 2967 C C . ARG A 1 386 ? 30.660 12.541 -22.601 1.00 98.31 386 ARG A C 1
ATOM 2969 O O . ARG A 1 386 ? 31.354 13.212 -23.359 1.00 98.31 386 ARG A O 1
ATOM 2976 N N . GLN A 1 387 ? 30.305 11.286 -22.873 1.00 98.31 387 GLN A N 1
ATOM 2977 C CA . GLN A 1 387 ? 30.675 10.624 -24.124 1.00 98.31 387 GLN A CA 1
ATOM 2978 C C . GLN A 1 387 ? 30.006 11.286 -25.334 1.00 98.31 387 GLN A C 1
ATOM 2980 O O . GLN A 1 387 ? 30.679 11.525 -26.333 1.00 98.31 387 GLN A O 1
ATOM 2985 N N . VAL A 1 388 ? 28.716 11.618 -25.230 1.00 98.25 388 VAL A N 1
ATOM 2986 C CA . VAL A 1 388 ? 27.979 12.341 -26.276 1.00 98.25 388 VAL A CA 1
ATOM 2987 C C . VAL A 1 388 ? 28.638 13.688 -26.554 1.00 98.25 388 VAL A C 1
ATOM 2989 O O . VAL A 1 388 ? 29.004 13.941 -27.696 1.00 98.25 388 VAL A O 1
ATOM 2992 N N . VAL A 1 389 ? 28.896 14.493 -25.518 1.00 98.44 389 VAL A N 1
ATOM 2993 C CA . VAL A 1 389 ? 29.549 15.806 -25.668 1.00 98.44 389 VAL A CA 1
ATOM 2994 C C . VAL A 1 389 ? 30.932 15.675 -26.318 1.00 98.44 389 VAL A C 1
ATOM 2996 O O . VAL A 1 389 ? 31.263 16.443 -27.215 1.00 98.44 389 VAL A O 1
ATOM 2999 N N . SER A 1 390 ? 31.728 14.672 -25.934 1.00 98.38 390 SER A N 1
ATOM 3000 C CA . SER A 1 390 ? 33.040 14.439 -26.555 1.00 98.38 390 SER A CA 1
ATOM 3001 C C . SER A 1 390 ? 32.936 14.061 -28.038 1.00 98.38 390 SER A C 1
ATOM 3003 O O . SER A 1 390 ? 33.746 14.515 -28.846 1.00 98.38 390 SER A O 1
ATOM 3005 N N . LEU A 1 391 ? 31.945 13.249 -28.419 1.00 98.25 391 LEU A N 1
ATOM 3006 C CA . LEU A 1 391 ? 31.706 12.898 -29.822 1.00 98.25 391 LEU A CA 1
ATOM 3007 C C . LEU A 1 391 ? 31.180 14.092 -30.629 1.00 98.25 391 LEU A C 1
ATOM 3009 O O . LEU A 1 391 ? 31.590 14.278 -31.774 1.00 98.25 391 LEU A O 1
ATOM 3013 N N . GLU A 1 392 ? 30.311 14.915 -30.043 1.00 98.00 392 GLU A N 1
ATOM 3014 C CA . GLU A 1 392 ? 29.834 16.162 -30.648 1.00 98.00 392 GLU A CA 1
ATOM 3015 C C . GLU A 1 392 ? 30.989 17.139 -30.902 1.00 98.00 392 GLU A C 1
ATOM 3017 O O . GLU A 1 392 ? 31.080 17.709 -31.990 1.00 98.00 392 GLU A O 1
ATOM 3022 N N . GLU A 1 393 ? 31.912 17.274 -29.947 1.00 98.25 393 GLU A N 1
ATOM 3023 C CA . GLU A 1 393 ? 33.116 18.095 -30.091 1.00 98.25 393 GLU A CA 1
ATOM 3024 C C . GLU A 1 393 ? 34.049 17.553 -31.187 1.00 98.25 393 GLU A C 1
ATOM 3026 O O . GLU A 1 393 ? 34.505 18.310 -32.045 1.00 98.25 393 GLU A O 1
ATOM 3031 N N . GLN A 1 394 ? 34.278 16.236 -31.237 1.00 98.25 394 GLN A N 1
ATOM 3032 C CA . GLN A 1 394 ? 35.057 15.610 -32.314 1.00 98.25 394 GLN A CA 1
ATOM 3033 C C . GLN A 1 394 ? 34.423 15.845 -33.694 1.00 98.25 394 GLN A C 1
ATOM 3035 O O . GLN A 1 394 ? 35.128 16.171 -34.650 1.00 98.25 394 GLN A O 1
ATOM 3040 N N . LEU A 1 395 ? 33.095 15.725 -33.807 1.00 98.06 395 LEU A N 1
ATOM 3041 C CA . LEU A 1 395 ? 32.370 16.028 -35.043 1.00 98.06 395 LEU A CA 1
ATOM 3042 C C . LEU A 1 395 ? 32.481 17.507 -35.429 1.00 98.06 395 LEU A C 1
ATOM 3044 O O . LEU A 1 395 ? 32.634 17.812 -36.614 1.00 98.06 395 LEU A O 1
ATOM 3048 N N . ALA A 1 396 ? 32.409 18.421 -34.460 1.00 98.06 396 ALA A N 1
ATOM 3049 C CA . ALA A 1 396 ? 32.582 19.851 -34.699 1.00 98.06 396 ALA A CA 1
ATOM 3050 C C . ALA A 1 396 ? 33.996 20.170 -35.210 1.00 98.06 396 ALA A C 1
ATOM 3052 O O . ALA A 1 396 ? 34.133 20.880 -36.209 1.00 98.06 396 ALA A O 1
ATOM 3053 N N . ASN A 1 397 ? 35.026 19.575 -34.603 1.00 98.00 397 ASN A N 1
ATOM 3054 C CA . ASN A 1 397 ? 36.418 19.737 -35.026 1.00 98.00 397 ASN A CA 1
ATOM 3055 C C . ASN A 1 397 ? 36.645 19.207 -36.449 1.00 98.00 397 ASN A C 1
ATOM 3057 O O . ASN A 1 397 ? 37.175 19.926 -37.292 1.00 98.00 397 ASN A O 1
ATOM 3061 N N . LEU A 1 398 ? 36.154 18.003 -36.770 1.00 98.00 398 LEU A N 1
ATOM 3062 C CA . LEU A 1 398 ? 36.265 17.445 -38.125 1.00 98.00 398 LEU A CA 1
ATOM 3063 C C . LEU A 1 398 ? 35.549 18.304 -39.177 1.00 98.00 398 LEU A C 1
ATOM 3065 O O . LEU A 1 398 ? 36.047 18.460 -40.291 1.00 98.00 398 LEU A O 1
ATOM 3069 N N . ARG A 1 399 ? 34.388 18.880 -38.842 1.00 98.00 399 ARG A N 1
ATOM 3070 C CA . ARG A 1 399 ? 33.686 19.817 -39.735 1.00 98.00 399 ARG A CA 1
ATOM 3071 C C . ARG A 1 399 ? 34.504 21.084 -39.977 1.00 98.00 399 ARG A C 1
ATOM 3073 O O . ARG A 1 399 ? 34.587 21.523 -41.122 1.00 98.00 399 ARG A O 1
ATOM 3080 N N . ALA A 1 400 ? 35.112 21.646 -38.932 1.00 98.19 400 ALA A N 1
ATOM 3081 C CA . ALA A 1 400 ? 35.983 22.812 -39.058 1.00 98.19 400 ALA A CA 1
ATOM 3082 C C . ALA A 1 400 ? 37.222 22.505 -39.920 1.00 98.19 400 ALA A C 1
ATOM 3084 O O . ALA A 1 400 ? 37.562 23.288 -40.807 1.00 98.19 400 ALA A O 1
ATOM 3085 N N . ASP A 1 401 ? 37.846 21.340 -39.731 1.00 98.25 401 ASP A N 1
ATOM 3086 C CA . ASP A 1 401 ? 38.994 20.898 -40.530 1.00 98.25 401 ASP A CA 1
ATOM 3087 C C . ASP A 1 401 ? 38.639 20.703 -42.008 1.00 98.25 401 ASP A C 1
ATOM 3089 O O . ASP A 1 401 ? 39.388 21.137 -42.886 1.00 98.25 401 ASP A O 1
ATOM 3093 N N . LEU A 1 402 ? 37.483 20.100 -42.305 1.00 97.75 402 LEU A N 1
ATOM 3094 C CA . LEU A 1 402 ? 36.999 19.949 -43.680 1.00 97.75 402 LEU A CA 1
ATOM 3095 C C . LEU A 1 402 ? 36.735 21.301 -44.347 1.00 97.75 402 LEU A C 1
ATOM 3097 O O . LEU A 1 402 ? 37.097 21.482 -45.511 1.00 97.75 402 LEU A O 1
ATOM 3101 N N . GLU A 1 403 ? 36.150 22.260 -43.628 1.00 97.88 403 GLU A N 1
ATOM 3102 C CA . GLU A 1 403 ? 35.931 23.604 -44.169 1.00 97.88 403 GLU A CA 1
ATOM 3103 C C . GLU A 1 403 ? 37.268 24.330 -44.409 1.00 97.88 403 GLU A C 1
ATOM 3105 O O . GLU A 1 403 ? 37.471 24.924 -45.470 1.00 97.88 403 GLU A O 1
ATOM 3110 N N . ASN A 1 404 ? 38.241 24.189 -43.503 1.00 97.81 404 ASN A N 1
ATOM 3111 C CA . ASN A 1 404 ? 39.596 24.719 -43.694 1.00 97.81 404 ASN A CA 1
ATOM 3112 C C . ASN A 1 404 ? 40.295 24.105 -44.921 1.00 97.81 404 ASN A C 1
ATOM 3114 O O . ASN A 1 404 ? 40.922 24.820 -45.716 1.00 97.81 404 ASN A O 1
ATOM 3118 N N . GLN A 1 405 ? 40.176 22.786 -45.107 1.00 97.88 405 GLN A N 1
ATOM 3119 C CA . GLN A 1 405 ? 40.694 22.099 -46.291 1.00 97.88 405 GLN A CA 1
ATOM 3120 C C . GLN A 1 405 ? 40.000 22.594 -47.558 1.00 97.88 405 GLN A C 1
ATOM 3122 O O . GLN A 1 405 ? 40.679 22.924 -48.529 1.00 97.88 405 GLN A O 1
ATOM 3127 N N . ARG A 1 406 ? 38.670 22.715 -47.547 1.00 97.88 406 ARG A N 1
ATOM 3128 C CA . ARG A 1 406 ? 37.883 23.236 -48.671 1.00 97.88 406 ARG A CA 1
ATOM 3129 C C . ARG A 1 406 ? 38.346 24.632 -49.085 1.00 97.88 406 ARG A C 1
ATOM 3131 O O . ARG A 1 406 ? 38.576 24.861 -50.271 1.00 97.88 406 ARG A O 1
ATOM 3138 N N . VAL A 1 407 ? 38.536 25.541 -48.127 1.00 97.88 407 VAL A N 1
ATOM 3139 C CA . VAL A 1 407 ? 39.053 26.895 -48.392 1.00 97.88 407 VAL A CA 1
ATOM 3140 C C . VAL A 1 407 ? 40.467 26.842 -48.981 1.00 97.88 407 VAL A C 1
ATOM 3142 O O . VAL A 1 407 ? 40.773 27.577 -49.920 1.00 97.88 407 VAL A O 1
ATOM 3145 N N . SER A 1 408 ? 41.330 25.960 -48.474 1.00 97.31 408 SER A N 1
ATOM 3146 C CA . SER A 1 408 ? 42.695 25.787 -48.992 1.00 97.31 408 SER A CA 1
ATOM 3147 C C . SER A 1 408 ? 42.708 25.237 -50.423 1.00 97.31 408 SER A C 1
ATOM 3149 O O . SER A 1 408 ? 43.446 25.743 -51.268 1.00 97.31 408 SER A O 1
ATOM 3151 N N . TYR A 1 409 ? 41.845 24.262 -50.728 1.00 97.88 409 TYR A N 1
ATOM 3152 C CA . TYR A 1 409 ? 41.664 23.737 -52.082 1.00 97.88 409 TYR A CA 1
ATOM 3153 C C . TYR A 1 409 ? 41.099 24.787 -53.038 1.00 97.88 409 TYR A C 1
ATOM 3155 O O . TYR A 1 409 ? 41.573 24.881 -54.166 1.00 97.88 409 TYR A O 1
ATOM 3163 N N . ALA A 1 410 ? 40.141 25.605 -52.595 1.00 97.38 410 ALA A N 1
ATOM 3164 C CA . ALA A 1 410 ? 39.608 26.701 -53.402 1.00 97.38 410 ALA A CA 1
ATOM 3165 C C . ALA A 1 410 ? 40.706 27.713 -53.774 1.00 97.38 410 ALA A C 1
ATOM 3167 O O . ALA A 1 410 ? 40.818 28.091 -54.937 1.00 97.38 410 ALA A O 1
ATOM 3168 N N . LYS A 1 411 ? 41.572 28.082 -52.818 1.00 97.31 411 LYS A N 1
ATOM 3169 C CA . LYS A 1 411 ? 42.736 28.950 -53.076 1.00 97.31 411 LYS A CA 1
ATOM 3170 C C . LYS A 1 411 ? 43.725 28.319 -54.058 1.00 97.31 411 LYS A C 1
ATOM 3172 O O . LYS A 1 411 ? 44.219 28.996 -54.952 1.00 97.31 411 LYS A O 1
ATOM 3177 N N . LEU A 1 412 ? 44.024 27.029 -53.901 1.00 97.69 412 LEU A N 1
ATOM 3178 C CA . LEU A 1 412 ? 44.941 26.330 -54.802 1.00 97.69 412 LEU A CA 1
ATOM 3179 C C . LEU A 1 412 ? 44.372 26.227 -56.223 1.00 97.69 412 LEU A C 1
ATOM 3181 O O . LEU A 1 412 ? 45.116 26.371 -57.191 1.00 97.69 412 LEU A O 1
ATOM 3185 N N . LEU A 1 413 ? 43.063 26.001 -56.346 1.00 97.44 413 LEU A N 1
ATOM 3186 C CA . LEU A 1 413 ? 42.373 25.985 -57.630 1.00 97.44 413 LEU A CA 1
ATOM 3187 C C . LEU A 1 413 ? 42.436 27.357 -58.309 1.00 97.44 413 LEU A C 1
ATOM 3189 O O . LEU A 1 413 ? 42.764 27.409 -59.488 1.00 97.44 413 LEU A O 1
ATOM 3193 N N . ASP A 1 414 ? 42.201 28.443 -57.570 1.00 97.69 414 ASP A N 1
ATOM 3194 C CA . ASP A 1 414 ? 42.314 29.814 -58.086 1.00 97.69 414 ASP A CA 1
ATOM 3195 C C . ASP A 1 414 ? 43.726 30.095 -58.639 1.00 97.69 414 ASP A C 1
ATOM 3197 O O . ASP A 1 414 ? 43.892 30.480 -59.801 1.00 97.69 414 ASP A O 1
ATOM 3201 N N . ILE A 1 415 ? 44.770 29.755 -57.869 1.00 97.50 415 ILE A N 1
ATOM 3202 C CA . ILE A 1 415 ? 46.171 29.860 -58.315 1.00 97.50 415 ILE A CA 1
ATOM 3203 C C . ILE A 1 415 ? 46.426 29.001 -59.560 1.00 97.50 415 ILE A C 1
ATOM 3205 O O . ILE A 1 415 ? 47.045 29.476 -60.512 1.00 97.50 415 ILE A O 1
ATOM 3209 N N . LYS A 1 416 ? 45.941 27.752 -59.586 1.00 97.31 416 LYS A N 1
ATOM 3210 C CA . LYS A 1 416 ? 46.069 26.866 -60.752 1.00 97.31 416 LYS A CA 1
ATOM 3211 C C . LYS A 1 416 ? 45.432 27.499 -61.986 1.00 97.31 416 LYS A C 1
ATOM 3213 O O . LYS A 1 416 ? 46.081 27.550 -63.024 1.00 97.31 416 LYS A O 1
ATOM 3218 N N . THR A 1 417 ? 44.200 27.997 -61.872 1.00 96.75 417 THR A N 1
ATOM 3219 C CA . THR A 1 417 ? 43.501 28.622 -63.002 1.00 96.75 417 THR A CA 1
ATOM 3220 C C . THR A 1 417 ? 44.237 29.856 -63.515 1.00 96.75 417 THR A C 1
ATOM 3222 O O . THR A 1 417 ? 44.354 30.035 -64.725 1.00 96.75 417 THR A O 1
ATOM 3225 N N . ARG A 1 418 ? 44.829 30.659 -62.621 1.00 97.31 418 ARG A N 1
ATOM 3226 C CA . ARG A 1 418 ? 45.678 31.792 -63.002 1.00 97.31 418 ARG A CA 1
ATOM 3227 C C . ARG A 1 418 ? 46.944 31.352 -63.742 1.00 97.31 418 ARG A C 1
ATOM 3229 O O . ARG A 1 418 ? 47.255 31.916 -64.785 1.00 97.31 418 ARG A O 1
ATOM 3236 N N . LEU A 1 419 ? 47.653 30.343 -63.237 1.00 97.00 419 LEU A N 1
ATOM 3237 C CA . LEU A 1 4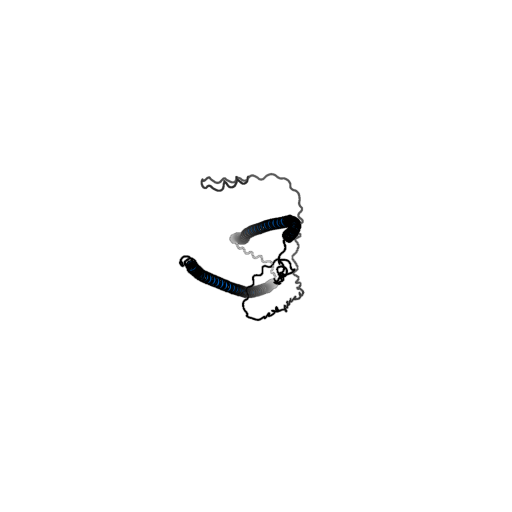19 ? 48.850 29.811 -63.898 1.00 97.00 419 LEU A CA 1
ATOM 3238 C C . LEU A 1 419 ? 48.524 29.187 -65.262 1.00 97.00 419 LEU A C 1
ATOM 3240 O O . LEU A 1 419 ? 49.301 29.324 -66.201 1.00 97.00 419 LEU A O 1
ATOM 3244 N N . GLU A 1 420 ? 47.378 28.519 -65.397 1.00 96.06 420 GLU A N 1
ATOM 3245 C CA . GLU A 1 420 ? 46.915 27.982 -66.680 1.00 96.06 420 GLU A CA 1
ATOM 3246 C C . GLU A 1 420 ? 46.679 29.101 -67.705 1.00 96.06 420 GLU A C 1
ATOM 3248 O O . GLU A 1 420 ? 47.108 28.959 -68.851 1.00 96.06 420 GLU A O 1
ATOM 3253 N N . LEU A 1 421 ? 46.096 30.233 -67.288 1.00 95.44 421 LEU A N 1
ATOM 3254 C CA . LEU A 1 421 ? 45.967 31.425 -68.136 1.00 95.44 421 LEU A CA 1
ATOM 3255 C C . LEU A 1 421 ? 47.339 31.985 -68.543 1.00 95.44 421 LEU A C 1
ATOM 3257 O O . LEU A 1 421 ? 47.574 32.221 -69.728 1.00 95.44 421 LEU A O 1
ATOM 3261 N N . GLU A 1 422 ? 48.270 32.128 -67.598 1.00 96.44 422 GLU A N 1
ATOM 3262 C CA . GLU A 1 422 ? 49.634 32.595 -67.889 1.00 96.44 422 GLU A CA 1
ATOM 3263 C C . GLU A 1 422 ? 50.348 31.668 -68.894 1.00 96.44 422 GLU A C 1
ATOM 3265 O O . GLU A 1 422 ? 50.929 32.147 -69.863 1.00 96.44 422 GLU A O 1
ATOM 3270 N N . ILE A 1 423 ? 50.238 30.340 -68.746 1.00 93.56 423 ILE A N 1
ATOM 3271 C CA . ILE A 1 423 ? 50.789 29.364 -69.706 1.00 93.56 423 ILE A CA 1
ATOM 3272 C C . ILE A 1 423 ? 50.140 29.502 -71.085 1.00 93.56 423 ILE A C 1
ATOM 3274 O O . ILE A 1 423 ? 50.838 29.389 -72.094 1.00 93.56 423 ILE A O 1
ATOM 3278 N N . THR A 1 424 ? 48.824 29.716 -71.157 1.00 94.12 424 THR A N 1
ATOM 3279 C CA . THR A 1 424 ? 48.139 29.895 -72.448 1.00 94.12 424 THR A CA 1
ATOM 3280 C C . THR A 1 424 ? 48.604 31.160 -73.163 1.00 94.12 424 THR A C 1
ATOM 3282 O O . THR A 1 424 ? 48.863 31.106 -74.364 1.00 94.12 424 THR A O 1
ATOM 3285 N N . GLU A 1 425 ? 48.816 32.255 -72.431 1.00 91.12 425 GLU A N 1
ATOM 3286 C CA . GLU A 1 425 ? 49.418 33.474 -72.980 1.00 91.12 425 GLU A CA 1
ATOM 3287 C C . GLU A 1 425 ? 50.872 33.245 -73.404 1.00 91.12 425 GLU A C 1
ATOM 3289 O O . GLU A 1 425 ? 51.250 33.632 -74.508 1.00 91.12 425 GLU A O 1
ATOM 3294 N N . TYR A 1 426 ? 51.682 32.552 -72.594 1.00 94.06 426 TYR A N 1
ATOM 3295 C CA . TYR A 1 426 ? 53.056 32.214 -72.980 1.00 94.06 426 TYR A CA 1
ATOM 3296 C C . TYR A 1 426 ? 53.111 31.355 -74.250 1.00 94.06 426 TYR A C 1
ATOM 3298 O O . TYR A 1 426 ? 53.963 31.597 -75.100 1.00 94.06 426 TYR A O 1
ATOM 3306 N N . ARG A 1 427 ? 52.197 30.389 -74.421 1.00 90.62 427 ARG A N 1
ATOM 3307 C CA . ARG A 1 427 ? 52.080 29.603 -75.663 1.00 90.62 427 ARG A CA 1
ATOM 3308 C C . ARG A 1 427 ? 51.686 30.477 -76.851 1.00 90.62 427 ARG A C 1
ATOM 3310 O O . ARG A 1 427 ? 52.324 30.376 -77.888 1.00 90.62 427 ARG A O 1
ATOM 3317 N N . ARG A 1 428 ? 50.714 31.382 -76.683 1.00 90.44 428 ARG A N 1
ATOM 3318 C CA . ARG A 1 428 ? 50.308 32.338 -77.727 1.00 90.44 428 ARG A CA 1
ATOM 3319 C C . ARG A 1 428 ? 51.469 33.223 -78.185 1.00 90.44 428 ARG A C 1
ATOM 3321 O O . ARG A 1 428 ? 51.607 33.460 -79.379 1.00 90.44 428 ARG A O 1
ATOM 3328 N N . LEU A 1 429 ? 52.287 33.714 -77.251 1.00 88.12 429 LEU A N 1
ATOM 3329 C CA . LEU A 1 429 ? 53.475 34.513 -77.569 1.00 88.12 429 LEU A CA 1
ATOM 3330 C C . LEU A 1 429 ? 54.546 33.683 -78.294 1.00 88.12 429 LEU A C 1
ATOM 3332 O O . LEU A 1 429 ? 55.144 34.179 -79.240 1.00 88.12 429 LEU A O 1
ATOM 3336 N N . LEU A 1 430 ? 54.757 32.425 -77.891 1.00 84.12 430 LEU A N 1
ATOM 3337 C CA . LEU A 1 430 ? 55.695 31.524 -78.573 1.00 84.12 430 LEU A CA 1
ATOM 3338 C C . LEU A 1 430 ? 55.244 31.164 -79.996 1.00 84.12 430 LEU A C 1
ATOM 3340 O O . LEU A 1 430 ? 56.072 31.135 -80.903 1.00 84.12 430 LEU A O 1
ATOM 3344 N N . ASP A 1 431 ? 53.952 30.896 -80.188 1.00 77.38 431 ASP A N 1
ATOM 3345 C CA . ASP A 1 431 ? 53.393 30.545 -81.496 1.00 77.38 431 ASP A CA 1
ATOM 3346 C C . ASP A 1 431 ? 53.338 31.780 -82.424 1.00 77.38 431 ASP A C 1
ATOM 3348 O O . ASP A 1 431 ? 53.603 31.669 -83.621 1.00 77.38 431 ASP A O 1
ATOM 3352 N N . GLY A 1 432 ? 53.108 32.981 -81.874 1.00 60.94 432 GLY A N 1
ATOM 3353 C CA . GLY A 1 432 ? 53.113 34.251 -82.616 1.00 60.94 432 GLY A CA 1
ATOM 3354 C C . GLY A 1 432 ? 54.477 34.665 -83.188 1.00 60.94 432 GLY A C 1
ATOM 3355 O O . GLY A 1 432 ? 54.520 35.310 -84.231 1.00 60.94 432 GLY A O 1
ATOM 3356 N N . ASP A 1 433 ? 55.586 34.230 -82.585 1.00 55.44 433 ASP A N 1
ATOM 3357 C CA . ASP A 1 433 ? 56.939 34.470 -83.117 1.00 55.44 433 ASP A CA 1
ATOM 3358 C C . ASP A 1 433 ? 57.325 33.504 -84.259 1.00 55.44 433 ASP A C 1
ATOM 3360 O O . ASP A 1 433 ? 58.360 33.691 -84.911 1.00 55.44 433 ASP A O 1
ATOM 3364 N N . THR A 1 434 ? 56.513 32.473 -84.533 1.00 51.78 434 THR A N 1
ATOM 3365 C CA . THR A 1 434 ? 56.776 31.520 -85.629 1.00 51.78 434 THR A CA 1
ATOM 3366 C C . THR A 1 434 ? 56.111 31.888 -86.955 1.00 51.78 434 THR A C 1
ATOM 3368 O O . THR A 1 434 ? 56.631 31.494 -87.999 1.00 51.78 434 THR A O 1
ATOM 3371 N N . ASP A 1 435 ? 55.071 32.728 -86.949 1.00 51.56 435 ASP A N 1
ATOM 3372 C CA . ASP A 1 435 ? 54.412 33.191 -88.182 1.00 51.56 435 ASP A CA 1
ATOM 3373 C C . ASP A 1 435 ? 55.020 34.484 -88.767 1.00 51.56 435 ASP A C 1
ATOM 3375 O O . ASP A 1 435 ? 54.851 34.759 -89.956 1.00 51.56 435 ASP A O 1
ATOM 3379 N N . GLU A 1 436 ? 55.820 35.249 -88.011 1.00 51.66 436 GLU A N 1
ATOM 3380 C CA . GLU A 1 436 ? 56.465 36.472 -88.533 1.00 51.66 436 GLU A CA 1
ATOM 3381 C C . GLU A 1 436 ? 57.830 36.238 -89.221 1.00 51.66 436 GLU A C 1
ATOM 3383 O O . GLU A 1 436 ? 58.392 37.159 -89.817 1.00 51.66 436 GLU A O 1
ATOM 3388 N N . ARG A 1 437 ? 58.363 35.004 -89.244 1.00 46.94 437 ARG A N 1
ATOM 3389 C CA . ARG A 1 437 ? 59.643 34.674 -89.923 1.00 46.94 437 ARG A CA 1
ATOM 3390 C C . ARG A 1 437 ? 59.509 33.925 -91.255 1.00 46.94 437 ARG A C 1
ATOM 3392 O O . ARG A 1 437 ? 60.439 33.226 -91.653 1.00 46.94 437 ARG A O 1
ATOM 3399 N N . CYS A 1 438 ? 58.401 34.080 -91.981 1.00 47.28 438 CYS A N 1
ATOM 3400 C CA . CYS A 1 438 ? 58.285 33.576 -93.363 1.00 47.28 438 CYS A CA 1
ATOM 3401 C C . CYS A 1 438 ? 57.885 34.620 -94.417 1.00 47.28 438 CYS A C 1
ATOM 3403 O O . CYS A 1 438 ? 57.657 34.261 -95.570 1.00 47.28 438 CYS A O 1
ATOM 3405 N N . VAL A 1 439 ? 57.887 35.917 -94.089 1.00 48.56 439 VAL A N 1
ATOM 3406 C CA . VAL A 1 439 ? 57.690 36.981 -95.090 1.00 48.56 439 VAL A CA 1
ATOM 3407 C C . VAL A 1 439 ? 58.722 38.094 -94.918 1.00 48.56 439 VAL A C 1
ATOM 3409 O O . VAL A 1 439 ? 58.343 39.228 -94.674 1.00 48.56 439 VAL A O 1
ATOM 3412 N N . HIS A 1 440 ? 60.023 37.795 -95.015 1.00 46.22 440 HIS A N 1
ATOM 3413 C CA . HIS A 1 440 ? 61.037 38.755 -95.497 1.00 46.22 440 HIS A CA 1
ATOM 3414 C C . HIS A 1 440 ? 62.417 38.099 -95.663 1.00 46.22 440 HIS A C 1
ATOM 3416 O O . HIS A 1 440 ? 63.277 38.211 -94.801 1.00 46.22 440 HIS A O 1
ATOM 3422 N N . THR A 1 441 ? 62.633 37.461 -96.812 1.00 42.53 441 THR A N 1
ATOM 3423 C CA . THR A 1 441 ? 63.923 37.451 -97.527 1.00 42.53 441 THR A CA 1
ATOM 3424 C C . THR A 1 441 ? 63.593 37.283 -99.007 1.00 42.53 441 THR A C 1
ATOM 3426 O O . THR A 1 441 ? 63.352 36.165 -99.468 1.00 42.53 441 THR A O 1
ATOM 3429 N N . GLY A 1 442 ? 63.482 38.417 -99.701 1.00 37.88 442 GLY A N 1
ATOM 3430 C CA . GLY A 1 442 ? 63.862 38.508 -101.110 1.00 37.88 442 GLY A CA 1
ATOM 3431 C C . GLY A 1 442 ? 65.369 38.665 -101.240 1.00 37.88 442 GLY A C 1
ATOM 3432 O O . GLY A 1 442 ? 66.009 38.982 -100.207 1.00 37.88 442 GLY A O 1
#

Radius of gyration: 69.31 Å; chains: 1; bounding box: 128×70×218 Å

InterPro domains:
  IPR002957 Keratin, type I [PR01248] (204-217)
  IPR002957 Keratin, type I [PR01248] (225-248)
  IPR002957 Keratin, type I [PR01248] (279-299)
  IPR002957 Keratin, type I [PR01248] (351-366)
  IPR002957 Keratin, type I [PR01248] (377-403)
  IPR002957 Keratin, type I [PTHR23239] (57-433)
  IPR039008 Intermediate filament, rod domain [PF00038] (125-433)
  IPR039008 Intermediate filament, rod domain [PS51842] (126-437)
  IPR039008 Intermediate filament, rod domain [SM01391] (125-436)

pLDDT: mean 75.14, std 25.65, range [29.06, 98.5]

Foldseek 3Di:
DVVVPPPPPDDDDDDDDDDDDDDDDDDDDDDDDDDDDDDDDDDDDDDDDDDDDDDDDDDDDDDDDDDDDDDDDDDDDDDDDDDDDDDDDDDDPDDDDPDDDDDDDDPDDPDDPPPDPDDPDDPPCPVVVVVVVVVVVVVVVVVVVVVVVVVVVVVVVVVVVCVVVVCPPPDCCVVVVVVVVVVVVVVVVVVVVVVVVVVVVVVVVVVVVVVVVVVVVVVVVVVVVVVVVVVVVVVVVVVVVVVVVVVVVVVVVVVVVVVVVVVVVVVVVVVVCVVVDPPPPPPPDDPDDPVVVVVVVVVVVVVVVVVVVVVVVVVVVVVVVVVVVVVVVVVVVVVVVVVVVVVVVVVVVVVVVVVVVVVVVVVVVVVVVVVVVVVVVVVVVVVVVVVVVVVVVVVVVVVVVVVVVVVVVVVVVVVVVVVVVVVVVVVVVVVVVVVVPPPDDD

Sequence (442 aa):
LVLKYVRSFFSPGAGHEPPVLRLPPLASFRGIKEATIPAAPDSLYSELTIRQPAAMTSFTTHSSYLSSPIRSSIISSSQQVGRNGVGSVYGGAGGSGVHVSKASVSSSGAFQLADALNATDGPFNEKATMQNLNDRLASYLEKVRSLEKKNSDLELKIKLFLESKAKPEAHDYTSFSNRIKETQDQLIAATNQNASIVLAIDNAKLATDDFTVKYENELAMRQSVEVDIARLKKVLDELTLNRADLEIQVEGLRDELIYLKKSHEEDLLALQAQVGGQVNVEVDAAPQEDLAAVMAGIREHYENTAAKNRKELETWFQAKTAELSKEVAVSTETLQMSKSEVGEVRRTLQTLEIKLQAQISKKGALEATLVETNTRYANMLTGFQRQVVSLEEQLANLRADLENQRVSYAKLLDIKTRLELEITEYRRLLDGDTDERCVHTG

Secondary structure (DSSP, 8-state):
--TTSGGGSS-------PPP-PPPP----------PPPPPPP---------PPPP----------------PPP------------------SS--------------------SSS-----TTHHHHHHHHHHHHHHHHHHHHHHHHHHHHHHHHHHHHHHHHHSS-----THHHHHHHHHHHHHHHHHHHHHHHHHHHHHHHHHHHHHHHHHHHHHHHHHHHHHHHHHHHHHHHHHHHHHHHHHHHHHHHHHHHHHHHHHHHHHHHHHHHHHHH----------S---HHHHHHHHHHHHHHHHHHHHHHHHHHHHHHHHHHHHHHHHHHHHHHHHHHHHHHHHHHHHHHHHHHHHHHHHHHHHHHHHHHHHHHHHHHHHHHHHHHHHHHHHHHHHHHHHHHHHHHHHHHHHHHHHHHHHHHHHHHHHHHHHHTTSS---

Organism: NCBI:txid205130